Protein AF-A0A3D0XEE5-F1 (afdb_monomer)

Solvent-accessible surface area (backbone atoms only — not comparable to full-atom values): 29408 Å² total; per-residue (Å²): 136,89,87,90,82,92,81,92,82,86,89,78,83,89,76,90,76,95,73,94,65,100,65,84,72,72,44,78,78,44,79,46,83,54,98,72,21,39,38,40,31,30,42,39,57,65,64,32,21,12,39,36,32,23,30,32,80,43,97,88,52,78,68,73,47,63,45,29,24,37,63,42,80,38,43,26,29,42,38,36,39,44,44,71,64,80,89,64,73,70,47,78,49,77,47,72,43,67,52,82,50,64,95,36,87,35,52,54,80,87,21,29,49,67,48,70,59,72,84,72,82,77,81,67,52,76,68,53,44,48,50,48,47,28,52,70,46,31,90,38,78,45,74,66,58,51,55,48,32,73,74,65,35,60,68,55,50,54,51,43,41,76,52,71,65,89,67,68,87,85,76,47,68,64,42,51,56,62,47,55,76,31,42,44,84,41,64,56,54,53,77,43,73,61,38,50,81,62,44,70,24,42,36,31,66,24,83,55,73,74,62,94,55,71,49,36,74,91,53,81,77,77,33,64,92,69,58,31,43,80,43,39,36,10,37,28,38,51,78,53,72,72,66,43,76,59,44,71,28,79,40,76,68,32,41,33,33,93,69,73,97,75,47,39,83,33,34,27,22,37,37,38,34,36,77,36,71,34,85,56,54,84,68,48,62,36,35,35,42,37,34,40,35,29,36,16,38,43,33,21,50,55,52,42,80,63,50,69,42,39,55,68,94,62,80,84,62,60,48,77,41,53,21,74,43,75,69,97,61,70,48,74,48,75,44,80,36,44,89,54,51,84,68,56,47,67,38,80,40,36,45,24,37,38,41,19,25,60,48,46,67,43,67,56,30,41,40,39,68,29,34,33,36,24,38,59,52,86,91,54,72,43,80,33,47,62,32,61,67,36,48,55,50,45,54,50,42,37,57,74,52,42,88,39,26,34,33,45,54,35,16,55,48,45,46,65,65,65,62,67,44,63,66,57,33,17,53,58,47,26,71,38,55,49,99,86,71,46,64,71,47,52,62,75,53,16,41,33,50,26,26,37,47,52,46,52,53,50,48,48,36,35,78,48,40,87,58,59,67,71,60,54,52,52,46,52,73,67,32,69,51,45,29,48,52,53,46,52,78,71,52,42,94,95,51,75,64,48,51,59,41,40,42,46,44,34,71,67,68,59,34,75,92,57,85,76,51,74,66,58,31,76,73,98

Secondary structure (DSSP, 8-state):
--------S-----------S---S-EEEEEEE-SSEEEEEEEE-TT-SEEEEEEES-TTS-S-EEEEEEE-TT--EEEEEEEE--SS--EEEEEEESSSPPP-SB-STTTEEEEE-----PPPPHHHHHHHHHHHHSSS--HHHHHHHHHH-HHHHHHHHHS-----TTS-HHHHHHHHTTEEEE--EEEEEEE-TT-EEEEEETTSPPPTTTTSTT-TT-SGGGT-EEEES-EEEESSSSGGGG-SEE-TTSS-B-SSTT-B---SEEEEEEEEEES-TTT-SEEEEEEEEESEEEEEETTEEEEEES--S-SS--TTPPPS---SS-EEEEEE-GGGGGG--SEEEEEEEEEE-S-TT-SEEEEEEEEEEEEEPTT--EEEE--HHHHHHHHHHHHHH-S-HHHHHHHHHHHHHT---HHHHHHHHHT-B-TTS-BSS-HHHHHHHHHHHHHHHHHHHHHTTTS-HHHHHHHHTT-HHHHHHTTGGG-BTTB---HHHHHIIIIIIS-TTSS--HHHHHT-

Foldseek 3Di:
DDDDDDDDDDDQDADDDDDDDPPDDKDFPDWDDDPFWIKTKIWFAAQFQKKWKFKDLDPPDDRPATAEMDGARRATWMKMFTHTDPVGRMYMDMDTHRDHIDDHPAYDPVGMDTDGPDPDPDDDDQLRVQQVCQVPLAVTDDPVSSVVCVVPNPVVLVVCLLDVDPDPPPPFPLLVVLLVVQWDWDFAFDKDWQFAFFDKKWKAFLPDDDDLCPQAPPDPCRDVVNRTDIFTAWEKAAPDPVSCVSHRHYPVLQAADCDDPPGHHHFFKMKIKDKTADADLVQFPWKKKKKWWPDWKWKDKNRHTQDIDQPDPDDPDRSRDARNDGDPGTDTDIDTSRVCSVSDDHTIIMMMMMGGHRDSNDRMITIGIIMIGTRTDPPPIDIFGQFLVSVVSSLVSCSVGPSNRSLSVLLVVLCVLLPFDLVLQLVVQQCDADPVNDGPDHSSVSRSVSSRLSSVLSVVCSVCSNPDLVVSLVCSVVRPRNCRRQVVVVADDPRGRLRSLCCCCDRNPQHPPRPDDPVSSVVD

Mean predicted aligned error: 15.4 Å

Nearest PDB structures (foldseek):
  6d89-assembly1_B  TM=5.384E-01  e=1.260E-04  Bacteroides uniformis
  6d8k-assembly1_A  TM=4.977E-01  e=9.112E-05  Bacteroides ovatus
  8dhl-assembly1_A  TM=6.247E-01  e=8.348E-04  Tannerella forsythia
  6d1n-assembly1_A  TM=4.548E-01  e=1.404E-04  Bacteroides uniformis
  6d8k-assembly1_D  TM=4.716E-01  e=1.564E-04  Bacteroides ovatus

Sequence (524 aa):
MKGIRFYRHMALALALSLQAIKAQDLGISHFRVQETGVTLEVDVPQGWGHVKLVTTQSLFEPFESLLASGEVKRLPGKAVFTIPKSGETTFLSVGAGEGEAPEAPYMGSEYFEFYPQVPTAVLLDEHEMMHHALNRLGYGPSPSSAEWIQMHGLDTYIDQQLTPLTWSDEGDYRMRSASEELFTLYRPGHDTYLIVDGDRWDLKKGTEAPPYQWNQPGFEGVTQANGWLNAPSGFGYSSSRSERDLLSTLLNDMERIEEGEEAQEGYLSFFVRHWFEVEDPEAIGGLLLKMVYDDGFIAYLNGTEVARDNMGTTKRPSYRAKASNADDDPDEGIFDISEFKSLLVSGENLLAIELHNTEYTSSDAILVPELIARDYLPGYEHLRIHDVDALQQLIHARGIYDPHQLQAVMAEFWENHFTTDYDKTAEFLEEIEDMSGDEVISESQAEAEAAQLEYREYQFFHDHALDRFGDLLLYSATSPTMLIYLDNVLNRVGEPNENYAREILELYAFGVDNRYTQKDIEEL

Structure (mmCIF, N/CA/C/O backbone):
data_AF-A0A3D0XEE5-F1
#
_entry.id   AF-A0A3D0XEE5-F1
#
loop_
_atom_site.group_PDB
_atom_site.id
_atom_site.type_symbol
_atom_site.label_atom_id
_atom_site.label_alt_id
_atom_site.label_comp_id
_atom_site.label_asym_id
_atom_site.label_entity_id
_atom_site.label_seq_id
_atom_site.pdbx_PDB_ins_code
_atom_site.Cartn_x
_atom_site.Cartn_y
_atom_site.Cartn_z
_atom_site.occupancy
_atom_site.B_iso_or_equiv
_atom_site.auth_seq_id
_atom_site.auth_comp_id
_atom_site.auth_asym_id
_atom_site.auth_atom_id
_atom_site.pdbx_PDB_model_num
ATOM 1 N N . MET A 1 1 ? 66.373 25.748 -2.854 1.00 30.02 1 MET A N 1
ATOM 2 C CA . MET A 1 1 ? 67.852 25.650 -2.820 1.00 30.02 1 MET A CA 1
ATOM 3 C C . MET A 1 1 ? 68.249 24.331 -3.483 1.00 30.02 1 MET A C 1
ATOM 5 O O . MET A 1 1 ? 67.596 23.343 -3.182 1.00 30.02 1 MET A O 1
ATOM 9 N N . LYS A 1 2 ? 69.296 24.352 -4.334 1.00 20.94 2 LYS A N 1
ATOM 10 C CA . LYS A 1 2 ? 69.775 23.331 -5.312 1.00 20.94 2 LYS A CA 1
ATOM 11 C C . LYS A 1 2 ? 68.899 23.234 -6.583 1.00 20.94 2 LYS A C 1
ATOM 13 O O . LYS A 1 2 ? 67.776 22.785 -6.475 1.00 20.94 2 LYS A O 1
ATOM 18 N N . GLY A 1 3 ? 69.268 23.649 -7.799 1.00 22.05 3 GLY A N 1
ATOM 19 C CA . GLY A 1 3 ? 70.513 24.167 -8.381 1.00 22.05 3 GLY A CA 1
ATOM 20 C C . GLY A 1 3 ? 70.970 23.308 -9.577 1.00 22.05 3 GLY A C 1
ATOM 21 O O . GLY A 1 3 ? 70.997 22.095 -9.411 1.00 22.05 3 GLY A O 1
ATOM 22 N N . ILE A 1 4 ? 71.444 23.969 -10.661 1.00 23.36 4 ILE A N 1
ATOM 23 C CA . ILE A 1 4 ? 72.296 23.496 -11.804 1.00 23.36 4 ILE A CA 1
ATOM 24 C C . ILE A 1 4 ? 71.527 23.261 -13.129 1.00 23.36 4 ILE A C 1
ATOM 26 O O . ILE A 1 4 ? 70.521 22.575 -13.113 1.00 23.36 4 ILE A O 1
ATOM 30 N N . ARG A 1 5 ? 71.935 23.715 -14.332 1.00 21.81 5 ARG A N 1
ATOM 31 C CA . ARG A 1 5 ? 72.960 24.655 -14.863 1.00 21.81 5 ARG A CA 1
ATOM 32 C C . ARG A 1 5 ? 72.565 24.982 -16.319 1.00 21.81 5 ARG A C 1
ATOM 34 O O . ARG A 1 5 ? 72.112 24.101 -17.038 1.00 21.81 5 ARG A O 1
ATOM 41 N N . PHE A 1 6 ? 72.831 26.209 -16.766 1.00 23.19 6 PHE A N 1
ATOM 42 C CA . PHE A 1 6 ? 72.769 26.607 -18.178 1.00 23.19 6 PHE A CA 1
ATOM 43 C C . PHE A 1 6 ? 73.989 26.100 -18.967 1.00 23.19 6 PHE A C 1
ATOM 45 O O . PHE A 1 6 ? 75.119 26.257 -18.502 1.00 23.19 6 PHE A O 1
ATOM 52 N N . TYR A 1 7 ? 73.769 25.619 -20.195 1.00 22.94 7 TYR A N 1
ATOM 53 C CA . TYR A 1 7 ? 74.764 25.623 -21.274 1.00 22.94 7 TYR A CA 1
ATOM 54 C C . TYR A 1 7 ? 74.267 26.545 -22.402 1.00 22.94 7 TYR A C 1
ATOM 56 O O . TYR A 1 7 ? 73.134 26.434 -22.859 1.00 22.94 7 TYR A O 1
ATOM 64 N N . ARG A 1 8 ? 75.109 27.505 -22.804 1.00 22.72 8 ARG A N 1
ATOM 65 C CA . ARG A 1 8 ? 74.878 28.462 -23.899 1.00 22.72 8 ARG A CA 1
ATOM 66 C C . ARG A 1 8 ? 75.132 27.789 -25.256 1.00 22.72 8 ARG A C 1
ATOM 68 O O . ARG A 1 8 ? 76.257 27.357 -25.478 1.00 22.72 8 ARG A O 1
ATOM 75 N N . HIS A 1 9 ? 74.156 27.796 -26.169 1.00 23.06 9 HIS A N 1
ATOM 76 C CA . HIS A 1 9 ? 74.158 28.631 -27.387 1.00 23.06 9 HIS A CA 1
ATOM 77 C C . HIS A 1 9 ? 72.902 28.398 -28.260 1.00 23.06 9 HIS A C 1
ATOM 79 O O . HIS A 1 9 ? 72.483 27.269 -28.466 1.00 23.06 9 HIS A O 1
ATOM 85 N N . MET A 1 10 ? 72.372 29.519 -28.775 1.00 23.06 10 MET A N 1
ATOM 86 C CA . MET A 1 10 ? 71.151 29.754 -29.573 1.00 23.06 10 MET A CA 1
ATOM 87 C C . MET A 1 10 ? 69.801 29.579 -28.860 1.00 23.06 10 MET A C 1
ATOM 89 O O . MET A 1 10 ? 69.369 28.491 -28.506 1.00 23.06 10 MET A O 1
ATOM 93 N N . ALA A 1 11 ? 69.151 30.725 -28.649 1.00 24.33 11 ALA A N 1
ATOM 94 C CA . ALA A 1 11 ? 67.897 30.896 -27.939 1.00 24.33 11 ALA A CA 1
ATOM 95 C C . ALA A 1 11 ? 66.690 30.688 -28.867 1.00 24.33 11 ALA A C 1
ATOM 97 O O . ALA A 1 11 ? 66.593 31.338 -29.903 1.00 24.33 11 ALA A O 1
ATOM 98 N N . LEU A 1 12 ? 65.748 29.852 -28.434 1.00 27.55 12 LEU A N 1
ATOM 99 C CA . LEU A 1 12 ? 64.324 30.004 -28.721 1.00 27.55 12 LEU A CA 1
ATOM 100 C C . LEU A 1 12 ? 63.616 29.759 -27.380 1.00 27.55 12 LEU A C 1
ATOM 102 O O . LEU A 1 12 ? 63.637 28.646 -26.857 1.00 27.55 12 LEU A O 1
ATOM 106 N N . ALA A 1 13 ? 63.131 30.825 -26.747 1.00 27.55 13 ALA A N 1
ATOM 107 C CA . ALA A 1 13 ? 62.466 30.749 -25.452 1.00 27.55 13 ALA A CA 1
ATOM 108 C C . ALA A 1 13 ? 60.974 30.474 -25.673 1.00 27.55 13 ALA A C 1
ATOM 110 O O . ALA A 1 13 ? 60.282 31.304 -26.252 1.00 27.55 13 ALA A O 1
ATOM 111 N N . LEU A 1 14 ? 60.485 29.324 -25.206 1.00 29.94 14 LEU A N 1
ATOM 112 C CA . LEU A 1 14 ? 59.054 29.060 -25.072 1.00 29.94 14 LEU A CA 1
ATOM 113 C C . LEU A 1 14 ? 58.601 29.642 -23.724 1.00 29.94 14 LEU A C 1
ATOM 115 O O . LEU A 1 14 ? 59.119 29.239 -22.681 1.00 29.94 14 LEU A O 1
ATOM 119 N N . ALA A 1 15 ? 57.657 30.579 -23.730 1.00 30.45 15 ALA A N 1
ATOM 120 C CA . ALA A 1 15 ? 56.909 30.950 -22.534 1.00 30.45 15 ALA A CA 1
ATOM 121 C C . ALA A 1 15 ? 55.433 30.643 -22.789 1.00 30.45 15 ALA A C 1
ATOM 123 O O . ALA A 1 15 ? 54.851 31.135 -23.752 1.00 30.45 15 ALA A O 1
ATOM 124 N N . LEU A 1 16 ? 54.853 29.805 -21.935 1.00 30.00 16 LEU A N 1
ATOM 125 C CA . LEU A 1 16 ? 53.416 29.568 -21.870 1.00 30.00 16 LEU A CA 1
ATOM 126 C C . LEU A 1 16 ? 52.771 30.783 -21.191 1.00 30.00 16 LEU A C 1
ATOM 128 O O . LEU A 1 16 ? 52.970 30.984 -19.993 1.00 30.00 16 LEU A O 1
ATOM 132 N N . SER A 1 17 ? 52.018 31.593 -21.937 1.00 27.88 17 SER A N 1
ATOM 133 C CA . SER A 1 17 ? 51.066 32.542 -21.356 1.00 27.88 17 SER A CA 1
ATOM 134 C C . SER A 1 17 ? 49.650 31.969 -21.469 1.00 27.88 17 SER A C 1
ATOM 136 O O . SER A 1 17 ? 49.139 31.720 -22.556 1.00 27.88 17 SER A O 1
ATOM 138 N N . LEU A 1 18 ? 49.011 31.740 -20.318 1.00 36.00 18 LEU A N 1
ATOM 139 C CA . LEU A 1 18 ? 47.565 31.547 -20.232 1.00 36.00 18 LEU A CA 1
ATOM 140 C C . LEU A 1 18 ? 46.898 32.923 -20.333 1.00 36.00 18 LEU A C 1
ATOM 142 O O . LEU A 1 18 ? 46.829 33.647 -19.341 1.00 36.00 18 LEU A O 1
ATOM 146 N N . GLN A 1 19 ? 46.390 33.280 -21.511 1.00 26.39 19 GLN A N 1
ATOM 147 C CA . GLN A 1 19 ? 45.354 34.304 -21.638 1.00 26.39 19 GLN A CA 1
ATOM 148 C C . GLN A 1 19 ? 44.251 33.837 -22.595 1.00 26.39 19 GLN A C 1
ATOM 150 O O . GLN A 1 19 ? 44.463 33.678 -23.791 1.00 26.39 19 GLN A O 1
ATOM 155 N N . ALA A 1 20 ? 43.086 33.594 -21.987 1.00 35.03 20 ALA A N 1
ATOM 156 C CA . ALA A 1 20 ? 41.725 33.611 -22.522 1.00 35.03 20 ALA A CA 1
ATOM 157 C C . ALA A 1 20 ? 41.542 33.419 -24.041 1.00 35.03 20 ALA A C 1
ATOM 159 O O . ALA A 1 20 ? 41.208 34.345 -24.773 1.00 35.03 20 ALA A O 1
ATOM 160 N N . ILE A 1 21 ? 41.606 32.166 -24.473 1.00 34.12 21 ILE A N 1
ATOM 161 C CA . ILE A 1 21 ? 40.742 31.623 -25.527 1.00 34.12 21 ILE A CA 1
ATOM 162 C C . ILE A 1 21 ? 40.100 30.385 -24.886 1.00 34.12 21 ILE A C 1
ATOM 164 O O . ILE A 1 21 ? 40.723 29.787 -24.011 1.00 34.12 21 ILE A O 1
ATOM 168 N N . LYS A 1 22 ? 38.858 30.027 -25.236 1.00 35.09 22 LYS A N 1
ATOM 169 C CA . LYS A 1 22 ? 38.150 28.813 -24.773 1.00 35.09 22 LYS A CA 1
ATOM 170 C C . LYS A 1 22 ? 38.875 27.520 -25.217 1.00 35.09 22 LYS A C 1
ATOM 172 O O . LYS A 1 22 ? 38.351 26.743 -25.999 1.00 35.09 22 LYS A O 1
ATOM 177 N N . ALA A 1 23 ? 40.109 27.331 -24.770 1.00 42.84 23 ALA A N 1
ATOM 178 C CA . ALA A 1 23 ? 40.984 26.200 -25.018 1.00 42.84 23 ALA A CA 1
ATOM 179 C C . ALA A 1 23 ? 41.024 25.359 -23.740 1.00 42.84 23 ALA A C 1
ATOM 181 O O . ALA A 1 23 ? 42.043 25.280 -23.059 1.00 42.84 23 ALA A O 1
ATOM 182 N N . GLN A 1 24 ? 39.877 24.805 -23.360 1.00 49.19 24 GLN A N 1
ATOM 183 C CA . GLN A 1 24 ? 39.886 23.651 -22.473 1.00 49.19 24 GLN A CA 1
ATOM 184 C C . GLN A 1 24 ? 40.180 22.439 -23.375 1.00 49.19 24 GLN A C 1
ATOM 186 O O . GLN A 1 24 ? 39.460 22.193 -24.337 1.00 49.19 24 GLN A O 1
ATOM 191 N N . ASP A 1 25 ? 41.310 21.779 -23.102 1.00 54.25 25 ASP A N 1
ATOM 192 C CA . ASP A 1 25 ? 41.649 20.397 -23.490 1.00 54.25 25 ASP A CA 1
ATOM 193 C C . ASP A 1 25 ? 42.459 20.103 -24.768 1.00 54.25 25 ASP A C 1
ATOM 195 O O . ASP A 1 25 ? 42.542 18.946 -25.171 1.00 54.25 25 ASP A O 1
ATOM 199 N N . LEU A 1 26 ? 43.167 21.068 -25.370 1.00 62.91 26 LEU A N 1
ATOM 200 C CA . LEU A 1 26 ? 44.230 20.723 -26.337 1.00 62.91 26 LEU A CA 1
ATOM 201 C C . LEU A 1 26 ? 45.583 20.593 -25.632 1.00 62.91 26 LEU A C 1
ATOM 203 O O . LEU A 1 26 ? 46.107 21.565 -25.084 1.00 62.91 26 LEU A O 1
ATOM 207 N N . GLY A 1 27 ? 46.164 19.394 -25.671 1.00 67.69 27 GLY A N 1
ATOM 208 C CA . GLY A 1 27 ? 47.487 19.104 -25.119 1.00 67.69 27 GLY A CA 1
ATOM 209 C C . GLY A 1 27 ? 48.551 19.049 -26.210 1.00 67.69 27 GLY A C 1
ATOM 210 O O . GLY A 1 27 ? 48.385 18.344 -27.199 1.00 67.69 27 GLY A O 1
ATOM 211 N N . ILE A 1 28 ? 49.671 19.756 -26.041 1.00 75.56 28 ILE A N 1
ATOM 212 C CA . ILE A 1 28 ? 50.852 19.543 -26.891 1.00 75.56 28 ILE A CA 1
ATOM 213 C C . ILE A 1 28 ? 51.595 18.317 -26.355 1.00 75.56 28 ILE A C 1
ATOM 215 O O . ILE A 1 28 ? 52.218 18.384 -25.294 1.00 75.56 28 ILE A O 1
ATOM 219 N N . SER A 1 29 ? 51.546 17.210 -27.092 1.00 74.69 29 SER A N 1
ATOM 220 C CA . SER A 1 29 ? 52.176 15.943 -26.705 1.00 74.69 29 SER A CA 1
ATOM 221 C C . SER A 1 29 ? 53.663 15.902 -27.060 1.00 74.69 29 SER A C 1
ATOM 223 O O . SER A 1 29 ? 54.471 15.279 -26.362 1.00 74.69 29 SER A O 1
ATOM 225 N N . HIS A 1 30 ? 54.053 16.563 -28.155 1.00 77.31 30 HIS A N 1
ATOM 226 C CA . HIS A 1 30 ? 55.425 16.529 -28.643 1.00 77.31 30 HIS A CA 1
ATOM 227 C C . HIS A 1 30 ? 55.807 17.787 -29.425 1.00 77.31 30 HIS A C 1
ATOM 229 O O . HIS A 1 30 ? 55.032 18.319 -30.213 1.00 77.31 30 HIS A O 1
ATOM 235 N N . PHE A 1 31 ? 57.051 18.237 -29.248 1.00 78.56 31 PHE A N 1
ATOM 236 C CA . PHE A 1 31 ? 57.629 19.355 -29.992 1.00 78.56 31 PHE A CA 1
ATOM 237 C C . PHE A 1 31 ? 59.054 19.012 -30.420 1.00 78.56 31 PHE A C 1
ATOM 239 O O . PHE A 1 31 ? 59.895 18.674 -29.583 1.00 78.56 31 PHE A O 1
ATOM 246 N N . ARG A 1 32 ? 59.343 19.091 -31.722 1.00 78.38 32 ARG A N 1
ATOM 247 C CA . ARG A 1 32 ? 60.669 18.798 -32.283 1.00 78.38 32 ARG A CA 1
ATOM 248 C C . ARG A 1 32 ? 61.133 19.918 -33.198 1.00 78.38 32 ARG A C 1
ATOM 250 O O . ARG A 1 32 ? 60.429 20.309 -34.119 1.00 78.38 32 ARG A O 1
ATOM 257 N N . VAL A 1 33 ? 62.363 20.376 -32.986 1.00 74.25 33 VAL A N 1
ATOM 258 C CA . VAL A 1 33 ? 63.043 21.323 -33.877 1.00 74.25 33 VAL A CA 1
ATOM 259 C C . VAL A 1 33 ? 64.034 20.548 -34.737 1.00 74.25 33 VAL A C 1
ATOM 261 O O . VAL A 1 33 ? 64.869 19.815 -34.211 1.00 74.25 33 VAL A O 1
ATOM 264 N N . GLN A 1 34 ? 63.940 20.712 -36.051 1.00 74.12 34 GLN A N 1
ATOM 265 C CA . GLN A 1 34 ? 64.804 20.088 -37.050 1.00 74.12 34 GLN A CA 1
ATOM 266 C C . GLN A 1 34 ? 65.569 21.170 -37.830 1.00 74.12 34 GLN A C 1
ATOM 268 O O . GLN A 1 34 ? 65.302 22.367 -37.695 1.00 74.12 34 GLN A O 1
ATOM 273 N N . GLU A 1 35 ? 66.547 20.777 -38.650 1.00 67.69 35 GLU A N 1
ATOM 274 C CA . GLU A 1 35 ? 67.325 21.739 -39.450 1.00 67.69 35 GLU A CA 1
ATOM 275 C C . GLU A 1 35 ? 66.448 22.529 -40.433 1.00 67.69 35 GLU A C 1
ATOM 277 O O . GLU A 1 35 ? 66.690 23.716 -40.658 1.00 67.69 35 GLU A O 1
ATOM 282 N N . THR A 1 36 ? 65.396 21.894 -40.952 1.00 71.31 36 THR A N 1
ATOM 283 C CA . THR A 1 36 ? 64.495 22.419 -41.986 1.00 71.31 36 THR A CA 1
ATOM 284 C C . THR A 1 36 ? 63.208 23.051 -41.441 1.00 71.31 36 THR A C 1
ATOM 286 O O . THR A 1 36 ? 62.526 23.762 -42.178 1.00 71.31 36 THR A O 1
ATOM 289 N N . GLY A 1 37 ? 62.871 22.858 -40.160 1.00 81.81 37 GLY A N 1
ATOM 290 C CA . GLY A 1 37 ? 61.592 23.314 -39.609 1.00 81.81 37 GLY A CA 1
ATOM 291 C C . GLY A 1 37 ? 61.300 22.848 -38.185 1.00 81.81 37 GLY A C 1
ATOM 292 O O . GLY A 1 37 ? 62.184 22.390 -37.462 1.00 81.81 37 GLY A O 1
ATOM 293 N N . VAL A 1 38 ? 60.043 22.989 -37.782 1.00 81.81 38 VAL A N 1
ATOM 294 C CA . VAL A 1 38 ? 59.505 22.621 -36.471 1.00 81.81 38 VAL A CA 1
ATOM 295 C C . VAL A 1 38 ? 58.310 21.696 -36.666 1.00 81.81 38 VAL A C 1
ATOM 297 O O . VAL A 1 38 ? 57.443 21.982 -37.486 1.00 81.81 38 VAL A O 1
ATOM 300 N N . THR A 1 39 ? 58.250 20.618 -35.889 1.00 83.81 39 THR A N 1
ATOM 301 C CA . THR A 1 39 ? 57.105 19.706 -35.835 1.00 83.81 39 THR A CA 1
ATOM 302 C C . THR A 1 39 ? 56.441 19.790 -34.464 1.00 83.81 39 THR A C 1
ATOM 304 O O . THR A 1 39 ? 57.124 19.669 -33.441 1.00 83.81 39 THR A O 1
ATOM 307 N N . LEU A 1 40 ? 55.124 19.978 -34.442 1.00 84.00 40 LEU A N 1
ATOM 308 C CA . LEU A 1 40 ? 54.293 20.025 -33.241 1.00 84.00 40 LEU A CA 1
ATOM 309 C C . LEU A 1 40 ? 53.215 18.945 -33.323 1.00 84.00 40 LEU A C 1
ATOM 311 O O . LEU A 1 40 ? 52.481 18.892 -34.302 1.00 84.00 40 LEU A O 1
ATOM 315 N N . GLU A 1 41 ? 53.095 18.132 -32.284 1.00 87.00 41 GLU A N 1
ATOM 316 C CA . GLU A 1 41 ? 52.031 17.143 -32.136 1.00 87.00 41 GLU A CA 1
ATOM 317 C C . GLU A 1 41 ? 51.060 17.592 -31.039 1.00 87.00 41 GLU A C 1
ATOM 319 O O . GLU A 1 41 ? 51.479 18.007 -29.953 1.00 87.00 41 GLU A O 1
ATOM 324 N N . VAL A 1 42 ? 49.768 17.535 -31.349 1.00 87.19 42 VAL A N 1
ATOM 325 C CA . VAL A 1 42 ? 48.663 18.004 -30.514 1.00 87.19 42 VAL A CA 1
ATOM 326 C C . VAL A 1 42 ? 47.652 16.875 -30.351 1.00 87.19 42 VAL A C 1
ATOM 328 O O . VAL A 1 42 ? 47.186 16.310 -31.341 1.00 87.19 42 VAL A O 1
ATOM 331 N N . ASP A 1 43 ? 47.290 16.571 -29.110 1.00 86.31 43 ASP A N 1
ATOM 332 C CA . ASP A 1 43 ? 46.178 15.683 -28.791 1.00 86.31 43 ASP A CA 1
ATOM 333 C C . ASP A 1 43 ? 44.858 16.452 -28.941 1.00 86.31 43 ASP A C 1
ATOM 335 O O . ASP A 1 43 ? 44.669 17.519 -28.349 1.00 86.31 43 ASP A O 1
ATOM 339 N N . VAL A 1 44 ? 43.960 15.916 -29.767 1.00 85.94 44 VAL A N 1
ATOM 340 C CA . VAL A 1 44 ? 42.679 16.525 -30.135 1.00 85.94 44 VAL A CA 1
ATOM 341 C C . VAL A 1 44 ? 41.537 15.691 -29.547 1.00 85.94 44 VAL A C 1
ATOM 343 O O . VAL A 1 44 ? 41.396 14.524 -29.922 1.00 85.94 44 VAL A O 1
ATOM 346 N N . PRO A 1 45 ? 40.713 16.256 -28.645 1.00 80.50 45 PRO A N 1
ATOM 347 C CA . PRO A 1 45 ? 39.494 15.614 -28.158 1.00 80.50 45 PRO A CA 1
ATOM 348 C C . PRO A 1 45 ? 38.431 15.454 -29.252 1.00 80.50 45 PRO A C 1
ATOM 350 O O . PRO A 1 45 ? 38.473 16.107 -30.296 1.00 80.50 45 PRO A O 1
ATOM 353 N N . GLN A 1 46 ? 37.432 14.614 -28.993 1.00 82.75 46 GLN A N 1
ATOM 354 C CA . GLN A 1 46 ? 36.286 14.455 -29.888 1.00 82.75 46 GLN A CA 1
ATOM 355 C C . GLN A 1 46 ? 35.475 15.761 -30.006 1.00 82.75 46 GLN A C 1
ATOM 357 O O . GLN A 1 46 ? 35.359 16.511 -29.042 1.00 82.75 46 GLN A O 1
ATOM 362 N N . GLY A 1 47 ? 34.883 16.009 -31.181 1.00 81.56 47 GLY A N 1
ATOM 363 C CA . GLY A 1 47 ? 33.909 17.092 -31.394 1.00 81.56 47 GLY A CA 1
ATOM 364 C C . GLY A 1 47 ? 34.401 18.296 -32.207 1.00 81.56 47 GLY A C 1
ATOM 365 O O . GLY A 1 47 ? 33.578 19.034 -32.745 1.00 81.56 47 GLY A O 1
ATOM 366 N N . TRP A 1 48 ? 35.711 18.470 -32.397 1.00 87.00 48 TRP A N 1
ATOM 367 C CA . TRP A 1 48 ? 36.259 19.628 -33.120 1.00 87.00 48 TRP A CA 1
ATOM 368 C C . TRP A 1 48 ? 36.293 19.440 -34.646 1.00 87.00 48 TRP A C 1
ATOM 370 O O . TRP A 1 48 ? 36.632 18.377 -35.155 1.00 87.00 48 TRP A O 1
ATOM 380 N N . GLY A 1 49 ? 35.958 20.481 -35.408 1.00 83.94 49 GLY A N 1
ATOM 381 C CA . GLY A 1 49 ? 36.016 20.468 -36.876 1.00 83.94 49 GLY A CA 1
ATOM 382 C C . GLY A 1 49 ? 37.436 20.665 -37.408 1.00 83.94 49 GLY A C 1
ATOM 383 O O . GLY A 1 49 ? 37.863 19.963 -38.329 1.00 83.94 49 GLY A O 1
ATOM 384 N N . HIS A 1 50 ? 38.204 21.550 -36.770 1.00 90.75 50 HIS A N 1
ATOM 385 C CA . HIS A 1 50 ? 39.588 21.854 -37.127 1.00 90.75 50 HIS A CA 1
ATOM 386 C C . HIS A 1 50 ? 40.449 22.191 -35.908 1.00 90.75 50 HIS A C 1
ATOM 388 O O . HIS A 1 50 ? 39.952 22.569 -34.844 1.00 90.75 50 HIS A O 1
ATOM 394 N N . VAL A 1 51 ? 41.762 22.148 -36.117 1.00 90.25 51 VAL A N 1
ATOM 395 C CA . VAL A 1 51 ? 42.769 22.735 -35.231 1.00 90.25 51 VAL A CA 1
ATOM 396 C C . VAL A 1 51 ? 43.558 23.811 -35.963 1.00 90.25 51 VAL A C 1
ATOM 398 O O . VAL A 1 51 ? 43.710 23.791 -37.186 1.00 90.25 51 VAL A O 1
ATOM 401 N N . LYS A 1 52 ? 44.061 24.777 -35.204 1.00 88.56 52 LYS A N 1
ATOM 402 C CA . LYS A 1 52 ? 44.824 25.910 -35.710 1.00 88.56 52 LYS A CA 1
ATOM 403 C C . LYS A 1 52 ? 45.996 26.240 -34.808 1.00 88.56 52 LYS A C 1
ATOM 405 O O . LYS A 1 52 ? 45.941 26.071 -33.592 1.00 88.56 52 LYS A O 1
ATOM 410 N N . LEU A 1 53 ? 47.032 26.775 -35.427 1.00 85.81 53 LEU A N 1
ATOM 411 C CA . LEU A 1 53 ? 48.227 27.256 -34.777 1.00 85.81 53 LEU A CA 1
ATOM 412 C C . LEU A 1 53 ? 48.375 28.743 -35.073 1.00 85.81 53 LEU A C 1
ATOM 414 O O . LEU A 1 53 ? 48.454 29.159 -36.229 1.00 85.81 53 LEU A O 1
ATOM 418 N N . VAL A 1 54 ? 48.384 29.538 -34.013 1.00 83.19 54 VAL A N 1
ATOM 419 C CA . VAL A 1 54 ? 48.499 30.995 -34.060 1.00 83.19 54 VAL A CA 1
ATOM 420 C C . VAL A 1 54 ? 49.839 31.429 -33.491 1.00 83.19 54 VAL A C 1
ATOM 422 O O . VAL A 1 54 ? 50.461 30.722 -32.693 1.00 83.19 54 VAL A O 1
ATOM 425 N N . THR A 1 55 ? 50.305 32.594 -33.919 1.00 78.69 55 THR A N 1
ATOM 426 C CA . THR A 1 55 ? 51.644 33.064 -33.620 1.00 78.69 55 THR A CA 1
ATOM 427 C C . THR A 1 55 ? 51.721 34.555 -33.314 1.00 78.69 55 THR A C 1
ATOM 429 O O . THR A 1 55 ? 50.848 35.328 -33.699 1.00 78.69 55 THR A O 1
ATOM 432 N N . THR A 1 56 ? 52.777 34.952 -32.602 1.00 76.94 56 THR A N 1
ATOM 433 C CA . THR A 1 56 ? 53.153 36.345 -32.345 1.00 76.94 56 THR A CA 1
ATOM 434 C C . THR A 1 56 ? 54.672 36.467 -32.184 1.00 76.94 56 THR A C 1
ATOM 436 O O . THR A 1 56 ? 55.352 35.510 -31.803 1.00 76.94 56 THR A O 1
ATOM 439 N N . GLN A 1 57 ? 55.225 37.649 -32.461 1.00 76.25 57 GLN A N 1
ATOM 440 C CA . GLN A 1 57 ? 56.631 37.975 -32.188 1.00 76.25 57 GLN A CA 1
ATOM 441 C C . GLN A 1 57 ? 56.850 38.473 -30.745 1.00 76.25 57 GLN A C 1
ATOM 443 O O . GLN A 1 57 ? 57.991 38.574 -30.291 1.00 76.25 57 GLN A O 1
ATOM 448 N N . SER A 1 58 ? 55.773 38.745 -29.997 1.00 74.69 58 SER A N 1
ATOM 449 C CA . SER A 1 58 ? 55.813 39.266 -28.628 1.00 74.69 58 SER A CA 1
ATOM 450 C C . SER A 1 58 ? 54.803 38.555 -27.731 1.00 74.69 58 SER A C 1
ATOM 452 O O . SER A 1 58 ? 53.618 38.508 -28.037 1.00 74.69 58 SER A O 1
ATOM 454 N N . LEU A 1 59 ? 55.242 38.082 -26.560 1.00 65.06 59 LEU A N 1
ATOM 455 C CA . LEU A 1 59 ? 54.354 37.515 -25.527 1.00 65.06 59 LEU A CA 1
ATOM 456 C C . LEU A 1 59 ? 53.351 38.523 -24.949 1.00 65.06 59 LEU A C 1
ATOM 458 O O . LEU A 1 59 ? 52.459 38.132 -24.201 1.00 65.06 59 LEU A O 1
ATOM 462 N N . PHE A 1 60 ? 53.540 39.810 -25.239 1.00 70.00 60 PHE A N 1
ATOM 463 C CA . PHE A 1 60 ? 52.686 40.898 -24.773 1.00 70.00 60 PHE A CA 1
ATOM 464 C C . PHE A 1 60 ? 51.666 41.345 -25.831 1.00 70.00 60 PHE A C 1
ATOM 466 O O . PHE A 1 60 ? 50.916 42.284 -25.582 1.00 70.00 60 PHE A O 1
ATOM 473 N N . GLU A 1 61 ? 51.641 40.692 -26.996 1.00 71.25 61 GLU A N 1
ATOM 474 C CA . GLU A 1 61 ? 50.666 40.924 -28.064 1.00 71.25 61 GLU A CA 1
ATOM 475 C C . GLU A 1 61 ? 49.723 39.717 -28.198 1.00 71.25 61 GLU A C 1
ATOM 477 O O . GLU A 1 61 ? 50.142 38.581 -27.945 1.00 71.25 61 GLU A O 1
ATOM 482 N N . PRO A 1 62 ? 48.452 39.930 -28.582 1.00 71.88 62 PRO A N 1
ATOM 483 C CA . PRO A 1 62 ? 47.493 38.843 -28.728 1.00 71.88 62 PRO A CA 1
ATOM 484 C C . PRO A 1 62 ? 47.887 37.893 -29.873 1.00 71.88 62 PRO A C 1
ATOM 486 O O . PRO A 1 62 ? 48.413 38.301 -30.909 1.00 71.88 62 PRO A O 1
ATOM 489 N N . PHE A 1 63 ? 47.619 36.597 -29.686 1.00 70.06 63 PHE A N 1
ATOM 490 C CA . PHE A 1 63 ? 47.919 35.540 -30.658 1.00 70.06 63 PHE A CA 1
ATOM 491 C C . PHE A 1 63 ? 46.865 35.504 -31.779 1.00 70.06 63 PHE A C 1
ATOM 493 O O . PHE A 1 63 ? 46.054 34.583 -31.860 1.00 70.06 63 PHE A O 1
ATOM 500 N N . GLU A 1 64 ? 46.861 36.527 -32.632 1.00 69.38 64 GLU A N 1
ATOM 501 C CA . GLU A 1 64 ? 45.861 36.685 -33.701 1.00 69.38 64 GLU A CA 1
ATOM 502 C C . GLU A 1 64 ? 46.368 36.251 -35.081 1.00 69.38 64 GLU A C 1
ATOM 504 O O . GLU A 1 64 ? 45.568 35.952 -35.967 1.00 69.38 64 GLU A O 1
ATOM 509 N N . SER A 1 65 ? 47.688 36.170 -35.280 1.00 80.56 65 SER A N 1
ATOM 510 C CA . SER A 1 65 ? 48.249 35.796 -36.582 1.00 80.56 65 SER A CA 1
ATOM 511 C C . SER A 1 65 ? 48.184 34.287 -36.782 1.00 80.56 65 SER A C 1
ATOM 513 O O . SER A 1 65 ? 48.873 33.526 -36.105 1.00 80.56 65 SER A O 1
ATOM 515 N N . LEU A 1 66 ? 47.355 33.841 -37.721 1.00 84.50 66 LEU A N 1
ATOM 516 C CA . LEU A 1 66 ? 47.210 32.432 -38.061 1.00 84.50 66 LEU A CA 1
ATOM 517 C C . LEU A 1 66 ? 48.425 31.941 -38.860 1.00 84.50 66 LEU A C 1
ATOM 519 O O . LEU A 1 66 ? 48.789 32.532 -39.874 1.00 84.50 66 LEU A O 1
ATOM 523 N N . LEU A 1 67 ? 49.052 30.860 -38.395 1.00 84.50 67 LEU A N 1
ATOM 524 C CA . LEU A 1 67 ? 50.266 30.302 -38.988 1.00 84.50 67 LEU A CA 1
ATOM 525 C C . LEU A 1 67 ? 49.980 29.003 -39.744 1.00 84.50 67 LEU A C 1
ATOM 527 O O . LEU A 1 67 ? 50.398 28.860 -40.889 1.00 84.50 67 LEU A O 1
ATOM 531 N N . ALA A 1 68 ? 49.250 28.079 -39.123 1.00 86.75 68 ALA A N 1
ATOM 532 C CA . ALA A 1 68 ? 48.857 26.816 -39.738 1.00 86.75 68 ALA A CA 1
ATOM 533 C C . ALA A 1 68 ? 47.454 26.397 -39.292 1.00 86.75 68 ALA A C 1
ATOM 535 O O . ALA A 1 68 ? 47.007 26.764 -38.203 1.00 86.75 68 ALA A O 1
ATOM 536 N N . SER A 1 69 ? 46.764 25.611 -40.107 1.00 90.44 69 SER A N 1
ATOM 537 C CA . SER A 1 69 ? 45.448 25.058 -39.779 1.00 90.44 69 SER A CA 1
ATOM 538 C C . SER A 1 69 ? 45.218 23.735 -40.506 1.00 90.44 69 SER A C 1
ATOM 540 O O . SER A 1 69 ? 45.856 23.444 -41.521 1.00 90.44 69 SER A O 1
ATOM 542 N N . GLY A 1 70 ? 44.316 22.918 -39.967 1.00 90.75 70 GLY A N 1
ATOM 543 C CA . GLY A 1 70 ? 43.949 21.650 -40.578 1.00 90.75 70 GLY A CA 1
ATOM 544 C C . GLY A 1 70 ? 42.695 21.026 -39.976 1.00 90.75 70 GLY A C 1
ATOM 545 O O . GLY A 1 70 ? 42.354 21.265 -38.817 1.00 90.75 70 GLY A O 1
ATOM 546 N N . GLU A 1 71 ? 41.987 20.241 -40.785 1.00 91.69 71 GLU A N 1
ATOM 547 C CA . GLU A 1 71 ? 40.723 19.603 -40.406 1.00 91.69 71 GLU A CA 1
ATOM 548 C C . GLU A 1 71 ? 40.933 18.314 -39.603 1.00 91.69 71 GLU A C 1
ATOM 550 O O . GLU A 1 71 ? 41.785 17.490 -39.936 1.00 91.69 71 GLU A O 1
ATOM 555 N N . VAL A 1 72 ? 40.101 18.102 -38.578 1.00 86.62 72 VAL A N 1
ATOM 556 C CA . VAL A 1 72 ? 40.166 16.929 -37.676 1.00 86.62 72 VAL A CA 1
ATOM 557 C C . VAL A 1 72 ? 38.870 16.113 -37.642 1.00 86.62 72 VAL A C 1
ATOM 559 O O . VAL A 1 72 ? 38.728 15.169 -36.869 1.00 86.62 72 VAL A O 1
ATOM 562 N N . LYS A 1 73 ? 37.929 16.418 -38.549 1.00 82.00 73 LYS A N 1
ATOM 563 C CA . LYS A 1 73 ? 36.739 15.599 -38.864 1.00 82.00 73 LYS A CA 1
ATOM 564 C C . LYS A 1 73 ? 35.894 15.180 -37.648 1.00 82.00 73 LYS A C 1
ATOM 566 O O . LYS A 1 73 ? 35.200 14.169 -37.715 1.00 82.00 73 LYS A O 1
ATOM 571 N N . ARG A 1 74 ? 35.930 15.943 -36.549 1.00 84.75 74 ARG A N 1
ATOM 572 C CA . ARG A 1 74 ? 35.198 15.684 -35.293 1.00 84.75 74 ARG A CA 1
ATOM 573 C C . ARG A 1 74 ? 35.554 14.379 -34.581 1.00 84.75 74 ARG A C 1
ATOM 575 O O . ARG A 1 74 ? 34.841 13.987 -33.660 1.00 84.75 74 ARG A O 1
ATOM 582 N N . LEU A 1 75 ? 36.661 13.738 -34.949 1.00 83.88 75 LEU A N 1
ATOM 583 C CA . LEU A 1 75 ? 37.152 12.528 -34.292 1.00 83.88 75 LEU A CA 1
ATOM 584 C C . LEU A 1 75 ? 38.230 12.883 -33.259 1.00 83.88 75 LEU A C 1
ATOM 586 O O . LEU A 1 75 ? 38.978 13.836 -33.479 1.00 83.88 75 LEU A O 1
ATOM 590 N N . PRO A 1 76 ? 38.357 12.121 -32.157 1.00 86.44 76 PRO A N 1
ATOM 591 C CA . PRO A 1 76 ? 39.524 12.241 -31.296 1.00 86.44 76 PRO A CA 1
ATOM 592 C C . PRO A 1 76 ? 40.769 11.725 -32.035 1.00 86.44 76 PRO A C 1
ATOM 594 O O . PRO A 1 76 ? 40.679 10.816 -32.866 1.00 86.44 76 PRO A O 1
ATOM 597 N N . GLY A 1 77 ? 41.948 12.282 -31.763 1.00 87.81 77 GLY A N 1
ATOM 598 C CA . GLY A 1 77 ? 43.170 11.843 -32.439 1.00 87.81 77 GLY A CA 1
ATOM 599 C C . GLY A 1 77 ? 44.386 12.733 -32.222 1.00 87.81 77 GLY A C 1
ATOM 600 O O . GLY A 1 77 ? 44.383 13.622 -31.376 1.00 87.81 77 GLY A O 1
ATOM 601 N N . LYS A 1 78 ? 45.439 12.487 -33.006 1.00 90.25 78 LYS A N 1
ATOM 602 C CA . LYS A 1 78 ? 46.684 13.269 -32.975 1.00 90.25 78 LYS A CA 1
ATOM 603 C C . LYS A 1 78 ? 46.808 14.130 -34.223 1.00 90.25 78 LYS A C 1
ATOM 605 O O . LYS A 1 78 ? 46.811 13.610 -35.337 1.00 90.25 78 LYS A O 1
ATOM 610 N N . ALA A 1 79 ? 46.934 15.437 -34.034 1.00 90.25 79 ALA A N 1
ATOM 611 C CA . ALA A 1 79 ? 47.203 16.400 -35.092 1.00 90.25 79 ALA A CA 1
ATOM 612 C C . ALA A 1 79 ? 48.687 16.775 -35.104 1.00 90.25 79 ALA A C 1
ATOM 614 O O . ALA A 1 79 ? 49.247 17.149 -34.074 1.00 90.25 79 ALA A O 1
ATOM 615 N N . VAL A 1 80 ? 49.325 16.691 -36.267 1.00 91.31 80 VAL A N 1
ATOM 616 C CA . VAL A 1 80 ? 50.747 16.979 -36.456 1.00 91.31 80 VAL A CA 1
ATOM 617 C C . VAL A 1 80 ? 50.898 18.170 -37.391 1.00 91.31 80 VAL A C 1
ATOM 619 O O . VAL A 1 80 ? 50.537 18.096 -38.562 1.00 91.31 80 VAL A O 1
ATOM 622 N N . PHE A 1 81 ? 51.471 19.259 -36.885 1.00 89.25 81 PHE A N 1
ATOM 623 C CA . PHE A 1 81 ? 51.878 20.416 -37.677 1.00 89.25 81 PHE A CA 1
ATOM 624 C C . PHE A 1 81 ? 53.363 20.327 -38.014 1.00 89.25 81 PHE A C 1
ATOM 626 O O . PHE A 1 81 ? 54.182 20.116 -37.121 1.00 89.25 81 PHE A O 1
ATOM 633 N N . THR A 1 82 ? 53.726 20.574 -39.269 1.00 88.81 82 THR A N 1
ATOM 634 C CA . THR A 1 82 ? 55.115 20.724 -39.719 1.00 88.81 82 THR A CA 1
ATOM 635 C C . THR A 1 82 ? 55.262 22.103 -40.341 1.00 88.81 82 THR A C 1
ATOM 637 O O . THR A 1 82 ? 54.605 22.402 -41.324 1.00 88.81 82 THR A O 1
ATOM 640 N N . ILE A 1 83 ? 56.099 22.967 -39.765 1.00 84.62 83 ILE A N 1
ATOM 641 C CA . ILE A 1 83 ? 56.219 24.377 -40.160 1.00 84.62 83 ILE A CA 1
ATOM 642 C C . ILE A 1 83 ? 57.680 24.673 -40.524 1.00 84.62 83 ILE A C 1
ATOM 644 O O . ILE A 1 83 ? 58.578 24.332 -39.746 1.00 84.62 83 ILE A O 1
ATOM 648 N N . PRO A 1 84 ? 57.968 25.309 -41.673 1.00 79.88 84 PRO A N 1
ATOM 649 C CA . PRO A 1 84 ? 59.334 25.654 -42.052 1.00 79.88 84 PRO A CA 1
ATOM 650 C C . PRO A 1 84 ? 59.941 26.696 -41.102 1.00 79.88 84 PRO A C 1
ATOM 652 O O . PRO A 1 84 ? 59.255 27.502 -40.472 1.00 79.88 84 PRO A O 1
ATOM 655 N N . LYS A 1 85 ? 61.268 26.669 -40.967 1.00 69.31 85 LYS A N 1
ATOM 656 C CA . LYS A 1 85 ? 61.988 27.493 -39.989 1.00 69.31 85 LYS A CA 1
ATOM 657 C C . LYS A 1 85 ? 61.927 28.984 -40.356 1.00 69.31 85 LYS A C 1
ATOM 659 O O . LYS A 1 85 ? 62.515 29.399 -41.346 1.00 69.31 85 LYS A O 1
ATOM 664 N N . SER A 1 86 ? 61.288 29.787 -39.502 1.00 59.16 86 SER A N 1
ATOM 665 C CA . SER A 1 86 ? 61.067 31.232 -39.714 1.00 59.16 86 SER A CA 1
ATOM 666 C C . SER A 1 86 ? 62.337 32.102 -39.596 1.00 59.16 86 SER A C 1
ATOM 668 O O . SER A 1 86 ? 62.382 33.226 -40.077 1.00 59.16 86 SER A O 1
ATOM 670 N N . GLY A 1 87 ? 63.411 31.611 -38.965 1.00 57.19 87 GLY A N 1
ATOM 671 C CA . GLY A 1 87 ? 64.642 32.395 -38.744 1.00 57.19 87 GLY A CA 1
ATOM 672 C C . GLY A 1 87 ? 64.518 33.514 -37.693 1.00 57.19 87 GLY A C 1
ATOM 673 O O . GLY A 1 87 ? 65.538 33.955 -37.166 1.00 57.19 87 GLY A O 1
ATOM 674 N N . GLU A 1 88 ? 63.297 33.906 -37.326 1.00 59.78 88 GLU A N 1
ATOM 675 C CA . GLU A 1 88 ? 62.970 34.855 -36.257 1.00 59.78 88 GLU A CA 1
ATOM 676 C C . GLU A 1 88 ? 62.517 34.146 -34.964 1.00 59.78 88 GLU A C 1
ATOM 678 O O . GLU A 1 88 ? 62.201 32.953 -34.963 1.00 59.78 88 GLU A O 1
ATOM 683 N N . THR A 1 89 ? 62.512 34.871 -33.834 1.00 52.69 89 THR A N 1
ATOM 684 C CA . THR A 1 89 ? 61.926 34.354 -32.582 1.00 52.69 89 THR A CA 1
ATOM 685 C C . THR A 1 89 ? 60.414 34.495 -32.657 1.00 52.69 89 THR A C 1
ATOM 687 O O . THR A 1 89 ? 59.903 35.595 -32.845 1.00 52.69 89 THR A O 1
ATOM 690 N N . THR A 1 90 ? 59.703 33.385 -32.502 1.00 66.88 90 THR A N 1
ATOM 691 C CA . THR A 1 90 ? 58.268 33.309 -32.759 1.00 66.88 90 THR A CA 1
ATOM 692 C C . THR A 1 90 ? 57.601 32.500 -31.647 1.00 66.88 90 THR A C 1
ATOM 694 O O . THR A 1 90 ? 58.037 31.387 -31.349 1.00 66.88 90 THR A O 1
ATOM 697 N N . PHE A 1 91 ? 56.566 33.058 -31.015 1.00 72.81 91 PHE A N 1
ATOM 698 C CA . PHE A 1 91 ? 55.748 32.372 -30.011 1.00 72.81 91 PHE A CA 1
ATOM 699 C C . PHE A 1 91 ? 54.564 31.691 -30.693 1.00 72.81 91 PHE A C 1
ATOM 701 O O . PHE A 1 91 ? 53.993 32.250 -31.629 1.00 72.81 91 PHE A O 1
ATOM 708 N N . LEU A 1 92 ? 54.196 30.493 -30.234 1.00 76.69 92 LEU A N 1
ATOM 709 C CA . LEU A 1 92 ? 53.138 29.669 -30.823 1.00 76.69 92 LEU A CA 1
ATOM 710 C C . LEU A 1 92 ? 52.072 29.337 -29.776 1.00 76.69 92 LEU A C 1
ATOM 712 O O . LEU A 1 92 ? 52.408 29.054 -28.627 1.00 76.69 92 LEU A O 1
ATOM 716 N N . SER A 1 93 ? 50.810 29.323 -30.194 1.00 79.81 93 SER A N 1
ATOM 717 C CA . SER A 1 93 ? 49.680 28.823 -29.410 1.00 79.81 93 SER A CA 1
ATOM 718 C C . SER A 1 93 ? 48.755 27.983 -30.294 1.00 79.81 93 SER A C 1
ATOM 720 O O . SER A 1 93 ? 48.682 28.191 -31.507 1.00 79.81 93 SER A O 1
ATOM 722 N N . VAL A 1 94 ? 48.082 27.006 -29.691 1.00 83.25 94 VAL A N 1
ATOM 723 C CA . VAL A 1 94 ? 47.204 26.048 -30.372 1.00 83.25 94 VAL A CA 1
ATOM 724 C C . VAL A 1 94 ? 45.758 26.321 -29.975 1.00 83.25 94 VAL A C 1
ATOM 726 O O . VAL A 1 94 ? 45.465 26.564 -28.807 1.00 83.25 94 VAL A O 1
ATOM 729 N N . GLY A 1 95 ? 44.847 26.253 -30.942 1.00 82.44 95 GLY A N 1
ATOM 730 C CA . GLY A 1 95 ? 43.406 26.314 -30.710 1.00 82.44 95 GLY A CA 1
ATOM 731 C C . GLY A 1 95 ? 42.638 25.342 -31.604 1.00 82.44 95 GLY A C 1
ATOM 732 O O . GLY A 1 95 ? 43.191 24.799 -32.557 1.00 82.44 95 GLY A O 1
ATOM 733 N N . ALA A 1 96 ? 41.352 25.157 -31.318 1.00 85.44 96 ALA A N 1
ATOM 734 C CA . ALA A 1 96 ? 40.422 24.377 -32.136 1.00 85.44 96 ALA A CA 1
ATOM 735 C C . ALA A 1 96 ? 39.130 25.159 -32.399 1.00 85.44 96 ALA A C 1
ATOM 737 O O . ALA A 1 96 ? 38.863 26.177 -31.753 1.00 85.44 96 ALA A O 1
ATOM 738 N N . GLY A 1 97 ? 38.350 24.693 -33.373 1.00 83.44 97 GLY A N 1
ATOM 739 C CA . GLY A 1 97 ? 37.026 25.222 -33.690 1.00 83.44 97 GLY A CA 1
ATOM 740 C C . GLY A 1 97 ? 36.131 24.175 -34.355 1.00 83.44 97 GLY A C 1
ATOM 741 O O . GLY A 1 97 ? 36.607 23.163 -34.859 1.00 83.44 97 GLY A O 1
ATOM 742 N N . GLU A 1 98 ? 34.817 24.393 -34.319 1.00 82.81 98 GLU A N 1
ATOM 743 C CA . GLU A 1 98 ? 33.795 23.406 -34.727 1.00 82.81 98 GLU A CA 1
ATOM 744 C C . GLU A 1 98 ? 33.492 23.389 -36.239 1.00 82.81 98 GLU A C 1
ATOM 746 O O . GLU A 1 98 ? 32.957 22.404 -36.758 1.00 82.81 98 GLU A O 1
ATOM 751 N N . GLY A 1 99 ? 33.828 24.477 -36.939 1.00 82.12 99 GLY A N 1
ATOM 752 C CA . GLY A 1 99 ? 33.630 24.650 -38.384 1.00 82.12 99 GLY A CA 1
ATOM 753 C C . GLY A 1 99 ? 34.825 24.204 -39.233 1.00 82.12 99 GLY A C 1
ATOM 754 O O . GLY A 1 99 ? 35.743 23.549 -38.737 1.00 82.12 99 GLY A O 1
ATOM 755 N N . GLU A 1 100 ? 34.824 24.593 -40.509 1.00 85.69 100 GLU A N 1
ATOM 756 C CA . GLU A 1 100 ? 35.927 24.338 -41.449 1.00 85.69 100 GLU A CA 1
ATOM 757 C C . GLU A 1 100 ? 37.233 25.019 -41.012 1.00 85.69 100 GLU A C 1
ATOM 759 O O . GLU A 1 100 ? 37.226 26.009 -40.269 1.00 85.69 100 GLU A O 1
ATOM 764 N N . ALA A 1 101 ? 38.365 24.472 -41.460 1.00 87.56 101 ALA A N 1
ATOM 765 C CA . ALA A 1 101 ? 39.673 25.026 -41.137 1.00 87.56 101 ALA A CA 1
ATOM 766 C C . ALA A 1 101 ? 39.855 26.413 -41.795 1.00 87.56 101 ALA A C 1
ATOM 768 O O . ALA A 1 101 ? 39.679 26.539 -43.006 1.00 87.56 101 ALA A O 1
ATOM 769 N N . PRO A 1 102 ? 40.223 27.462 -41.033 1.00 86.94 102 PRO A N 1
ATOM 770 C CA . PRO A 1 102 ? 40.433 28.797 -41.592 1.00 86.94 102 PRO A CA 1
ATOM 771 C C . PRO A 1 102 ? 41.672 28.831 -42.496 1.00 86.94 102 PRO A C 1
ATOM 773 O O . PRO A 1 102 ? 42.654 28.151 -42.200 1.00 86.94 102 PRO A O 1
ATOM 776 N N . GLU A 1 103 ? 41.666 29.661 -43.545 1.00 88.06 103 GLU A N 1
ATOM 777 C CA . GLU A 1 103 ? 42.817 29.799 -44.450 1.00 88.06 103 GLU A CA 1
ATOM 778 C C . GLU A 1 103 ? 44.074 30.289 -43.716 1.00 88.06 103 GLU A C 1
ATOM 780 O O . GLU A 1 103 ? 44.085 31.376 -43.137 1.00 88.06 103 GLU A O 1
ATOM 785 N N . ALA A 1 104 ? 45.150 29.502 -43.777 1.00 86.31 104 ALA A N 1
ATOM 786 C CA . ALA A 1 104 ? 46.440 29.798 -43.164 1.00 86.31 104 ALA A CA 1
ATOM 787 C C . ALA A 1 104 ? 47.593 29.706 -44.184 1.00 86.31 104 ALA A C 1
ATOM 789 O O . ALA A 1 104 ? 47.474 29.002 -45.189 1.00 86.31 104 ALA A O 1
ATOM 790 N N . PRO A 1 105 ? 48.744 30.354 -43.920 1.00 85.44 105 PRO A N 1
ATOM 791 C CA . PRO A 1 105 ? 49.933 30.248 -44.770 1.00 85.44 105 PRO A CA 1
ATOM 792 C C . PRO A 1 105 ? 50.459 28.816 -44.943 1.00 85.44 105 PRO A C 1
ATOM 794 O O . PRO A 1 105 ? 50.968 28.478 -46.010 1.00 85.44 105 PRO A O 1
ATOM 797 N N . TYR A 1 106 ? 50.337 27.981 -43.907 1.00 86.62 106 TYR A N 1
ATOM 798 C CA . TYR A 1 106 ? 50.765 26.583 -43.924 1.00 86.62 106 TYR A CA 1
ATOM 799 C C . TYR A 1 106 ? 49.552 25.660 -43.746 1.00 86.62 106 TYR A C 1
ATOM 801 O O . TYR A 1 106 ? 49.094 25.418 -42.629 1.00 86.62 106 TYR A O 1
ATOM 809 N N . MET A 1 107 ? 49.023 25.161 -44.863 1.00 84.12 107 MET A N 1
ATOM 810 C CA . MET A 1 107 ? 47.881 24.240 -44.925 1.00 84.12 107 MET A CA 1
ATOM 811 C C . MET A 1 107 ? 48.139 23.102 -45.911 1.00 84.12 107 MET A C 1
ATOM 813 O O . MET A 1 107 ? 48.974 23.212 -46.805 1.00 84.12 107 MET A O 1
ATOM 817 N N . GLY A 1 108 ? 47.359 22.029 -45.794 1.00 81.44 108 GLY A N 1
ATOM 818 C CA . GLY A 1 108 ? 47.470 20.855 -46.657 1.00 81.44 108 GLY A CA 1
ATOM 819 C C . GLY A 1 108 ? 48.466 19.826 -46.126 1.00 81.44 108 GLY A C 1
ATOM 820 O O . GLY A 1 108 ? 49.148 20.048 -45.126 1.00 81.44 108 GLY A O 1
ATOM 821 N N . SER A 1 109 ? 48.542 18.682 -46.806 1.00 84.56 109 SER A N 1
ATOM 822 C CA . SER A 1 109 ? 49.248 17.485 -46.323 1.00 84.56 109 SER A CA 1
ATOM 823 C C . SER A 1 109 ? 50.754 17.665 -46.116 1.00 84.56 109 SER A C 1
ATOM 825 O O . SER A 1 109 ? 51.376 16.853 -45.448 1.00 84.56 109 SER A O 1
ATOM 827 N N . GLU A 1 110 ? 51.358 18.710 -46.685 1.00 85.62 110 GLU A N 1
ATOM 828 C CA . GLU A 1 110 ? 52.778 19.024 -46.474 1.00 85.62 110 GLU A CA 1
ATOM 829 C C . GLU A 1 110 ? 53.052 19.662 -45.101 1.00 85.62 110 GLU A C 1
ATOM 831 O O . GLU A 1 110 ? 54.162 19.554 -44.580 1.00 85.62 110 GLU A O 1
ATOM 836 N N . TYR A 1 111 ? 52.048 20.317 -44.511 1.00 87.56 111 TYR A N 1
ATOM 837 C CA . TYR A 1 111 ? 52.190 21.100 -43.279 1.00 87.56 111 TYR A CA 1
ATOM 838 C C . TYR A 1 111 ? 51.283 20.616 -42.144 1.00 87.56 111 TYR A C 1
ATOM 840 O O . TYR A 1 111 ? 51.496 20.997 -40.990 1.00 87.56 111 TYR A O 1
ATOM 848 N N . PHE A 1 112 ? 50.293 19.777 -42.449 1.00 91.56 112 PHE A N 1
ATOM 849 C CA . PHE A 1 112 ? 49.348 19.242 -41.482 1.00 91.56 112 PHE A CA 1
ATOM 850 C C . PHE A 1 112 ? 48.942 17.801 -41.804 1.00 91.56 112 PHE A C 1
ATOM 852 O O . PHE A 1 112 ? 48.489 17.506 -42.911 1.00 91.56 112 PHE A O 1
ATOM 859 N N . GLU A 1 113 ? 49.008 16.930 -40.800 1.00 92.94 113 GLU A N 1
ATOM 860 C CA . GLU A 1 113 ? 48.472 15.570 -40.850 1.00 92.94 113 GLU A CA 1
ATOM 861 C C . GLU A 1 113 ? 47.630 15.277 -39.605 1.00 92.94 113 GLU A C 1
ATOM 863 O O . GLU A 1 113 ? 48.001 15.643 -38.490 1.00 92.94 113 GLU A O 1
ATOM 868 N N . PHE A 1 114 ? 46.506 14.580 -39.782 1.00 91.50 114 PHE A N 1
ATOM 869 C CA . PHE A 1 114 ? 45.649 14.147 -38.681 1.00 91.50 114 PHE A CA 1
ATOM 870 C C . PHE A 1 114 ? 45.519 12.625 -38.649 1.00 91.50 114 PHE A C 1
ATOM 872 O O . PHE A 1 114 ? 45.140 11.997 -39.639 1.00 91.50 114 PHE A O 1
ATOM 879 N N . TYR A 1 115 ? 45.799 12.052 -37.482 1.00 89.50 115 TYR A N 1
ATOM 880 C CA . TYR A 1 115 ? 45.743 10.626 -37.195 1.00 89.50 115 TYR A CA 1
ATOM 881 C C . TYR A 1 115 ? 44.543 10.348 -36.275 1.00 89.50 115 TYR A C 1
ATOM 883 O O . TYR A 1 115 ? 44.673 10.494 -35.053 1.00 89.50 115 TYR A O 1
ATOM 891 N N . PRO A 1 116 ? 43.366 9.985 -36.826 1.00 85.00 116 PRO A N 1
ATOM 892 C CA . PRO A 1 116 ? 42.179 9.724 -36.021 1.00 85.00 116 PRO A CA 1
ATOM 893 C C . PRO A 1 116 ? 42.374 8.472 -35.162 1.00 85.00 116 PRO A C 1
ATOM 895 O O . PRO A 1 116 ? 42.769 7.416 -35.660 1.00 85.00 116 PRO A O 1
ATOM 898 N N . GLN A 1 117 ? 42.045 8.572 -33.877 1.00 80.94 117 GLN A N 1
ATOM 899 C CA . GLN A 1 117 ? 41.857 7.417 -33.008 1.00 80.94 117 GLN A CA 1
ATOM 900 C C . GLN A 1 117 ? 40.410 6.956 -33.146 1.00 80.94 117 GLN A C 1
ATOM 902 O O . GLN A 1 117 ? 39.516 7.417 -32.444 1.00 80.94 117 GLN A O 1
ATOM 907 N N . VAL A 1 118 ? 40.171 6.061 -34.100 1.00 64.12 118 VAL A N 1
ATOM 908 C CA . VAL A 1 118 ? 38.877 5.386 -34.218 1.00 64.12 118 VAL A CA 1
ATOM 909 C C . VAL A 1 118 ? 38.846 4.287 -33.153 1.00 64.12 118 VAL A C 1
ATOM 911 O O . VAL A 1 118 ? 39.726 3.423 -33.191 1.00 64.12 118 VAL A O 1
ATOM 914 N N . PRO A 1 119 ? 37.891 4.277 -32.206 1.00 56.44 119 PRO A N 1
ATOM 915 C CA . PRO A 1 119 ? 37.731 3.144 -31.308 1.00 56.44 119 PRO A CA 1
ATOM 916 C C . PRO A 1 119 ? 37.418 1.906 -32.154 1.00 56.44 119 PRO A C 1
ATOM 918 O O . PRO A 1 119 ? 36.354 1.807 -32.762 1.00 56.44 119 PRO A O 1
ATOM 921 N N . THR A 1 120 ? 38.355 0.967 -32.254 1.00 55.97 120 THR A N 1
ATOM 922 C CA . THR A 1 120 ? 38.049 -0.371 -32.766 1.00 55.97 120 THR A CA 1
ATOM 923 C C . THR A 1 120 ? 37.157 -1.056 -31.744 1.00 55.97 120 THR A C 1
ATOM 925 O O . THR A 1 120 ? 37.570 -1.206 -30.596 1.00 55.97 120 THR A O 1
ATOM 928 N N . ALA A 1 121 ? 35.949 -1.456 -32.150 1.00 54.88 121 ALA A N 1
ATOM 929 C CA . ALA A 1 121 ? 35.087 -2.305 -31.339 1.00 54.88 121 ALA A CA 1
ATOM 930 C C . ALA A 1 121 ? 35.884 -3.551 -30.925 1.00 54.88 121 ALA A C 1
ATOM 932 O O . ALA A 1 121 ? 36.279 -4.356 -31.771 1.00 54.88 121 ALA A O 1
ATOM 933 N N . VAL A 1 122 ? 36.189 -3.663 -29.635 1.00 57.91 122 VAL A N 1
ATOM 934 C CA . VAL A 1 122 ? 36.765 -4.879 -29.070 1.00 57.91 122 VAL A CA 1
ATOM 935 C C . VAL A 1 122 ? 35.630 -5.893 -29.042 1.00 57.91 122 VAL A C 1
ATOM 937 O O . VAL A 1 122 ? 34.600 -5.642 -28.420 1.00 57.91 122 VAL A O 1
ATOM 940 N N . LEU A 1 123 ? 35.781 -6.994 -29.776 1.00 63.94 123 LEU A N 1
ATOM 941 C CA . LEU A 1 123 ? 34.866 -8.124 -29.650 1.00 63.94 123 LEU A CA 1
ATOM 942 C C . LEU A 1 123 ? 35.070 -8.712 -28.253 1.00 63.94 123 LEU A C 1
ATOM 944 O O . LEU A 1 123 ? 36.187 -9.115 -27.928 1.00 63.94 123 LEU A O 1
ATOM 948 N N . LEU A 1 124 ? 34.010 -8.690 -27.448 1.00 77.56 124 LEU A N 1
ATOM 949 C CA . LEU A 1 124 ? 33.979 -9.289 -26.117 1.00 77.56 124 LEU A CA 1
ATOM 950 C C . LEU A 1 124 ? 34.169 -10.808 -26.234 1.00 77.56 124 LEU A C 1
ATOM 952 O O . LEU A 1 124 ? 33.683 -11.417 -27.191 1.00 77.56 124 LEU A O 1
ATOM 956 N N . ASP A 1 125 ? 34.867 -11.420 -25.278 1.00 85.00 125 ASP A N 1
ATOM 957 C CA . ASP A 1 125 ? 34.873 -12.882 -25.162 1.00 85.00 125 ASP A CA 1
ATOM 958 C C . ASP A 1 125 ? 33.517 -13.420 -24.657 1.00 85.00 125 ASP A C 1
ATOM 960 O O . ASP A 1 125 ? 32.658 -12.657 -24.222 1.00 85.00 125 ASP A O 1
ATOM 964 N N . GLU A 1 126 ? 33.281 -14.735 -24.728 1.00 81.75 126 GLU A N 1
ATOM 965 C CA . GLU A 1 126 ? 31.982 -15.326 -24.351 1.00 81.75 126 GLU A CA 1
ATOM 966 C C . GLU A 1 126 ? 31.565 -15.001 -22.906 1.00 81.75 126 GLU A C 1
ATOM 968 O O . GLU A 1 126 ? 30.381 -14.800 -22.625 1.00 81.75 126 GLU A O 1
ATOM 973 N N . HIS A 1 127 ? 32.528 -14.911 -21.987 1.00 84.56 127 HIS A N 1
ATOM 974 C CA . HIS A 1 127 ? 32.256 -14.584 -20.594 1.00 84.56 127 HIS A CA 1
ATOM 975 C C . HIS A 1 127 ? 31.929 -13.092 -20.447 1.00 84.56 127 HIS A C 1
ATOM 977 O O . HIS A 1 127 ? 30.956 -12.734 -19.785 1.00 84.56 127 HIS A O 1
ATOM 983 N N . GLU A 1 128 ? 32.684 -12.216 -21.106 1.00 86.69 128 GLU A N 1
ATOM 984 C CA . GLU A 1 128 ? 32.400 -10.783 -21.171 1.00 86.69 128 GLU A CA 1
ATOM 985 C C . GLU A 1 128 ? 31.046 -10.490 -21.835 1.00 86.69 128 GLU A C 1
ATOM 987 O O . GLU A 1 128 ? 30.310 -9.632 -21.349 1.00 86.69 128 GLU A O 1
ATOM 992 N N . MET A 1 129 ? 30.673 -11.221 -22.891 1.00 88.62 129 MET A N 1
ATOM 993 C CA . MET A 1 129 ? 29.365 -11.114 -23.548 1.00 88.62 129 MET A CA 1
ATOM 994 C C . MET A 1 129 ? 28.226 -11.529 -22.615 1.00 88.62 129 MET A C 1
ATOM 996 O O . MET A 1 129 ? 27.227 -10.818 -22.534 1.00 88.62 129 MET A O 1
ATOM 1000 N N . MET A 1 130 ? 28.382 -12.637 -21.881 1.00 90.88 130 MET A N 1
ATOM 1001 C CA . MET A 1 130 ? 27.409 -13.077 -20.876 1.00 90.88 130 MET A CA 1
ATOM 1002 C C . MET A 1 130 ? 27.207 -12.006 -19.799 1.00 90.88 130 MET A C 1
ATOM 1004 O O . MET A 1 130 ? 26.076 -11.605 -19.533 1.00 90.88 130 MET A O 1
ATOM 1008 N N . HIS A 1 131 ? 28.292 -11.510 -19.196 1.00 89.00 131 HIS A N 1
ATOM 1009 C CA . HIS A 1 131 ? 28.207 -10.451 -18.183 1.00 89.00 131 HIS A CA 1
ATOM 1010 C C . HIS A 1 131 ? 27.622 -9.164 -18.753 1.00 89.00 131 HIS A C 1
ATOM 1012 O O . HIS A 1 131 ? 26.841 -8.493 -18.081 1.00 89.00 131 HIS A O 1
ATOM 1018 N N . HIS A 1 132 ? 27.974 -8.808 -19.987 1.00 89.12 132 HIS A N 1
ATOM 1019 C CA . HIS A 1 132 ? 27.407 -7.642 -20.648 1.00 89.12 132 HIS A CA 1
ATOM 1020 C C . HIS A 1 132 ? 25.897 -7.790 -20.834 1.00 89.12 132 HIS A C 1
ATOM 1022 O O . HIS A 1 132 ? 25.160 -6.884 -20.465 1.00 89.12 132 HIS A O 1
ATOM 1028 N N . ALA A 1 133 ? 25.432 -8.934 -21.338 1.00 90.31 133 ALA A N 1
ATOM 1029 C CA . ALA A 1 133 ? 24.012 -9.199 -21.527 1.00 90.31 133 ALA A CA 1
ATOM 1030 C C . ALA A 1 133 ? 23.244 -9.181 -20.199 1.00 90.31 133 ALA A C 1
ATOM 1032 O O . ALA A 1 133 ? 22.240 -8.485 -20.103 1.00 90.31 133 ALA A O 1
ATOM 1033 N N . LEU A 1 134 ? 23.753 -9.845 -19.156 1.00 89.38 134 LEU A N 1
ATOM 1034 C CA . LEU A 1 134 ? 23.121 -9.863 -17.829 1.00 89.38 134 LEU A CA 1
ATOM 1035 C C . LEU A 1 134 ? 22.991 -8.462 -17.208 1.00 89.38 134 LEU A C 1
ATOM 1037 O O . LEU A 1 134 ? 22.003 -8.183 -16.542 1.00 89.38 134 LEU A O 1
ATOM 1041 N N . ASN A 1 135 ? 23.959 -7.570 -17.442 1.00 88.50 135 ASN A N 1
ATOM 1042 C CA . ASN A 1 135 ? 23.904 -6.180 -16.966 1.00 88.50 135 ASN A CA 1
ATOM 1043 C C . ASN A 1 135 ? 23.061 -5.248 -17.849 1.00 88.50 135 ASN A C 1
ATOM 1045 O O . ASN A 1 135 ? 22.750 -4.137 -17.433 1.00 88.50 135 ASN A O 1
ATOM 1049 N N . ARG A 1 136 ? 22.796 -5.624 -19.104 1.00 87.94 136 ARG A N 1
ATOM 1050 C CA . ARG A 1 136 ? 22.088 -4.767 -20.070 1.00 87.94 136 ARG A CA 1
ATOM 1051 C C . ARG A 1 136 ? 20.631 -5.142 -20.249 1.00 87.94 136 ARG A C 1
ATOM 1053 O O . ARG A 1 136 ? 19.840 -4.263 -20.558 1.00 87.94 136 ARG A O 1
ATOM 1060 N N . LEU A 1 137 ? 20.312 -6.423 -20.106 1.00 88.38 137 LEU A N 1
ATOM 1061 C CA . LEU A 1 137 ? 18.968 -6.965 -20.274 1.00 88.38 137 LEU A CA 1
ATOM 1062 C C . LEU A 1 137 ? 18.293 -7.279 -18.934 1.00 88.38 137 LEU A C 1
ATOM 1064 O O . LEU A 1 137 ? 17.127 -7.631 -18.934 1.00 88.38 137 LEU A O 1
ATOM 1068 N N . GLY A 1 138 ? 19.002 -7.182 -17.809 1.00 85.44 138 GLY A N 1
ATOM 1069 C CA . GLY A 1 138 ? 18.454 -7.447 -16.481 1.00 85.44 138 GLY A CA 1
ATOM 1070 C C . GLY A 1 138 ? 19.184 -6.664 -15.394 1.00 85.44 138 GLY A C 1
ATOM 1071 O O . GLY A 1 138 ? 19.984 -5.776 -15.691 1.00 85.44 138 GLY A O 1
ATOM 1072 N N . TYR A 1 139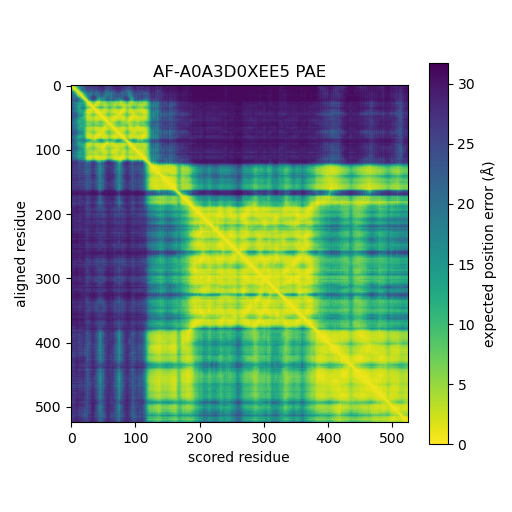 ? 18.962 -7.032 -14.131 1.00 85.50 139 TYR A N 1
ATOM 1073 C CA . TYR A 1 139 ? 19.512 -6.330 -12.960 1.00 85.50 139 TYR A CA 1
ATOM 1074 C C . TYR A 1 139 ? 20.949 -6.757 -12.607 1.00 85.50 139 TYR A C 1
ATOM 1076 O O . TYR A 1 139 ? 21.452 -6.485 -11.515 1.00 85.50 139 TYR A O 1
ATOM 1084 N N . GLY A 1 140 ? 21.637 -7.418 -13.541 1.00 84.44 140 GLY A N 1
ATOM 1085 C CA . GLY A 1 140 ? 23.013 -7.870 -13.387 1.00 84.44 140 GLY A CA 1
ATOM 1086 C C . GLY A 1 140 ? 23.167 -9.384 -13.203 1.00 84.44 140 GLY A C 1
ATOM 1087 O O . GLY A 1 140 ? 22.203 -10.153 -13.220 1.00 84.44 140 GLY A O 1
ATOM 1088 N N . PRO A 1 141 ? 24.417 -9.861 -13.085 1.00 80.94 141 PRO A N 1
ATOM 1089 C CA . PRO A 1 141 ? 24.710 -11.286 -13.073 1.00 80.94 141 PRO A CA 1
ATOM 1090 C C . PRO A 1 141 ? 24.383 -11.941 -11.725 1.00 80.94 141 PRO A C 1
ATOM 1092 O O . PRO A 1 141 ? 25.093 -11.742 -10.738 1.00 80.94 141 PRO A O 1
ATOM 1095 N N . SER A 1 142 ? 23.370 -12.811 -11.703 1.00 82.19 142 SER A N 1
ATOM 1096 C CA . SER A 1 142 ? 23.159 -13.764 -10.606 1.00 82.19 142 SER A CA 1
ATOM 1097 C C . SER A 1 142 ? 23.943 -15.070 -10.850 1.00 82.19 142 SER A C 1
ATOM 1099 O O . SER A 1 142 ? 24.144 -15.453 -12.011 1.00 82.19 142 SER A O 1
ATOM 1101 N N . PRO A 1 143 ? 24.378 -15.800 -9.798 1.00 82.88 143 PRO A N 1
ATOM 1102 C CA . PRO A 1 143 ? 25.044 -17.094 -9.965 1.00 82.88 143 PRO A CA 1
ATOM 1103 C C . PRO A 1 143 ? 24.207 -18.095 -10.771 1.00 82.88 143 PRO A C 1
ATOM 1105 O O . PRO A 1 143 ? 24.736 -18.764 -11.655 1.00 82.88 143 PRO A O 1
ATOM 1108 N N . SER A 1 144 ? 22.895 -18.142 -10.524 1.00 81.38 144 SER A N 1
ATOM 1109 C CA . SER A 1 144 ? 21.966 -19.018 -11.240 1.00 81.38 144 SER A CA 1
ATOM 1110 C C . SER A 1 144 ? 21.833 -18.644 -12.714 1.00 81.38 144 SER A C 1
ATOM 1112 O O . SER A 1 144 ? 21.889 -19.530 -13.562 1.00 81.38 144 SER A O 1
ATOM 1114 N N . SER A 1 145 ? 21.716 -17.354 -13.043 1.00 82.44 145 SER A N 1
ATOM 1115 C CA . SER A 1 145 ? 21.596 -16.906 -14.437 1.00 82.44 145 SER A CA 1
ATOM 1116 C C . SER A 1 145 ? 22.894 -17.147 -15.213 1.00 82.44 145 SER A C 1
ATOM 1118 O O . SER A 1 145 ? 22.856 -17.579 -16.363 1.00 82.44 145 SER A O 1
ATOM 1120 N N . ALA A 1 146 ? 24.054 -16.943 -14.579 1.00 87.69 146 ALA A N 1
ATOM 1121 C CA . ALA A 1 146 ? 25.351 -17.222 -15.192 1.00 87.69 146 ALA A CA 1
ATOM 1122 C C . ALA A 1 146 ? 25.567 -18.725 -15.448 1.00 87.69 146 ALA A C 1
ATOM 1124 O O . ALA A 1 146 ? 25.995 -19.103 -16.539 1.00 87.69 146 ALA A O 1
ATOM 1125 N N . GLU A 1 147 ? 25.248 -19.592 -14.479 1.00 88.62 147 GLU A N 1
ATOM 1126 C CA . GLU A 1 147 ? 25.301 -21.052 -14.658 1.00 88.62 147 GLU A CA 1
ATOM 1127 C C . GLU A 1 147 ? 24.331 -21.521 -15.750 1.00 88.62 147 GLU A C 1
ATOM 1129 O O . GLU A 1 147 ? 24.682 -22.361 -16.583 1.00 88.62 147 GLU A O 1
ATOM 1134 N N . TRP A 1 148 ? 23.129 -20.941 -15.793 1.00 87.56 148 TRP A N 1
ATOM 1135 C CA . TRP A 1 148 ? 22.127 -21.273 -16.796 1.00 87.56 148 TRP A CA 1
ATOM 1136 C C . TRP A 1 148 ? 22.589 -20.904 -18.211 1.00 87.56 148 TRP A C 1
ATOM 1138 O O . TRP A 1 148 ? 22.511 -21.750 -19.106 1.00 87.56 148 TRP A O 1
ATOM 1148 N N . ILE A 1 149 ? 23.142 -19.697 -18.406 1.00 90.44 149 ILE A N 1
ATOM 1149 C CA . ILE A 1 149 ? 23.692 -19.247 -19.697 1.00 90.44 149 ILE A CA 1
ATOM 1150 C C . ILE A 1 149 ? 24.882 -20.112 -20.119 1.00 90.44 149 ILE A C 1
ATOM 1152 O O . ILE A 1 149 ? 24.985 -20.478 -21.287 1.00 90.44 149 ILE A O 1
ATOM 1156 N N . GLN A 1 150 ? 25.757 -20.502 -19.189 1.00 90.62 150 GLN A N 1
ATOM 1157 C CA . GLN A 1 150 ? 26.866 -21.413 -19.498 1.00 90.62 150 GLN A CA 1
ATOM 1158 C C . GLN A 1 150 ? 26.381 -22.789 -19.976 1.00 90.62 150 GLN A C 1
ATOM 1160 O O . GLN A 1 150 ? 27.041 -23.420 -20.800 1.00 90.62 150 GLN A O 1
ATOM 1165 N N . MET A 1 151 ? 25.235 -23.261 -19.474 1.00 91.62 151 MET A N 1
ATOM 1166 C CA . MET A 1 151 ? 24.662 -24.554 -19.851 1.00 91.62 151 MET A CA 1
ATOM 1167 C C . MET A 1 151 ? 23.859 -24.504 -21.162 1.00 91.62 151 MET A C 1
ATOM 1169 O O . MET A 1 151 ? 23.917 -25.461 -21.935 1.00 91.62 151 MET A O 1
ATOM 1173 N N . HIS A 1 152 ? 23.117 -23.422 -21.414 1.00 90.94 152 HIS A N 1
ATOM 1174 C CA . HIS A 1 152 ? 22.140 -23.337 -22.511 1.00 90.94 152 HIS A CA 1
ATOM 1175 C C . HIS A 1 152 ? 22.538 -22.379 -23.644 1.00 90.94 152 HIS A C 1
ATOM 1177 O O . HIS A 1 152 ? 21.936 -22.422 -24.717 1.00 90.94 152 HIS A O 1
ATOM 1183 N N . GLY A 1 153 ? 23.566 -21.555 -23.440 1.00 92.75 153 GLY A N 1
ATOM 1184 C CA . GLY A 1 153 ? 24.059 -20.569 -24.398 1.00 92.75 153 GLY A CA 1
ATOM 1185 C C . GLY A 1 153 ? 23.405 -19.192 -24.258 1.00 92.75 153 GLY A C 1
ATOM 1186 O O . GLY A 1 153 ? 22.255 -19.061 -23.836 1.00 92.75 153 GLY A O 1
ATOM 1187 N N . LEU A 1 154 ? 24.157 -18.153 -24.638 1.00 92.44 154 LEU A N 1
ATOM 1188 C CA . LEU A 1 154 ? 23.721 -16.757 -24.551 1.00 92.44 154 LEU A CA 1
ATOM 1189 C C . LEU A 1 154 ? 22.567 -16.432 -25.508 1.00 92.44 154 LEU A C 1
ATOM 1191 O O . LEU A 1 154 ? 21.632 -15.750 -25.103 1.00 92.44 154 LEU A O 1
ATOM 1195 N N . ASP A 1 155 ? 22.600 -16.943 -26.739 1.00 92.00 155 ASP A N 1
ATOM 1196 C CA . ASP A 1 155 ? 21.528 -16.706 -27.717 1.00 92.00 155 ASP A CA 1
ATOM 1197 C C . ASP A 1 155 ? 20.184 -17.239 -27.200 1.00 92.00 155 ASP A C 1
ATOM 1199 O O . ASP A 1 155 ? 19.178 -16.541 -27.254 1.00 92.00 155 ASP A O 1
ATOM 1203 N N . THR A 1 156 ? 20.186 -18.426 -26.583 1.00 90.62 156 THR A N 1
ATOM 1204 C CA . THR A 1 156 ? 18.994 -19.013 -25.954 1.00 90.62 156 THR A CA 1
ATOM 1205 C C . THR A 1 156 ? 18.455 -18.134 -24.824 1.00 90.62 156 THR A C 1
ATOM 1207 O O . THR A 1 156 ? 17.244 -17.996 -24.679 1.00 90.62 156 THR A O 1
ATOM 1210 N N . TYR A 1 157 ? 19.339 -17.532 -24.021 1.00 89.19 157 TYR A N 1
ATOM 1211 C CA . TYR A 1 157 ? 18.932 -16.591 -22.976 1.00 89.19 157 TYR A CA 1
ATOM 1212 C C . TYR A 1 157 ? 18.303 -15.328 -23.570 1.00 89.19 157 TYR A C 1
ATOM 1214 O O . TYR A 1 157 ? 17.242 -14.912 -23.117 1.00 89.19 157 TYR A O 1
ATOM 1222 N N . ILE A 1 158 ? 18.916 -14.742 -24.602 1.00 91.69 158 ILE A N 1
ATOM 1223 C CA . ILE A 1 158 ? 18.381 -13.550 -25.275 1.00 91.69 158 ILE A CA 1
ATOM 1224 C C . ILE A 1 158 ? 17.009 -13.850 -25.885 1.00 91.69 158 ILE A C 1
ATOM 1226 O O . ILE A 1 158 ? 16.077 -13.077 -25.677 1.00 91.69 158 ILE A O 1
ATOM 1230 N N . ASP A 1 159 ? 16.855 -14.985 -26.568 1.00 90.31 159 ASP A N 1
ATOM 1231 C CA . ASP A 1 159 ? 15.569 -15.401 -27.130 1.00 90.31 159 ASP A CA 1
ATOM 1232 C C . ASP A 1 159 ? 14.499 -15.533 -26.031 1.00 90.31 159 ASP A C 1
ATOM 1234 O O . ASP A 1 159 ? 13.387 -15.042 -26.198 1.00 90.31 159 ASP A O 1
ATOM 1238 N N . GLN A 1 160 ? 14.837 -16.097 -24.864 1.00 86.44 160 GLN A N 1
ATOM 1239 C CA . GLN A 1 160 ? 13.919 -16.163 -23.717 1.00 86.44 160 GLN A CA 1
ATOM 1240 C C . GLN A 1 160 ? 13.518 -14.792 -23.163 1.00 86.44 160 GLN A C 1
ATOM 1242 O O . GLN A 1 160 ? 12.381 -14.630 -22.719 1.00 86.44 160 GLN A O 1
ATOM 1247 N N . GLN A 1 161 ? 14.425 -13.813 -23.176 1.00 89.06 161 GLN A N 1
ATOM 1248 C CA . GLN A 1 161 ? 14.107 -12.445 -22.760 1.00 89.06 161 GLN A CA 1
ATOM 1249 C C . GLN A 1 161 ? 13.186 -11.741 -23.767 1.00 89.06 161 GLN A C 1
ATOM 1251 O O . GLN A 1 161 ? 12.340 -10.949 -23.371 1.00 89.06 161 GLN A O 1
ATOM 1256 N N . LEU A 1 162 ? 13.338 -12.029 -25.063 1.00 90.25 162 LEU A N 1
ATOM 1257 C CA . LEU A 1 162 ? 12.560 -11.406 -26.141 1.00 90.25 162 LEU A CA 1
ATOM 1258 C C . LEU A 1 162 ? 11.211 -12.085 -26.401 1.00 90.25 162 LEU A C 1
ATOM 1260 O O . LEU A 1 162 ? 10.333 -11.488 -27.022 1.00 90.25 162 LEU A O 1
ATOM 1264 N N . THR A 1 163 ? 11.042 -13.328 -25.954 1.00 85.06 163 THR A N 1
ATOM 1265 C CA . THR A 1 163 ? 9.769 -14.051 -26.009 1.00 85.06 163 THR A CA 1
ATOM 1266 C C . THR A 1 163 ? 9.395 -14.552 -24.618 1.00 85.06 163 THR A C 1
ATOM 1268 O O . THR A 1 163 ? 9.510 -15.758 -24.363 1.00 85.06 163 THR A O 1
ATOM 1271 N N . PRO A 1 164 ? 8.965 -13.658 -23.708 1.00 73.00 164 PRO A N 1
ATOM 1272 C CA . PRO A 1 164 ? 8.409 -14.077 -22.434 1.00 73.00 164 PRO A CA 1
ATOM 1273 C C . PRO A 1 164 ? 7.145 -14.898 -22.711 1.00 73.00 164 PRO A C 1
ATOM 1275 O O . PRO A 1 164 ? 6.094 -14.382 -23.084 1.00 73.00 164 PRO A O 1
ATOM 1278 N N . LEU A 1 165 ? 7.272 -16.223 -22.645 1.00 60.44 165 LEU A N 1
ATOM 1279 C CA . LEU A 1 165 ? 6.115 -17.106 -22.604 1.00 60.44 165 LEU A CA 1
ATOM 1280 C C . LEU A 1 165 ? 5.511 -16.999 -21.206 1.00 60.44 165 LEU A C 1
ATOM 1282 O O . LEU A 1 165 ? 6.239 -16.821 -20.234 1.00 60.44 165 LEU A O 1
ATOM 1286 N N . THR A 1 166 ? 4.206 -17.235 -21.084 1.00 55.19 166 THR A N 1
ATOM 1287 C CA . THR A 1 166 ? 3.618 -17.653 -19.807 1.00 55.19 166 THR A CA 1
ATOM 1288 C C . THR A 1 166 ? 4.235 -19.007 -19.447 1.00 55.19 166 THR A C 1
ATOM 1290 O O . THR A 1 166 ? 3.740 -20.063 -19.859 1.00 55.19 166 THR A O 1
ATOM 1293 N N . TRP A 1 167 ? 5.394 -19.002 -18.794 1.00 48.62 167 TRP A N 1
ATOM 1294 C CA . TRP A 1 167 ? 5.989 -20.211 -18.244 1.00 48.62 167 TRP A CA 1
ATOM 1295 C C . TRP A 1 167 ? 4.961 -20.822 -17.287 1.00 48.62 167 TRP A C 1
ATOM 1297 O O . TRP A 1 167 ? 4.277 -20.101 -16.569 1.00 48.62 167 TRP A O 1
ATOM 1307 N N . SER A 1 168 ? 4.790 -22.144 -17.306 1.00 48.69 168 SER A N 1
ATOM 1308 C CA . SER A 1 168 ? 3.873 -22.808 -16.378 1.00 48.69 168 SER A CA 1
ATOM 1309 C C . SER A 1 168 ? 4.234 -22.454 -14.932 1.00 48.69 168 SER A C 1
ATOM 1311 O O . SER A 1 168 ? 5.384 -22.671 -14.541 1.00 48.69 168 SER A O 1
ATOM 1313 N N . ASP A 1 169 ? 3.238 -22.019 -14.155 1.00 47.00 169 ASP A N 1
ATOM 1314 C CA . ASP A 1 169 ? 3.270 -21.595 -12.738 1.00 47.00 169 ASP A CA 1
ATOM 1315 C C . ASP A 1 169 ? 4.010 -22.531 -11.753 1.00 47.00 169 ASP A C 1
ATOM 1317 O O . ASP A 1 169 ? 4.176 -22.221 -10.575 1.00 47.00 169 ASP A O 1
ATOM 1321 N N . GLU A 1 170 ? 4.452 -23.706 -12.202 1.00 43.81 170 GLU A N 1
ATOM 1322 C CA . GLU A 1 170 ? 5.200 -24.688 -11.414 1.00 43.81 170 GLU A CA 1
ATOM 1323 C C . GLU A 1 170 ? 6.689 -24.323 -11.226 1.00 43.81 170 GLU A C 1
ATOM 1325 O O . GLU A 1 170 ? 7.369 -24.954 -10.416 1.00 43.81 170 GLU A O 1
ATOM 1330 N N . GLY A 1 171 ? 7.206 -23.330 -11.964 1.00 52.53 171 GLY A N 1
ATOM 1331 C CA . GLY A 1 171 ? 8.643 -23.052 -12.080 1.00 52.53 171 GLY A CA 1
ATOM 1332 C C . GLY A 1 171 ? 9.286 -22.221 -10.967 1.00 52.53 171 GLY A C 1
ATOM 1333 O O . GLY A 1 171 ? 10.443 -22.485 -10.642 1.00 52.53 171 GLY A O 1
ATOM 1334 N N . ASP A 1 172 ? 8.581 -21.260 -10.358 1.00 65.12 172 ASP A N 1
ATOM 1335 C CA . ASP A 1 172 ? 9.220 -20.363 -9.386 1.00 65.12 172 ASP A CA 1
ATOM 1336 C C . ASP A 1 172 ? 8.368 -20.076 -8.146 1.00 65.12 172 ASP A C 1
ATOM 1338 O O . ASP A 1 172 ? 7.714 -19.043 -7.994 1.00 65.12 172 ASP A O 1
ATOM 1342 N N . TYR A 1 173 ? 8.429 -21.022 -7.208 1.00 71.81 173 TYR A N 1
ATOM 1343 C CA . TYR A 1 173 ? 7.872 -20.870 -5.865 1.00 71.81 173 TYR A CA 1
ATOM 1344 C C . TYR A 1 173 ? 8.311 -19.563 -5.185 1.00 71.81 173 TYR A C 1
ATOM 1346 O O . TYR A 1 173 ? 7.549 -19.040 -4.381 1.00 71.81 173 TYR A O 1
ATOM 1354 N N . ARG A 1 174 ? 9.512 -19.029 -5.470 1.00 78.50 174 ARG A N 1
ATOM 1355 C CA . ARG A 1 174 ? 10.001 -17.815 -4.798 1.00 78.50 174 ARG A CA 1
ATOM 1356 C C . ARG A 1 174 ? 9.279 -16.583 -5.298 1.00 78.50 174 ARG A C 1
ATOM 1358 O O . ARG A 1 174 ? 8.814 -15.817 -4.467 1.00 78.50 174 ARG A O 1
ATOM 1365 N N . MET A 1 175 ? 9.147 -16.436 -6.617 1.00 81.75 175 MET A N 1
ATOM 1366 C CA . MET A 1 175 ? 8.371 -15.342 -7.196 1.00 81.75 175 MET A CA 1
ATOM 1367 C C . MET A 1 175 ? 6.916 -15.423 -6.734 1.00 81.75 175 MET A C 1
ATOM 1369 O O . MET A 1 175 ? 6.381 -14.446 -6.223 1.00 81.75 175 MET A O 1
ATOM 1373 N N . ARG A 1 176 ? 6.303 -16.613 -6.815 1.00 78.69 176 ARG A N 1
ATOM 1374 C CA . ARG A 1 176 ? 4.911 -16.793 -6.395 1.00 78.69 176 ARG A CA 1
ATOM 1375 C C . ARG A 1 176 ? 4.713 -16.468 -4.915 1.00 78.69 176 ARG A C 1
ATOM 1377 O O . ARG A 1 176 ? 3.857 -15.654 -4.601 1.00 78.69 176 ARG A O 1
ATOM 1384 N N . SER A 1 177 ? 5.536 -17.037 -4.034 1.00 81.12 177 SER A N 1
ATOM 1385 C CA . SER A 1 177 ? 5.473 -16.783 -2.588 1.00 81.12 177 SER A CA 1
ATOM 1386 C C . SER A 1 177 ? 5.714 -15.310 -2.259 1.00 81.12 177 SER A C 1
ATOM 1388 O O . SER A 1 177 ? 4.992 -14.764 -1.440 1.00 81.12 177 SER A O 1
ATOM 1390 N N . ALA A 1 178 ? 6.693 -14.667 -2.906 1.00 82.75 178 ALA A N 1
ATOM 1391 C CA . ALA A 1 178 ? 6.974 -13.250 -2.699 1.00 82.75 178 ALA A CA 1
ATOM 1392 C C . ALA A 1 178 ? 5.829 -12.360 -3.195 1.00 82.75 178 ALA A C 1
ATOM 1394 O O . ALA A 1 178 ? 5.560 -11.340 -2.582 1.00 82.75 178 ALA A O 1
ATOM 1395 N N . SER A 1 179 ? 5.152 -12.740 -4.284 1.00 83.31 179 SER A N 1
ATOM 1396 C CA . SER A 1 179 ? 4.005 -11.989 -4.793 1.00 83.31 179 SER A CA 1
ATOM 1397 C C . SER A 1 179 ? 2.729 -12.233 -3.990 1.00 83.31 179 SER A C 1
ATOM 1399 O O . SER A 1 179 ? 2.019 -11.279 -3.735 1.00 83.31 179 SER A O 1
ATOM 1401 N N . GLU A 1 180 ? 2.433 -13.465 -3.558 1.00 85.62 180 GLU A N 1
ATOM 1402 C CA . GLU A 1 180 ? 1.188 -13.812 -2.848 1.00 85.62 180 GLU A CA 1
ATOM 1403 C C . GLU A 1 180 ? 1.038 -13.046 -1.525 1.00 85.62 180 GLU A C 1
ATOM 1405 O O . GLU A 1 180 ? -0.076 -12.684 -1.162 1.00 85.62 180 GLU A O 1
ATOM 1410 N N . GLU A 1 181 ? 2.147 -12.759 -0.837 1.00 88.12 181 GLU A N 1
ATOM 1411 C CA . GLU A 1 181 ? 2.172 -11.983 0.414 1.00 88.12 181 GLU A CA 1
ATOM 1412 C C . GLU A 1 181 ? 1.860 -10.487 0.217 1.00 88.12 181 GLU A C 1
ATOM 1414 O O . GLU A 1 181 ? 1.638 -9.784 1.196 1.00 88.12 181 GLU A O 1
ATOM 1419 N N . LEU A 1 182 ? 1.827 -9.999 -1.029 1.00 92.50 182 LEU A N 1
ATOM 1420 C CA . LEU A 1 182 ? 1.575 -8.592 -1.370 1.00 92.50 182 LEU A CA 1
ATOM 1421 C C . LEU A 1 182 ? 0.105 -8.308 -1.707 1.00 92.50 182 LEU A C 1
ATOM 1423 O O . LEU A 1 182 ? -0.256 -7.156 -1.952 1.00 92.50 182 LEU A O 1
ATOM 1427 N N . PHE A 1 183 ? -0.742 -9.341 -1.737 1.00 92.00 183 PHE A N 1
ATOM 1428 C CA . PHE A 1 183 ? -2.152 -9.216 -2.086 1.00 92.00 183 PHE A CA 1
ATOM 1429 C C . PHE A 1 183 ? -3.058 -9.757 -0.986 1.00 92.00 183 PHE A C 1
ATOM 1431 O O . PHE A 1 183 ? -2.806 -10.793 -0.376 1.00 92.00 183 PHE A O 1
ATOM 1438 N N . THR A 1 184 ? -4.215 -9.120 -0.849 1.00 87.50 184 THR A N 1
ATOM 1439 C CA . THR A 1 184 ? -5.345 -9.633 -0.082 1.00 87.50 184 THR A CA 1
ATOM 1440 C C . THR A 1 184 ? -6.481 -10.061 -1.002 1.00 87.50 184 THR A C 1
ATOM 1442 O O . THR A 1 184 ? -6.659 -9.532 -2.101 1.00 87.50 184 THR A O 1
ATOM 1445 N N . LEU A 1 185 ? -7.292 -11.024 -0.565 1.00 85.38 185 LEU A N 1
ATOM 1446 C CA . LEU A 1 185 ? -8.519 -11.368 -1.274 1.00 85.38 185 LEU A CA 1
ATOM 1447 C C . LEU A 1 185 ? -9.585 -10.313 -0.969 1.00 85.38 185 LEU A C 1
ATOM 1449 O O . LEU A 1 185 ? -10.207 -10.339 0.091 1.00 85.38 185 LEU A O 1
ATOM 1453 N N . TYR A 1 186 ? -9.840 -9.420 -1.920 1.00 84.94 186 TYR A N 1
ATOM 1454 C CA . TYR A 1 186 ? -10.898 -8.430 -1.795 1.00 84.94 186 TYR A CA 1
ATOM 1455 C C . TYR A 1 186 ? -12.236 -8.980 -2.290 1.00 84.94 186 TYR A C 1
ATOM 1457 O O . TYR A 1 186 ? -12.341 -9.625 -3.340 1.00 84.94 186 TYR A O 1
ATOM 1465 N N . ARG A 1 187 ? -13.282 -8.702 -1.510 1.00 85.38 187 ARG A N 1
ATOM 1466 C CA . ARG A 1 187 ? -14.666 -9.069 -1.806 1.00 85.38 187 ARG A CA 1
ATOM 1467 C C . ARG A 1 187 ? -15.559 -7.866 -1.503 1.00 85.38 187 ARG A C 1
ATOM 1469 O O . ARG A 1 187 ? -15.738 -7.544 -0.323 1.00 85.38 187 ARG A O 1
ATOM 1476 N N . PRO A 1 188 ? -16.120 -7.200 -2.524 1.00 83.19 188 PRO A N 1
ATOM 1477 C CA . PRO A 1 188 ? -17.039 -6.101 -2.287 1.00 83.19 188 PRO A CA 1
ATOM 1478 C C . PRO A 1 188 ? -18.330 -6.637 -1.666 1.00 83.19 188 PRO A C 1
ATOM 1480 O O . PRO A 1 188 ? -18.718 -7.788 -1.887 1.00 83.19 188 PRO A O 1
ATOM 1483 N N . GLY A 1 189 ? -19.006 -5.804 -0.888 1.00 85.31 189 GLY A N 1
ATOM 1484 C CA . GLY A 1 189 ? -20.237 -6.174 -0.207 1.00 85.31 189 GLY A CA 1
ATOM 1485 C C . GLY A 1 189 ? -21.043 -4.962 0.230 1.00 85.31 189 GLY A C 1
ATOM 1486 O O . GLY A 1 189 ? -20.590 -3.830 0.094 1.00 85.31 189 GLY A O 1
ATOM 1487 N N . HIS A 1 190 ? -22.245 -5.218 0.735 1.00 85.62 190 HIS A N 1
ATOM 1488 C CA . HIS A 1 190 ? -23.041 -4.212 1.427 1.00 85.62 190 HIS A CA 1
ATOM 1489 C C . HIS A 1 190 ? -22.750 -4.285 2.920 1.00 85.62 190 HIS A C 1
ATOM 1491 O O . HIS A 1 190 ? -22.931 -5.339 3.533 1.00 85.62 190 HIS A O 1
ATOM 1497 N N . ASP A 1 191 ? -22.339 -3.160 3.488 1.00 89.44 191 ASP A N 1
ATOM 1498 C CA . ASP A 1 191 ? -22.018 -3.055 4.903 1.00 89.44 191 ASP A CA 1
ATOM 1499 C C . ASP A 1 191 ? -23.242 -2.637 5.709 1.00 89.44 191 ASP A C 1
ATOM 1501 O O . ASP A 1 191 ? -23.968 -1.704 5.371 1.00 89.44 191 ASP A O 1
ATOM 1505 N N . THR A 1 192 ? -23.480 -3.368 6.789 1.00 91.75 192 THR A N 1
ATOM 1506 C CA . THR A 1 192 ? -24.467 -3.057 7.814 1.00 91.75 192 THR A CA 1
ATOM 1507 C C . THR A 1 192 ? -23.728 -2.900 9.129 1.00 91.75 192 THR A C 1
ATOM 1509 O O . THR A 1 192 ? -23.128 -3.852 9.629 1.00 91.75 192 THR A O 1
ATOM 1512 N N . TYR A 1 193 ? -23.780 -1.704 9.703 1.00 92.88 193 TYR A N 1
ATOM 1513 C CA . TYR A 1 193 ? -23.195 -1.451 11.011 1.00 92.88 193 TYR A CA 1
ATOM 1514 C C . TYR A 1 193 ? -24.065 -2.102 12.090 1.00 92.88 193 TYR A C 1
ATOM 1516 O O . TYR A 1 193 ? -25.233 -1.756 12.263 1.00 92.88 193 TYR A O 1
ATOM 1524 N N . LEU A 1 194 ? -23.490 -3.081 12.784 1.00 96.19 194 LEU A N 1
ATOM 1525 C CA . LEU A 1 194 ? -24.068 -3.726 13.962 1.00 96.19 194 LEU A CA 1
ATOM 1526 C C . LEU A 1 194 ? -23.812 -2.909 15.230 1.00 96.19 194 LEU A C 1
ATOM 1528 O O . LEU A 1 194 ? -24.594 -2.994 16.173 1.00 96.19 194 LEU A O 1
ATOM 1532 N N . ILE A 1 195 ? -22.704 -2.166 15.251 1.00 97.06 195 ILE A N 1
ATOM 1533 C CA . ILE A 1 195 ? -22.346 -1.202 16.291 1.00 97.06 195 ILE A CA 1
ATOM 1534 C C . ILE A 1 195 ? -21.750 0.019 15.595 1.00 97.06 195 ILE A C 1
ATOM 1536 O O . ILE A 1 195 ? -20.876 -0.150 14.740 1.00 97.06 195 ILE A O 1
ATOM 1540 N N . VAL A 1 196 ? -22.221 1.209 15.959 1.00 94.69 196 VAL A N 1
ATOM 1541 C CA . VAL A 1 196 ? -21.786 2.498 15.394 1.00 94.69 196 VAL A CA 1
ATOM 1542 C C . VAL A 1 196 ? -21.163 3.383 16.464 1.00 94.69 196 VAL A C 1
ATOM 1544 O O . VAL A 1 196 ? -21.438 3.213 17.658 1.00 94.69 196 VAL A O 1
ATOM 1547 N N . ASP A 1 197 ? -20.383 4.381 16.050 1.00 91.94 197 ASP A N 1
ATOM 1548 C CA . ASP A 1 197 ? -19.997 5.434 16.981 1.00 91.94 197 ASP A CA 1
ATOM 1549 C C . ASP A 1 197 ? -21.225 6.176 17.569 1.00 91.94 197 ASP A C 1
ATOM 1551 O O . ASP A 1 197 ? -22.272 6.349 16.941 1.00 91.94 197 ASP A O 1
ATOM 1555 N N . GLY A 1 198 ? -21.117 6.584 18.831 1.00 90.94 198 GLY A N 1
ATOM 1556 C CA . GLY A 1 198 ? -22.181 7.112 19.675 1.00 90.94 198 GLY A CA 1
ATOM 1557 C C . GLY A 1 198 ? -22.988 6.057 20.445 1.00 90.94 198 GLY A C 1
ATOM 1558 O O . GLY A 1 198 ? -23.699 6.429 21.393 1.00 90.94 198 GLY A O 1
ATOM 1559 N N . ASP A 1 199 ? -22.877 4.763 20.114 1.00 96.56 199 ASP A N 1
ATOM 1560 C CA . ASP A 1 199 ? -23.579 3.701 20.843 1.00 96.56 199 ASP A CA 1
ATOM 1561 C C . ASP A 1 199 ? -23.167 3.656 22.315 1.00 96.56 199 ASP A C 1
ATOM 1563 O O . ASP A 1 199 ? -22.070 4.048 22.703 1.00 96.56 199 ASP A O 1
ATOM 1567 N N . ARG A 1 200 ? -24.065 3.191 23.190 1.00 97.38 200 ARG A N 1
ATOM 1568 C CA . ARG A 1 200 ? -23.825 3.198 24.642 1.00 97.38 200 ARG A CA 1
ATOM 1569 C C . ARG A 1 200 ? -23.253 1.874 25.129 1.00 97.38 200 ARG A C 1
ATOM 1571 O O . ARG A 1 200 ? -23.905 0.839 25.023 1.00 97.38 200 ARG A O 1
ATOM 1578 N N . TRP A 1 201 ? -22.090 1.927 25.764 1.00 97.56 201 TRP A N 1
ATOM 1579 C CA . TRP A 1 201 ? -21.377 0.775 26.308 1.00 97.56 201 TRP A CA 1
ATOM 1580 C C . TRP A 1 201 ? -21.353 0.803 27.831 1.00 97.56 201 TRP A C 1
ATOM 1582 O O . TRP A 1 201 ? -21.399 1.866 28.456 1.00 97.56 201 TRP A O 1
ATOM 1592 N N . ASP A 1 202 ? -21.222 -0.375 28.432 1.00 97.19 202 ASP A N 1
ATOM 1593 C CA . ASP A 1 202 ? -20.817 -0.493 29.824 1.00 97.19 202 ASP A CA 1
ATOM 1594 C C . ASP A 1 202 ? -19.291 -0.409 29.906 1.00 97.19 202 ASP A C 1
ATOM 1596 O O . ASP A 1 202 ? -18.586 -1.264 29.383 1.00 97.19 202 ASP A O 1
ATOM 1600 N N . LEU A 1 203 ? -18.798 0.610 30.595 1.00 97.50 203 LEU A N 1
ATOM 1601 C CA . LEU A 1 203 ? -17.401 0.960 30.801 1.00 97.50 203 LEU A CA 1
ATOM 1602 C C . LEU A 1 203 ? -16.986 0.694 32.253 1.00 97.50 203 LEU A C 1
ATOM 1604 O O . LEU A 1 203 ? -17.651 1.132 33.193 1.00 97.50 203 LEU A O 1
ATOM 1608 N N . LYS A 1 204 ? -15.827 0.075 32.457 1.00 97.06 204 LYS A N 1
ATOM 1609 C CA . LYS A 1 204 ? -15.157 -0.049 33.753 1.00 97.06 204 LYS A CA 1
ATOM 1610 C C . LYS A 1 204 ? -13.725 0.457 33.650 1.00 97.06 204 LYS A C 1
ATOM 1612 O O . LYS A 1 204 ? -12.941 -0.026 32.842 1.00 97.06 204 LYS A O 1
ATOM 1617 N N . LYS A 1 205 ? -13.367 1.395 34.525 1.00 97.12 205 LYS A N 1
ATOM 1618 C CA . LYS A 1 205 ? -11.995 1.907 34.653 1.00 97.12 205 LYS A CA 1
ATOM 1619 C C . LYS A 1 205 ? -11.073 0.827 35.223 1.00 97.12 205 LYS A C 1
ATOM 1621 O O . LYS A 1 205 ? -11.452 0.135 36.171 1.00 97.12 205 LYS A O 1
ATOM 1626 N N . GLY A 1 206 ? -9.852 0.722 34.711 1.00 96.00 206 GLY A N 1
ATOM 1627 C CA . GLY A 1 206 ? -8.824 -0.228 35.150 1.00 96.00 206 GLY A CA 1
ATOM 1628 C C . GLY A 1 206 ? -8.103 0.186 36.430 1.00 96.00 206 GLY A C 1
ATOM 1629 O O . GLY A 1 206 ? -6.895 0.013 36.563 1.00 96.00 206 GLY A O 1
ATOM 1630 N N . THR A 1 207 ? -8.827 0.718 37.413 1.00 95.12 207 THR A N 1
ATOM 1631 C CA . THR A 1 207 ? -8.294 0.913 38.773 1.00 95.12 207 THR A CA 1
ATOM 1632 C C . THR A 1 207 ? -8.220 -0.420 39.533 1.00 95.12 207 THR A C 1
ATOM 1634 O O . THR A 1 207 ? -7.352 -0.633 40.388 1.00 95.12 207 THR A O 1
ATOM 1637 N N . GLU A 1 208 ? -9.070 -1.373 39.149 1.00 93.50 208 GLU A N 1
ATOM 1638 C CA . GLU A 1 208 ? -9.108 -2.749 39.633 1.00 93.50 208 GLU A CA 1
ATOM 1639 C C . GLU A 1 208 ? -9.379 -3.732 38.487 1.00 93.50 208 GLU A C 1
ATOM 1641 O O . GLU A 1 208 ? -9.980 -3.380 37.472 1.00 93.50 208 GLU A O 1
ATOM 1646 N N . ALA A 1 209 ? -8.963 -4.989 38.661 1.00 91.19 209 ALA A N 1
ATOM 1647 C CA . ALA A 1 209 ? -9.229 -6.028 37.674 1.00 91.19 209 ALA A CA 1
ATOM 1648 C C . ALA A 1 209 ? -10.744 -6.279 37.540 1.00 91.19 209 ALA A C 1
ATOM 1650 O O . ALA A 1 209 ? -11.417 -6.475 38.562 1.00 91.19 209 ALA A O 1
ATOM 1651 N N . PRO A 1 210 ? -11.298 -6.345 36.316 1.00 91.88 210 PRO A N 1
ATOM 1652 C CA . PRO A 1 210 ? -12.677 -6.766 36.133 1.00 91.88 210 PRO A CA 1
ATOM 1653 C C . PRO A 1 210 ? -12.852 -8.238 36.556 1.00 91.88 210 PRO A C 1
ATOM 1655 O O . PRO A 1 210 ? -11.901 -9.028 36.510 1.00 91.88 210 PRO A O 1
ATOM 1658 N N . PRO A 1 211 ? -14.068 -8.653 36.955 1.00 91.81 211 PRO A N 1
ATOM 1659 C CA . PRO A 1 211 ? -14.358 -10.059 37.227 1.00 91.81 211 PRO A CA 1
ATOM 1660 C C . PRO A 1 211 ? -13.982 -10.939 36.035 1.00 91.81 211 PRO A C 1
ATOM 1662 O O . PRO A 1 211 ? -14.241 -10.566 34.902 1.00 91.81 211 PRO A O 1
ATOM 1665 N N . TYR A 1 212 ? -13.454 -12.143 36.254 1.00 90.50 212 TYR A N 1
ATOM 1666 C CA . TYR A 1 212 ? -12.969 -12.994 35.154 1.00 90.50 212 TYR A CA 1
ATOM 1667 C C . TYR A 1 212 ? -14.008 -13.238 34.036 1.00 90.50 212 TYR A C 1
ATOM 1669 O O . TYR A 1 212 ? -13.652 -13.371 32.871 1.00 90.50 212 TYR A O 1
ATOM 1677 N N . GLN A 1 213 ? -15.299 -13.269 34.370 1.00 94.44 213 GLN A N 1
ATOM 1678 C CA . GLN A 1 213 ? -16.397 -13.505 33.425 1.00 94.44 213 GLN A CA 1
ATOM 1679 C C . GLN A 1 213 ? -16.969 -12.216 32.806 1.00 94.44 213 GLN A C 1
ATOM 1681 O O . GLN A 1 213 ? -18.014 -12.267 32.167 1.00 94.44 213 GLN A O 1
ATOM 1686 N N . TRP A 1 214 ? -16.315 -11.063 32.983 1.00 94.44 214 TRP A N 1
ATOM 1687 C CA . TRP A 1 214 ? -16.828 -9.758 32.551 1.00 94.44 214 TRP A CA 1
ATOM 1688 C C . TRP A 1 214 ? -17.135 -9.669 31.055 1.00 94.44 214 TRP A C 1
ATOM 1690 O O . TRP A 1 214 ? -18.010 -8.903 30.678 1.00 94.44 214 TRP A O 1
ATOM 1700 N N . ASN A 1 215 ? -16.446 -10.450 30.225 1.00 94.81 215 ASN A N 1
ATOM 1701 C CA . ASN A 1 215 ? -16.629 -10.494 28.777 1.00 94.81 215 ASN A CA 1
ATOM 1702 C C . ASN A 1 215 ? -17.534 -11.647 28.314 1.00 94.81 215 ASN A C 1
ATOM 1704 O O . ASN A 1 215 ? -17.633 -11.903 27.121 1.00 94.81 215 ASN A O 1
ATOM 1708 N N . GLN A 1 216 ? -18.156 -12.385 29.238 1.00 94.69 216 GLN A N 1
ATOM 1709 C CA . GLN A 1 216 ? -19.033 -13.505 28.907 1.00 94.69 216 GLN A CA 1
ATOM 1710 C C . GLN A 1 216 ? -20.492 -13.038 28.782 1.00 94.69 216 GLN A C 1
ATOM 1712 O O . GLN A 1 216 ? -20.961 -12.241 29.616 1.00 94.69 216 GLN A O 1
ATOM 1717 N N . PRO A 1 217 ? -21.246 -13.577 27.808 1.00 91.81 217 PRO A N 1
ATOM 1718 C CA . PRO A 1 217 ? -22.697 -13.459 27.791 1.00 91.81 217 PRO A CA 1
ATOM 1719 C C . PRO A 1 217 ? -23.317 -14.014 29.084 1.00 91.81 217 PRO A C 1
ATOM 1721 O O . PRO A 1 217 ? -22.829 -14.990 29.657 1.00 91.81 217 PRO A O 1
ATOM 1724 N N . GLY A 1 218 ? -24.387 -13.382 29.575 1.00 84.56 218 GLY A N 1
ATOM 1725 C CA . GLY A 1 218 ? -25.111 -13.822 30.777 1.00 84.56 218 GLY A CA 1
ATOM 1726 C C . GLY A 1 218 ? -24.430 -13.524 32.122 1.00 84.56 218 GLY A C 1
ATOM 1727 O O . GLY A 1 218 ? -24.954 -13.907 33.167 1.00 84.56 218 GLY A O 1
ATOM 1728 N N . PHE A 1 219 ? -23.280 -12.840 32.144 1.00 89.38 219 PHE A N 1
ATOM 1729 C CA . PHE A 1 219 ? -22.668 -12.389 33.395 1.00 89.38 219 PHE A CA 1
ATOM 1730 C C . PHE A 1 219 ? -23.407 -11.171 33.981 1.00 89.38 219 PHE A C 1
ATOM 1732 O O . PHE A 1 219 ? -23.292 -10.059 33.476 1.00 89.38 219 PHE A O 1
ATOM 1739 N N . GLU A 1 220 ? -24.115 -11.367 35.096 1.00 83.56 220 GLU A N 1
ATOM 1740 C CA . GLU A 1 220 ? -24.924 -10.327 35.767 1.00 83.56 220 GLU A CA 1
ATOM 1741 C C . GLU A 1 220 ? -24.109 -9.353 36.646 1.00 83.56 220 GLU A C 1
ATOM 1743 O O . GLU A 1 220 ? -24.660 -8.441 37.259 1.00 83.56 220 GLU A O 1
ATOM 1748 N N . GLY A 1 221 ? -22.786 -9.525 36.755 1.00 81.75 221 GLY A N 1
ATOM 1749 C CA . GLY A 1 221 ? -21.943 -8.686 37.618 1.00 81.75 221 GLY A CA 1
ATOM 1750 C C . GLY A 1 221 ? -21.607 -7.302 37.047 1.00 81.75 221 GLY A C 1
ATOM 1751 O O . GLY A 1 221 ? -20.867 -6.554 37.690 1.00 81.75 221 GLY A O 1
ATOM 1752 N N . VAL A 1 222 ? -22.136 -6.956 35.874 1.00 86.81 222 VAL A N 1
ATOM 1753 C CA . VAL A 1 222 ? -21.984 -5.651 35.217 1.00 86.81 222 VAL A CA 1
ATOM 1754 C C . VAL A 1 222 ? -23.060 -4.714 35.748 1.00 86.81 222 VAL A C 1
ATOM 1756 O O . VAL A 1 222 ? -24.200 -4.718 35.302 1.00 86.81 222 VAL A O 1
ATOM 1759 N N . THR A 1 223 ? -22.721 -3.958 36.788 1.00 86.75 223 THR A N 1
ATOM 1760 C CA . THR A 1 223 ? -23.651 -3.022 37.427 1.00 86.75 223 THR A CA 1
ATOM 1761 C C . THR A 1 223 ? -22.911 -1.778 37.899 1.00 86.75 223 THR A C 1
ATOM 1763 O O . THR A 1 223 ? -21.719 -1.839 38.217 1.00 86.75 223 THR A O 1
ATOM 1766 N N . GLN A 1 224 ? -23.641 -0.672 38.058 1.00 85.88 224 GLN A N 1
ATOM 1767 C CA . GLN A 1 224 ? -23.110 0.546 38.681 1.00 85.88 224 GLN A CA 1
ATOM 1768 C C . GLN A 1 224 ? -22.547 0.297 40.085 1.00 85.88 224 GLN A C 1
ATOM 1770 O O . GLN A 1 224 ? -21.537 0.887 40.457 1.00 85.88 224 GLN A O 1
ATOM 1775 N N . ALA A 1 225 ? -23.141 -0.628 40.847 1.00 84.50 225 ALA A N 1
ATOM 1776 C CA . ALA A 1 225 ? -22.644 -1.005 42.170 1.00 84.50 225 ALA A CA 1
ATOM 1777 C C . ALA A 1 225 ? -21.249 -1.659 42.126 1.00 84.50 225 ALA A C 1
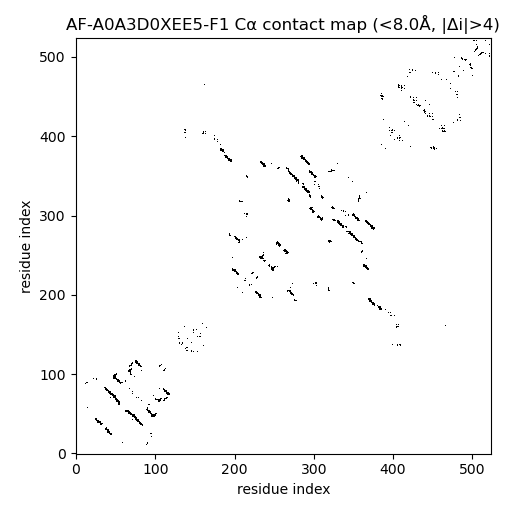ATOM 1779 O O . ALA A 1 225 ? -20.494 -1.538 43.086 1.00 84.50 225 ALA A O 1
ATOM 1780 N N . ASN A 1 226 ? -20.896 -2.300 41.007 1.00 87.44 226 ASN A N 1
ATOM 1781 C CA . ASN A 1 226 ? -19.583 -2.905 40.759 1.00 87.44 226 ASN A CA 1
ATOM 1782 C C . ASN A 1 226 ? -18.663 -1.999 39.914 1.00 87.44 226 ASN A C 1
ATOM 1784 O O . ASN A 1 226 ? -17.695 -2.477 39.313 1.00 87.44 226 ASN A O 1
ATOM 1788 N N . GLY A 1 227 ? -18.970 -0.698 39.847 1.00 91.06 227 GLY A N 1
ATOM 1789 C CA . GLY A 1 227 ? -18.140 0.308 39.186 1.00 91.06 227 GLY A CA 1
ATOM 1790 C C . GLY A 1 227 ? -18.236 0.332 37.659 1.00 91.06 227 GLY A C 1
ATOM 1791 O O . GLY A 1 227 ? -17.339 0.881 37.028 1.00 91.06 227 GLY A O 1
ATOM 1792 N N . TRP A 1 228 ? -19.281 -0.261 37.072 1.00 95.31 228 TRP A N 1
ATOM 1793 C CA . TRP A 1 228 ? -19.568 -0.130 35.641 1.00 95.31 228 TRP A CA 1
ATOM 1794 C C . TRP A 1 228 ? -20.427 1.106 35.377 1.00 95.31 228 TRP A C 1
ATOM 1796 O O . TRP A 1 228 ? -21.465 1.307 36.007 1.00 95.31 228 TRP A O 1
ATOM 1806 N N . LEU A 1 229 ? -20.000 1.936 34.440 1.00 95.44 229 LEU A N 1
ATOM 1807 C CA . LEU A 1 229 ? -20.689 3.136 33.993 1.00 95.44 229 LEU A CA 1
ATOM 1808 C C . LEU A 1 229 ? -21.262 2.873 32.611 1.00 95.44 229 LEU A C 1
ATOM 1810 O O . LEU A 1 229 ? -20.615 2.227 31.807 1.00 95.44 229 LEU A O 1
ATOM 1814 N N . ASN A 1 230 ? -22.444 3.393 32.314 1.00 95.56 230 ASN A N 1
ATOM 1815 C CA . ASN A 1 230 ? -22.980 3.314 30.963 1.00 95.56 230 ASN A CA 1
ATOM 1816 C C . ASN A 1 230 ? -22.712 4.648 30.254 1.00 95.56 230 ASN A C 1
ATOM 1818 O O . ASN A 1 230 ? -23.122 5.693 30.773 1.00 95.56 230 ASN A O 1
ATOM 1822 N N . ALA A 1 231 ? -22.024 4.633 29.114 1.00 96.19 231 ALA A N 1
ATOM 1823 C CA . ALA A 1 231 ? -21.521 5.834 28.444 1.00 96.19 231 ALA A CA 1
ATOM 1824 C C . ALA A 1 231 ? -21.415 5.635 26.913 1.00 96.19 231 ALA A C 1
ATOM 1826 O O . ALA A 1 231 ? -21.261 4.494 26.487 1.00 96.19 231 ALA A O 1
ATOM 1827 N N . PRO A 1 232 ? -21.567 6.693 26.091 1.00 97.50 232 PRO A N 1
ATOM 1828 C CA . PRO A 1 232 ? -21.426 6.592 24.631 1.00 97.50 232 PRO A CA 1
ATOM 1829 C C . PRO A 1 232 ? -19.980 6.270 24.203 1.00 97.50 232 PRO A C 1
ATOM 1831 O O . PRO A 1 232 ? -19.056 6.625 24.938 1.00 97.50 232 PRO A O 1
ATOM 1834 N N . SER A 1 233 ? -19.782 5.626 23.047 1.00 96.06 233 SER A N 1
ATOM 1835 C CA . SER A 1 233 ? -18.456 5.368 22.454 1.00 96.06 233 SER A CA 1
ATOM 1836 C C . SER A 1 233 ? -17.699 6.644 22.091 1.00 96.06 233 SER A C 1
ATOM 1838 O O . SER A 1 233 ? -18.252 7.738 22.158 1.00 96.06 233 SER A O 1
ATOM 1840 N N . GLY A 1 234 ? -16.395 6.511 21.841 1.00 95.56 234 GLY A N 1
ATOM 1841 C CA . GLY A 1 234 ? -15.451 7.622 21.950 1.00 95.56 234 GLY A CA 1
ATOM 1842 C C . GLY A 1 234 ? -14.926 7.730 23.375 1.00 95.56 234 GLY A C 1
ATOM 1843 O O . GLY A 1 234 ? -15.163 8.723 24.063 1.00 95.56 234 GLY A O 1
ATOM 1844 N N . PHE A 1 235 ? -14.294 6.659 23.860 1.00 97.62 235 PHE A N 1
ATOM 1845 C CA . PHE A 1 235 ? -13.761 6.575 25.220 1.00 97.62 235 PHE A CA 1
ATOM 1846 C C . PHE A 1 235 ? -12.317 7.029 25.244 1.00 97.62 235 PHE A C 1
ATOM 1848 O O . PHE A 1 235 ? -11.529 6.548 24.435 1.00 97.62 235 PHE A O 1
ATOM 1855 N N . GLY A 1 236 ? -11.953 7.870 26.208 1.00 96.19 236 GLY A N 1
ATOM 1856 C CA . GLY A 1 236 ? -10.556 8.250 26.310 1.00 96.19 236 GLY A CA 1
ATOM 1857 C C . GLY A 1 236 ? -10.280 9.624 26.868 1.00 96.19 236 GLY A C 1
ATOM 1858 O O . GLY A 1 236 ? -11.153 10.281 27.432 1.00 96.19 236 GLY A O 1
ATOM 1859 N N . TYR A 1 237 ? -9.048 10.064 26.696 1.00 94.56 237 TYR A N 1
ATOM 1860 C CA . TYR A 1 237 ? -8.612 11.431 26.932 1.00 94.56 237 TYR A CA 1
ATOM 1861 C C . TYR A 1 237 ? -7.553 11.781 25.889 1.00 94.56 237 TYR A C 1
ATOM 1863 O O . TYR A 1 237 ? -6.982 10.893 25.272 1.00 94.56 237 TYR A O 1
ATOM 1871 N N . SER A 1 238 ? -7.333 13.069 25.660 1.00 92.69 238 SER A N 1
ATOM 1872 C CA . SER A 1 238 ? -6.241 13.539 24.813 1.00 92.69 238 SER A CA 1
ATOM 1873 C C . SER A 1 238 ? -5.919 14.992 25.148 1.00 92.69 238 SER A C 1
ATOM 1875 O O . SER A 1 238 ? -6.810 15.800 25.463 1.00 92.69 238 SER A O 1
ATOM 1877 N N . SER A 1 239 ? -4.632 15.325 25.088 1.00 88.19 239 SER A N 1
ATOM 1878 C CA . SER A 1 239 ? -4.137 16.698 25.187 1.00 88.19 239 SER A CA 1
ATOM 1879 C C . SER A 1 239 ? -4.334 17.494 23.884 1.00 88.19 239 SER A C 1
ATOM 1881 O O . SER A 1 239 ? -4.460 18.729 23.910 1.00 88.19 239 SER A O 1
ATOM 1883 N N . SER A 1 240 ? -4.444 16.793 22.754 1.00 89.25 240 SER A N 1
ATOM 1884 C CA . SER A 1 240 ? -4.697 17.340 21.426 1.00 89.25 240 SER A CA 1
ATOM 1885 C C . SER A 1 240 ? -6.129 17.854 21.298 1.00 89.25 240 SER A C 1
ATOM 1887 O O . SER A 1 240 ? -7.052 17.469 22.021 1.00 89.25 240 SER A O 1
ATOM 1889 N N . ARG A 1 241 ? -6.341 18.843 20.427 1.00 85.69 241 ARG A N 1
ATOM 1890 C CA . ARG A 1 241 ? -7.683 19.408 20.217 1.00 85.69 241 ARG A CA 1
ATOM 1891 C C . ARG A 1 241 ? -8.478 18.623 19.180 1.00 85.69 241 ARG A C 1
ATOM 1893 O O . ARG A 1 241 ? -9.677 18.502 19.384 1.00 85.69 241 ARG A O 1
ATOM 1900 N N . SER A 1 242 ? -7.831 18.149 18.121 1.00 84.38 242 SER A N 1
ATOM 1901 C CA . SER A 1 242 ? -8.457 17.383 17.039 1.00 84.38 242 SER A CA 1
ATOM 1902 C C . SER A 1 242 ? -8.930 16.020 17.532 1.00 84.38 242 SER A C 1
ATOM 1904 O O . SER A 1 242 ? -10.096 15.693 17.372 1.00 84.38 242 SER A O 1
ATOM 1906 N N . GLU A 1 243 ? -8.088 15.272 18.244 1.00 88.44 243 GLU A N 1
ATOM 1907 C CA . GLU A 1 243 ? -8.463 13.957 18.794 1.00 88.44 243 GLU A CA 1
ATOM 1908 C C . GLU A 1 243 ? -9.630 14.022 19.780 1.00 88.44 243 GLU A C 1
ATOM 1910 O O . GLU A 1 243 ? -10.421 13.091 19.888 1.00 88.44 243 GL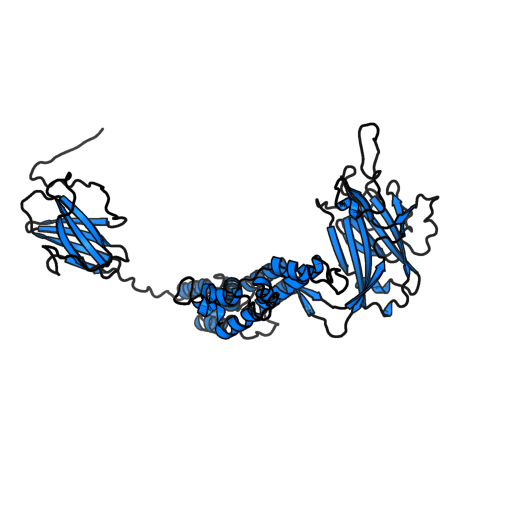U A O 1
ATOM 1915 N N . ARG A 1 244 ? -9.794 15.143 20.493 1.00 89.62 244 ARG A N 1
ATOM 1916 C CA . ARG A 1 244 ? -10.941 15.322 21.391 1.00 89.62 244 ARG A CA 1
ATOM 1917 C C . ARG A 1 244 ? -12.281 15.359 20.663 1.00 89.62 244 ARG A C 1
ATOM 1919 O O . ARG A 1 244 ? -13.293 15.137 21.324 1.00 89.62 244 ARG A O 1
ATOM 1926 N N . ASP A 1 245 ? -12.300 15.606 19.355 1.00 88.69 245 ASP A N 1
ATOM 1927 C CA . ASP A 1 245 ? -13.523 15.526 18.557 1.00 88.69 245 ASP A CA 1
ATOM 1928 C C . ASP A 1 245 ? -13.982 14.061 18.363 1.00 88.69 245 ASP A C 1
ATOM 1930 O O . ASP A 1 245 ? -15.171 13.832 18.152 1.00 88.69 245 ASP A O 1
ATOM 1934 N N . LEU A 1 246 ? -13.093 13.074 18.561 1.00 89.31 246 LEU A N 1
ATOM 1935 C CA . LEU A 1 246 ? -13.408 11.634 18.574 1.00 89.31 246 LEU A CA 1
ATOM 1936 C C . LEU A 1 246 ? -14.004 11.153 19.914 1.00 89.31 246 LEU A C 1
ATOM 1938 O O . LEU A 1 246 ? -14.457 10.014 20.033 1.00 89.31 246 LEU A O 1
ATOM 1942 N N . LEU A 1 247 ? -13.968 11.980 20.968 1.00 94.62 247 LEU A N 1
ATOM 1943 C CA . LEU A 1 247 ? -14.258 11.553 22.340 1.00 94.62 247 LEU A CA 1
ATOM 1944 C C . LEU A 1 247 ? -15.623 12.049 22.835 1.00 94.62 247 LEU A C 1
ATOM 1946 O O . LEU A 1 247 ? -15.769 13.194 23.268 1.00 94.62 247 LEU A O 1
ATOM 1950 N N . SER A 1 248 ? -16.613 11.153 22.914 1.00 96.12 248 SER A N 1
ATOM 1951 C CA . SER A 1 248 ? -17.879 11.446 23.612 1.00 96.12 248 SER A CA 1
ATOM 1952 C C . SER A 1 248 ? -17.833 11.144 25.118 1.00 96.12 248 SER A C 1
ATOM 1954 O O . SER A 1 248 ? -18.623 11.699 25.889 1.00 96.12 248 SER A O 1
ATOM 1956 N N . THR A 1 249 ? -16.915 10.282 25.565 1.00 96.94 249 THR A N 1
ATOM 1957 C CA . THR A 1 249 ? -16.729 9.877 26.965 1.00 96.94 249 THR A CA 1
ATOM 1958 C C . THR A 1 249 ? -15.304 10.155 27.432 1.00 96.94 249 THR A C 1
ATOM 1960 O O . THR A 1 249 ? -14.386 9.365 27.220 1.00 96.94 249 THR A O 1
ATOM 1963 N N . LEU A 1 250 ? -15.147 11.261 28.163 1.00 96.62 250 LEU A N 1
ATOM 1964 C CA . LEU A 1 250 ? -13.857 11.701 28.691 1.00 96.62 250 LEU A CA 1
ATOM 1965 C C . LEU A 1 250 ? -13.436 10.937 29.958 1.00 96.62 250 LEU A C 1
ATOM 1967 O O . LEU A 1 250 ? -14.176 10.867 30.945 1.00 96.62 250 LEU A O 1
ATOM 1971 N N . LEU A 1 251 ? -12.199 10.447 29.949 1.00 95.81 251 LEU A N 1
ATOM 1972 C CA . LEU A 1 251 ? -11.509 9.710 31.007 1.00 95.81 251 LEU A CA 1
ATOM 1973 C C . LEU A 1 251 ? -10.279 10.478 31.503 1.00 95.81 251 LEU A C 1
ATOM 1975 O O . LEU A 1 251 ? -9.220 9.904 31.709 1.00 95.81 251 LEU A O 1
ATOM 1979 N N . ASN A 1 252 ? -10.431 11.781 31.754 1.00 92.94 252 ASN A N 1
ATOM 1980 C CA . ASN A 1 252 ? -9.341 12.664 32.203 1.00 92.94 252 ASN A CA 1
ATOM 1981 C C . ASN A 1 252 ? -8.665 12.230 33.523 1.00 92.94 252 ASN A C 1
ATOM 1983 O O . ASN A 1 252 ? -7.639 12.783 33.894 1.00 92.94 252 ASN A O 1
ATOM 1987 N N . ASP A 1 253 ? -9.253 11.289 34.268 1.00 93.94 253 ASP A N 1
ATOM 1988 C CA . ASP A 1 253 ? -8.659 10.709 35.478 1.00 93.94 253 ASP A CA 1
ATOM 1989 C C . ASP A 1 253 ? -7.771 9.479 35.207 1.00 93.94 253 ASP A C 1
ATOM 1991 O O . ASP A 1 253 ? -7.313 8.838 36.156 1.00 93.94 253 ASP A O 1
ATOM 1995 N N . MET A 1 254 ? -7.572 9.120 33.934 1.00 94.88 254 MET A N 1
ATOM 1996 C CA . MET A 1 254 ? -6.712 8.021 33.492 1.00 94.88 254 MET A CA 1
ATOM 1997 C C . MET A 1 254 ? -5.227 8.405 33.503 1.00 94.88 254 MET A C 1
ATOM 1999 O O . MET A 1 254 ? -4.417 7.607 33.975 1.00 94.88 254 MET A O 1
ATOM 2003 N N . GLU A 1 255 ? -4.882 9.632 33.099 1.00 94.50 255 GLU A N 1
ATOM 2004 C CA . GLU A 1 255 ? -3.519 10.168 33.195 1.00 94.50 255 GLU A CA 1
ATOM 2005 C C . GLU A 1 255 ? -3.073 10.284 34.660 1.00 94.50 255 GLU A C 1
ATOM 2007 O O . GLU A 1 255 ? -3.800 10.776 35.525 1.00 94.50 255 GLU A O 1
ATOM 2012 N N . ARG A 1 256 ? -1.845 9.877 34.965 1.00 94.25 256 ARG A N 1
ATOM 2013 C CA . ARG A 1 256 ? -1.229 10.055 36.278 1.00 94.25 256 ARG A CA 1
ATOM 2014 C C . ARG A 1 256 ? -0.573 11.424 36.381 1.00 94.25 256 ARG A C 1
ATOM 2016 O O . ARG A 1 256 ? 0.392 11.712 35.684 1.00 94.25 256 ARG A O 1
ATOM 2023 N N . ILE A 1 257 ? -1.017 12.208 37.359 1.00 91.81 257 ILE A N 1
ATOM 2024 C CA . ILE A 1 257 ? -0.466 13.530 37.671 1.00 91.81 257 ILE A CA 1
ATOM 2025 C C . ILE A 1 257 ? 0.230 13.445 39.030 1.00 91.81 257 ILE A C 1
ATOM 2027 O O . ILE A 1 257 ? -0.412 13.232 40.059 1.00 91.81 257 ILE A O 1
ATOM 2031 N N . GLU A 1 258 ? 1.558 13.582 39.048 1.00 91.06 258 GLU A N 1
ATOM 2032 C CA . GLU A 1 258 ? 2.356 13.338 40.261 1.00 91.06 258 GLU A CA 1
ATOM 2033 C C . GLU A 1 258 ? 2.362 14.512 41.255 1.00 91.06 258 GLU A C 1
ATOM 2035 O O . GLU A 1 258 ? 2.523 14.301 42.460 1.00 91.06 258 GLU A O 1
ATOM 2040 N N . GLU A 1 259 ? 2.182 15.748 40.781 1.00 87.38 259 GLU A N 1
ATOM 2041 C CA . GLU A 1 259 ? 2.325 16.962 41.590 1.00 87.38 259 GLU A CA 1
ATOM 2042 C C . GLU A 1 259 ? 1.235 18.001 41.287 1.00 87.38 259 GLU A C 1
ATOM 2044 O O . GLU A 1 259 ? 0.734 18.099 40.172 1.00 87.38 259 GLU A O 1
ATOM 2049 N N . GLY A 1 260 ? 0.902 18.827 42.283 1.00 89.38 260 GLY A N 1
ATOM 2050 C CA . GLY A 1 260 ? -0.070 19.919 42.154 1.00 89.38 260 GLY A CA 1
ATOM 2051 C C . GLY A 1 260 ? -1.408 19.647 42.844 1.00 89.38 260 GLY A C 1
ATOM 2052 O O . GLY A 1 260 ? -1.585 18.649 43.540 1.00 89.38 260 GLY A O 1
ATOM 2053 N N . GLU A 1 261 ? -2.349 20.581 42.690 1.00 86.50 261 GLU A N 1
ATOM 2054 C CA . GLU A 1 261 ? -3.702 20.458 43.262 1.00 86.50 261 GLU A CA 1
ATOM 2055 C C . GLU A 1 261 ? -4.562 19.412 42.526 1.00 86.50 261 GLU A C 1
ATOM 2057 O O . GLU A 1 261 ? -5.551 18.941 43.082 1.00 86.50 261 GLU A O 1
ATOM 2062 N N . GLU A 1 262 ? -4.150 19.019 41.317 1.00 85.88 262 GLU A N 1
ATOM 2063 C CA . GLU A 1 262 ? -4.811 18.038 40.441 1.00 85.88 262 GLU A CA 1
ATOM 2064 C C . GLU A 1 262 ? -4.131 16.655 40.482 1.00 85.88 262 GLU A C 1
ATOM 2066 O O . GLU A 1 262 ? -4.389 15.808 39.633 1.00 85.88 262 GLU A O 1
ATOM 2071 N N . ALA A 1 263 ? -3.257 16.409 41.468 1.00 88.94 263 ALA A N 1
ATOM 2072 C CA . ALA A 1 263 ? -2.532 15.146 41.581 1.00 88.94 263 ALA A CA 1
ATOM 2073 C C . ALA A 1 263 ? -3.485 13.938 41.660 1.00 88.94 263 ALA A C 1
ATOM 2075 O O . ALA A 1 263 ? -4.388 13.887 42.503 1.00 88.94 263 ALA A O 1
ATOM 2076 N N . GLN A 1 264 ? -3.243 12.942 40.810 1.00 92.50 264 GLN A N 1
ATOM 2077 C CA . GLN A 1 264 ? -4.058 11.736 40.684 1.00 92.50 264 GLN A CA 1
ATOM 2078 C C . GLN A 1 264 ? -3.197 10.535 40.278 1.00 92.50 264 GLN A C 1
ATOM 2080 O O . GLN A 1 264 ? -2.189 10.674 39.592 1.00 92.50 264 GLN A O 1
ATOM 2085 N N . GLU A 1 265 ? -3.585 9.336 40.717 1.00 91.69 265 GLU A N 1
ATOM 2086 C CA . GLU A 1 265 ? -2.789 8.114 40.509 1.00 91.69 265 GLU A CA 1
ATOM 2087 C C . GLU A 1 265 ? -2.862 7.564 39.075 1.00 91.69 265 GLU A C 1
ATOM 2089 O O . GLU A 1 265 ? -1.963 6.823 38.676 1.00 91.69 265 GLU A O 1
ATOM 2094 N N . GLY A 1 266 ? -3.906 7.913 38.317 1.00 94.06 266 GLY A N 1
ATOM 2095 C CA . GLY A 1 266 ? -4.153 7.382 36.977 1.00 94.06 266 GLY A CA 1
ATOM 2096 C C . GLY A 1 266 ? -4.405 5.868 36.937 1.00 94.06 266 GLY A C 1
ATOM 2097 O O . GLY A 1 266 ? -4.486 5.182 37.965 1.00 94.06 266 GLY A O 1
ATOM 2098 N N . TYR A 1 267 ? -4.551 5.324 35.732 1.00 96.62 267 TYR A N 1
ATOM 2099 C CA . TYR A 1 267 ? -4.656 3.888 35.463 1.00 96.62 267 TYR A CA 1
ATOM 2100 C C . TYR A 1 267 ? -4.258 3.577 34.014 1.00 96.62 267 TYR A C 1
ATOM 2102 O O . TYR A 1 267 ? -4.347 4.430 33.149 1.00 96.62 267 TYR A O 1
ATOM 2110 N N . LEU A 1 268 ? -3.817 2.343 33.742 1.00 96.25 268 LEU A N 1
ATOM 2111 C CA . LEU A 1 268 ? -3.310 1.960 32.413 1.00 96.25 268 LEU A CA 1
ATOM 2112 C C . LEU A 1 268 ? -4.373 1.430 31.456 1.00 96.25 268 LEU A C 1
ATOM 2114 O O . LEU A 1 268 ? -4.081 1.274 30.282 1.00 96.25 268 LEU A O 1
ATOM 2118 N N . SER A 1 269 ? -5.552 1.048 31.939 1.00 97.50 269 SER A N 1
ATOM 2119 C CA . SER A 1 269 ? -6.529 0.357 31.097 1.00 97.50 269 SER A CA 1
ATOM 2120 C C . SER A 1 269 ? -7.956 0.736 31.416 1.00 97.50 269 SER A C 1
ATOM 2122 O O . SER A 1 269 ? -8.269 1.196 32.515 1.00 97.50 269 SER A O 1
ATOM 2124 N N . PHE A 1 270 ? -8.852 0.471 30.480 1.00 97.88 270 PHE A N 1
ATOM 2125 C CA . PHE A 1 270 ? -10.281 0.428 30.741 1.00 97.88 270 PHE A CA 1
ATOM 2126 C C . PHE A 1 270 ? -10.938 -0.667 29.903 1.00 97.88 270 PHE A C 1
ATOM 2128 O O . PHE A 1 270 ? -10.376 -1.170 28.934 1.00 97.88 270 PHE A O 1
ATOM 2135 N N . PHE A 1 271 ? -12.128 -1.072 30.329 1.00 98.00 271 PHE A N 1
ATOM 2136 C CA . PHE A 1 271 ? -12.849 -2.219 29.797 1.00 98.00 271 PHE A CA 1
ATOM 2137 C C . PHE A 1 271 ? -14.230 -1.763 29.368 1.00 98.00 271 PHE A C 1
ATOM 2139 O O . PHE A 1 271 ? -14.963 -1.211 30.186 1.00 98.00 271 PHE A O 1
ATOM 2146 N N . VAL A 1 272 ? -14.602 -2.017 28.122 1.00 97.88 272 VAL A N 1
ATOM 2147 C CA . VAL A 1 272 ? -15.923 -1.693 27.588 1.00 97.88 272 VAL A CA 1
ATOM 2148 C C . VAL A 1 272 ? -16.622 -2.949 27.103 1.00 97.88 272 VAL A C 1
ATOM 2150 O O . VAL A 1 272 ? -15.985 -3.897 26.649 1.00 97.88 272 VAL A O 1
ATOM 2153 N N . ARG A 1 273 ? -17.947 -2.987 27.207 1.00 96.88 273 ARG A N 1
ATOM 2154 C CA . ARG A 1 273 ? -18.759 -4.030 26.581 1.00 96.88 273 ARG A CA 1
ATOM 2155 C C . ARG A 1 273 ? -20.107 -3.501 26.110 1.00 96.88 273 ARG A C 1
ATOM 2157 O O . ARG A 1 273 ? -20.703 -2.654 26.773 1.00 96.88 273 ARG A O 1
ATOM 2164 N N . HIS A 1 274 ? -20.591 -4.035 25.000 1.00 97.00 274 HIS A N 1
ATOM 2165 C CA . HIS A 1 274 ? -21.842 -3.629 24.378 1.00 97.00 274 HIS A CA 1
ATOM 2166 C C . HIS A 1 274 ? -22.581 -4.822 23.789 1.00 97.00 274 HIS A C 1
ATOM 2168 O O . HIS A 1 274 ? -21.985 -5.737 23.213 1.00 97.00 274 HIS A O 1
ATOM 2174 N N . TRP A 1 275 ? -23.892 -4.810 24.003 1.00 96.56 275 TRP A N 1
ATOM 2175 C CA . TRP A 1 275 ? -24.808 -5.813 23.490 1.00 96.56 275 TRP A CA 1
ATOM 2176 C C . TRP A 1 275 ? -25.390 -5.337 22.171 1.00 96.56 275 TRP A C 1
ATOM 2178 O O . TRP A 1 275 ? -25.922 -4.234 22.116 1.00 96.56 275 TRP A O 1
ATOM 2188 N N . PHE A 1 276 ? -25.341 -6.189 21.156 1.00 96.81 276 PHE A N 1
ATOM 2189 C CA . PHE A 1 276 ? -25.899 -5.920 19.837 1.00 96.81 276 PHE A CA 1
ATOM 2190 C C . PHE A 1 276 ? -26.747 -7.106 19.373 1.00 96.81 276 PHE A C 1
ATOM 2192 O O . PHE A 1 276 ? -26.529 -8.248 19.792 1.00 96.81 276 PHE A O 1
ATOM 2199 N N . GLU A 1 277 ? -27.733 -6.841 18.522 1.00 96.50 277 GLU A N 1
ATOM 2200 C CA . GLU A 1 277 ? -28.628 -7.871 17.998 1.00 96.50 277 GLU A CA 1
ATOM 2201 C C . GLU A 1 277 ? -28.203 -8.318 16.599 1.00 96.50 277 GLU A C 1
ATOM 2203 O O . GLU A 1 277 ? -27.836 -7.510 15.749 1.00 96.50 277 GLU A O 1
ATOM 2208 N N . VAL A 1 278 ? -28.288 -9.625 16.352 1.00 96.31 278 VAL A N 1
ATOM 2209 C CA . VAL A 1 278 ? -28.115 -10.218 15.022 1.00 96.31 278 VAL A CA 1
ATOM 2210 C C . VAL A 1 278 ? -29.349 -11.049 14.700 1.00 96.31 278 VAL A C 1
ATOM 2212 O O . VAL A 1 278 ? -29.651 -12.012 15.404 1.00 96.31 278 VAL A O 1
ATOM 2215 N N . GLU A 1 279 ? -30.069 -10.697 13.633 1.00 93.31 279 GLU A N 1
ATOM 2216 C CA . GLU A 1 279 ? -31.270 -11.434 13.224 1.00 93.31 279 GLU A CA 1
ATOM 2217 C C . GLU A 1 279 ? -30.913 -12.837 12.713 1.00 93.31 279 GLU A C 1
ATOM 2219 O O . GLU A 1 279 ? -31.366 -13.845 13.267 1.00 93.31 279 GLU A O 1
ATOM 2224 N N . ASP A 1 280 ? -30.056 -12.894 11.692 1.00 93.00 280 ASP A N 1
ATOM 2225 C CA . ASP A 1 280 ? -29.618 -14.124 11.039 1.00 93.00 280 ASP A CA 1
ATOM 2226 C C . ASP A 1 280 ? -28.087 -14.142 10.869 1.00 93.00 280 ASP A C 1
ATOM 2228 O O . ASP A 1 280 ? -27.555 -13.531 9.938 1.00 93.00 280 ASP A O 1
ATOM 2232 N N . PRO A 1 281 ? -27.355 -14.851 11.748 1.00 93.62 281 PRO A N 1
ATOM 2233 C CA . PRO A 1 281 ? -25.908 -14.990 11.625 1.00 93.62 281 PRO A CA 1
ATOM 2234 C C . PRO A 1 281 ? -25.445 -15.662 10.325 1.00 93.62 281 PRO A C 1
ATOM 2236 O O . PRO A 1 281 ? -24.313 -15.430 9.902 1.00 93.62 281 PRO A O 1
ATOM 2239 N N . GLU A 1 282 ? -26.278 -16.500 9.694 1.00 91.19 282 GLU A N 1
ATOM 2240 C CA . GLU A 1 282 ? -25.912 -17.190 8.449 1.00 91.19 282 GLU A CA 1
ATOM 2241 C C . GLU A 1 282 ? -25.940 -16.249 7.235 1.00 91.19 282 GLU A C 1
ATOM 2243 O O . GLU A 1 282 ? -25.244 -16.509 6.253 1.00 91.19 282 GLU A O 1
ATOM 2248 N N . ALA A 1 283 ? -26.692 -15.144 7.313 1.00 88.69 283 ALA A N 1
ATOM 2249 C CA . ALA A 1 283 ? -26.775 -14.132 6.260 1.00 88.69 283 ALA A CA 1
ATOM 2250 C C . ALA A 1 283 ? -25.555 -13.199 6.217 1.00 88.69 283 ALA A C 1
ATOM 2252 O O . ALA A 1 283 ? -25.299 -12.557 5.202 1.00 88.69 283 ALA A O 1
ATOM 2253 N N . ILE A 1 284 ? -24.782 -13.120 7.303 1.00 91.12 284 ILE A N 1
ATOM 2254 C CA . ILE A 1 284 ? -23.574 -12.297 7.350 1.00 91.12 284 ILE A CA 1
ATOM 2255 C C . ILE A 1 284 ? -22.515 -12.967 6.473 1.00 91.12 284 ILE A C 1
ATOM 2257 O O . ILE A 1 284 ? -22.144 -14.114 6.718 1.00 91.12 284 ILE A O 1
ATOM 2261 N N . GLY A 1 285 ? -22.000 -12.268 5.463 1.00 90.12 285 GLY A N 1
ATOM 2262 C CA . GLY A 1 285 ? -20.909 -12.736 4.607 1.00 90.12 285 GLY A CA 1
ATOM 2263 C C . GLY A 1 285 ? -19.548 -12.600 5.293 1.00 90.12 285 GLY A C 1
ATOM 2264 O O . GLY A 1 285 ? -18.839 -13.598 5.446 1.00 90.12 285 GLY A O 1
ATOM 2265 N N . GLY A 1 286 ? -19.232 -11.402 5.775 1.00 92.06 286 GLY A N 1
ATOM 2266 C CA . GLY A 1 286 ? -18.021 -11.047 6.514 1.00 92.06 286 GLY A CA 1
ATOM 2267 C C . GLY A 1 286 ? -18.337 -10.267 7.790 1.00 92.06 286 GLY A C 1
ATOM 2268 O O . GLY A 1 286 ? -19.392 -9.645 7.891 1.00 92.06 286 GLY A O 1
ATOM 2269 N N . LEU A 1 287 ? -17.442 -10.329 8.772 1.00 95.56 287 LEU A N 1
ATOM 2270 C CA . LEU A 1 287 ? -17.549 -9.597 10.033 1.00 95.56 287 LEU A CA 1
ATOM 2271 C C . LEU A 1 287 ? -16.260 -8.803 10.240 1.00 95.56 287 LEU A C 1
ATOM 2273 O O . LEU A 1 287 ? -15.194 -9.396 10.372 1.00 95.56 287 LEU A O 1
ATOM 2277 N N . LEU A 1 288 ? -16.366 -7.479 10.251 1.00 94.56 288 LEU A N 1
ATOM 2278 C CA . LEU A 1 288 ? -15.233 -6.561 10.309 1.00 94.56 288 LEU A CA 1
ATOM 2279 C C . LEU A 1 288 ? -15.335 -5.708 11.574 1.00 94.56 288 LEU A C 1
ATOM 2281 O O . LEU A 1 288 ? -16.408 -5.192 11.890 1.00 94.56 288 LEU A O 1
ATOM 2285 N N . LEU A 1 289 ? -14.229 -5.565 12.297 1.00 96.88 289 LEU A N 1
ATOM 2286 C CA . LEU A 1 289 ? -14.110 -4.668 13.443 1.00 96.88 289 LEU A CA 1
ATOM 2287 C C . LEU A 1 289 ? -13.309 -3.444 13.001 1.00 96.88 289 LEU A C 1
ATOM 2289 O O . LEU A 1 289 ? -12.098 -3.546 12.822 1.00 96.88 289 LEU A O 1
ATOM 2293 N N . LYS A 1 290 ? -13.988 -2.312 12.805 1.00 94.75 290 LYS A N 1
ATOM 2294 C CA . LYS A 1 290 ? -13.339 -1.023 12.558 1.00 94.75 290 LYS A CA 1
ATOM 2295 C C . LYS A 1 290 ? -13.022 -0.377 13.902 1.00 94.75 290 LYS A C 1
ATOM 2297 O O . LYS A 1 290 ? -13.845 -0.419 14.819 1.00 94.75 290 LYS A O 1
ATOM 2302 N N . MET A 1 291 ? -11.827 0.181 14.040 1.00 94.00 291 MET A N 1
ATOM 2303 C CA . MET A 1 291 ? -11.401 0.746 15.308 1.00 94.00 291 MET A CA 1
ATOM 2304 C C . MET A 1 291 ? -10.406 1.876 15.133 1.00 94.00 291 MET A C 1
ATOM 2306 O O . MET A 1 291 ? -9.413 1.711 14.434 1.00 94.00 291 MET A O 1
ATOM 2310 N N . VAL A 1 292 ? -10.680 2.977 15.830 1.00 94.25 292 VAL A N 1
ATOM 2311 C CA . VAL A 1 292 ? -9.690 4.009 16.140 1.00 94.25 292 VAL A CA 1
ATOM 2312 C C . VAL A 1 292 ? -9.221 3.759 17.565 1.00 94.25 292 VAL A C 1
ATOM 2314 O O . VAL A 1 292 ? -10.061 3.685 18.475 1.00 94.25 292 VAL A O 1
ATOM 2317 N N . TYR A 1 293 ? -7.923 3.557 17.770 1.00 95.00 293 TYR A N 1
ATOM 2318 C CA . TYR A 1 293 ? -7.395 3.218 19.084 1.00 95.00 293 TYR A CA 1
ATOM 2319 C C . TYR A 1 293 ? -6.017 3.809 19.372 1.00 95.00 293 TYR A C 1
ATOM 2321 O O . TYR A 1 293 ? -5.209 4.013 18.480 1.00 95.00 293 TYR A O 1
ATOM 2329 N N . ASP A 1 294 ? -5.763 4.034 20.659 1.00 93.00 294 ASP A N 1
ATOM 2330 C CA . ASP A 1 294 ? -4.469 4.449 21.188 1.00 93.00 294 ASP A CA 1
ATOM 2331 C C . ASP A 1 294 ? -4.375 4.048 22.681 1.00 93.00 294 ASP A C 1
ATOM 2333 O O . ASP A 1 294 ? -5.227 4.442 23.486 1.00 93.00 294 ASP A O 1
ATOM 2337 N N . ASP A 1 295 ? -3.434 3.214 23.133 1.00 91.25 295 ASP A N 1
ATOM 2338 C CA . ASP A 1 295 ? -2.292 2.679 22.372 1.00 91.25 295 ASP A CA 1
ATOM 2339 C C . ASP A 1 295 ? -2.519 1.251 21.841 1.00 91.25 295 ASP A C 1
ATOM 2341 O O . ASP A 1 295 ? -2.014 0.864 20.792 1.00 91.25 295 ASP A O 1
ATOM 2345 N N . GLY A 1 296 ? -3.243 0.405 22.583 1.00 95.38 296 GLY A N 1
ATOM 2346 C CA . GLY A 1 296 ? -3.427 -1.001 22.212 1.00 95.38 296 GLY A CA 1
ATOM 2347 C C . GLY A 1 296 ? -4.657 -1.645 22.829 1.00 95.38 296 GLY A C 1
ATOM 2348 O O . GLY A 1 296 ? -5.099 -1.277 23.917 1.00 95.38 296 GLY A O 1
ATOM 2349 N N . PHE A 1 297 ? -5.218 -2.648 22.155 1.00 97.56 297 PHE A N 1
ATOM 2350 C CA . PHE A 1 297 ? -6.497 -3.241 22.545 1.00 97.56 297 PHE A CA 1
ATOM 2351 C C . PHE A 1 297 ? -6.508 -4.771 22.462 1.00 97.56 297 PHE A C 1
ATOM 2353 O O . PHE A 1 297 ? -5.694 -5.411 21.790 1.00 97.56 297 PHE A O 1
ATOM 2360 N N . ILE A 1 298 ? -7.494 -5.375 23.129 1.00 98.19 298 ILE A N 1
ATOM 2361 C CA . ILE A 1 298 ? -7.902 -6.768 22.913 1.00 98.19 298 ILE A CA 1
ATOM 2362 C C . ILE A 1 298 ? -9.431 -6.828 22.862 1.00 98.19 298 ILE A C 1
ATOM 2364 O O . ILE A 1 298 ? -10.113 -6.426 23.807 1.00 98.19 298 ILE A O 1
ATOM 2368 N N . ALA A 1 299 ? -9.972 -7.354 21.764 1.00 98.38 299 ALA A N 1
ATOM 2369 C CA . ALA A 1 299 ? -11.402 -7.469 21.509 1.00 98.38 299 ALA A CA 1
ATOM 2370 C C . ALA A 1 299 ? -11.892 -8.915 21.661 1.00 98.38 299 ALA A C 1
ATOM 2372 O O . ALA A 1 299 ? -11.233 -9.880 21.264 1.00 98.38 299 ALA A O 1
ATOM 2373 N N . TYR A 1 300 ? -13.092 -9.062 22.213 1.00 98.38 300 TYR A N 1
ATOM 2374 C CA . TYR A 1 300 ? -13.730 -10.327 22.531 1.00 98.38 300 TYR A CA 1
ATOM 2375 C C . TYR A 1 300 ? -15.163 -10.364 22.002 1.00 98.38 300 TYR A C 1
ATOM 2377 O O . TYR A 1 300 ? -15.989 -9.542 22.397 1.00 98.38 300 TYR A O 1
ATOM 2385 N N . LEU A 1 301 ? -15.491 -11.383 21.211 1.00 98.44 301 LEU A N 1
ATOM 2386 C CA . LEU A 1 301 ? -16.854 -11.678 20.778 1.00 98.44 301 LEU A CA 1
ATOM 2387 C C . LEU A 1 301 ? -17.404 -12.853 21.583 1.00 98.44 301 LEU A C 1
ATOM 2389 O O . LEU A 1 301 ? -16.820 -13.940 21.600 1.00 98.44 301 LEU A O 1
ATOM 2393 N N . ASN A 1 302 ? -18.513 -12.630 22.289 1.00 97.50 302 ASN A N 1
ATOM 2394 C CA . ASN A 1 302 ? -19.150 -13.627 23.152 1.00 97.50 302 ASN A CA 1
ATOM 2395 C C . ASN A 1 302 ? -18.145 -14.334 24.089 1.00 97.50 302 ASN A C 1
ATOM 2397 O O . ASN A 1 302 ? -18.252 -15.525 24.380 1.00 97.50 302 ASN A O 1
ATOM 2401 N N . GLY A 1 303 ? -17.148 -13.582 24.568 1.00 96.25 303 GLY A N 1
ATOM 2402 C CA . GLY A 1 303 ? -16.134 -14.044 25.514 1.00 96.25 303 GLY A CA 1
ATOM 2403 C C . GLY A 1 303 ? -14.898 -14.722 24.917 1.00 96.25 303 GLY A C 1
ATOM 2404 O O . GLY A 1 303 ? -14.001 -15.086 25.689 1.00 96.25 303 GLY A O 1
ATOM 2405 N N . THR A 1 304 ? -14.824 -14.867 23.592 1.00 97.25 304 THR A N 1
ATOM 2406 C CA . THR A 1 304 ? -13.651 -15.376 22.861 1.00 97.25 304 THR A CA 1
ATOM 2407 C C . THR A 1 304 ? -12.881 -14.213 22.248 1.00 97.25 304 THR A C 1
ATOM 2409 O O . THR A 1 304 ? -13.499 -13.329 21.675 1.00 97.25 304 THR A O 1
ATOM 2412 N N . GLU A 1 305 ? -11.555 -14.196 22.386 1.00 97.81 305 GLU A N 1
ATOM 2413 C CA . GLU A 1 305 ? -10.677 -13.182 21.774 1.00 97.81 305 GLU A CA 1
ATOM 2414 C C . GLU A 1 305 ? -10.741 -13.300 20.245 1.00 97.81 305 GLU A C 1
ATOM 2416 O O . GLU A 1 305 ? -10.561 -14.406 19.730 1.00 97.81 305 GLU A O 1
ATOM 2421 N N . VAL A 1 306 ? -11.027 -12.193 19.554 1.00 97.88 306 VAL A N 1
ATOM 2422 C CA . VAL A 1 306 ? -11.206 -12.148 18.088 1.00 97.88 306 VAL A CA 1
ATOM 2423 C C . VAL A 1 306 ? -10.235 -11.211 17.381 1.00 97.88 306 VAL A C 1
ATOM 2425 O O . VAL A 1 306 ? -9.910 -11.442 16.226 1.00 97.88 306 VAL A O 1
ATOM 2428 N N . ALA A 1 307 ? -9.750 -10.179 18.067 1.00 97.31 307 ALA A N 1
ATOM 2429 C CA . ALA A 1 307 ? -8.753 -9.259 17.536 1.00 97.31 307 ALA A CA 1
ATOM 2430 C C . ALA A 1 307 ? -7.911 -8.694 18.681 1.00 97.31 307 ALA A C 1
ATOM 2432 O O . ALA A 1 307 ? -8.361 -8.630 19.830 1.00 97.31 307 ALA A O 1
ATOM 2433 N N . ARG A 1 308 ? -6.687 -8.292 18.361 1.00 96.69 308 ARG A N 1
ATOM 2434 C CA . ARG A 1 308 ? -5.785 -7.581 19.261 1.00 96.69 308 ARG A CA 1
ATOM 2435 C C . ARG A 1 308 ? -4.823 -6.757 18.427 1.00 96.69 308 ARG A C 1
ATOM 2437 O O . ARG A 1 308 ? -4.419 -7.236 17.370 1.00 96.69 308 ARG A O 1
ATOM 2444 N N . ASP A 1 309 ? -4.385 -5.634 18.964 1.00 95.50 309 ASP A N 1
ATOM 2445 C CA . ASP A 1 309 ? -3.240 -4.918 18.418 1.00 95.50 309 ASP A CA 1
ATOM 2446 C C . ASP A 1 309 ? -2.452 -4.211 19.517 1.00 95.50 309 ASP A C 1
ATOM 2448 O O . ASP A 1 309 ? -2.963 -4.023 20.626 1.00 95.50 309 ASP A O 1
ATOM 2452 N N . ASN A 1 310 ? -1.173 -3.938 19.252 1.00 94.44 310 ASN A N 1
ATOM 2453 C CA . ASN A 1 310 ? -0.221 -3.329 20.185 1.00 94.44 310 ASN A CA 1
ATOM 2454 C C . ASN A 1 310 ? -0.196 -3.993 21.576 1.00 94.44 310 ASN A C 1
ATOM 2456 O O . ASN A 1 310 ? 0.135 -3.387 22.594 1.00 94.44 310 ASN A O 1
ATOM 2460 N N . MET A 1 311 ? -0.501 -5.293 21.629 1.00 94.88 311 MET A N 1
ATOM 2461 C CA . MET A 1 311 ? -0.550 -6.088 22.852 1.00 94.88 311 MET A CA 1
ATOM 2462 C C . MET A 1 311 ? 0.151 -7.432 22.646 1.00 94.88 311 MET A C 1
ATOM 2464 O O . MET A 1 311 ? -0.258 -8.239 21.813 1.00 94.88 311 MET A O 1
ATOM 2468 N N . GLY A 1 312 ? 1.165 -7.735 23.464 1.00 91.00 312 GLY A N 1
ATOM 2469 C CA . GLY A 1 312 ? 1.923 -8.993 23.370 1.00 91.00 312 GLY A CA 1
ATOM 2470 C C . GLY A 1 312 ? 1.074 -10.256 23.594 1.00 91.00 312 GLY A C 1
ATOM 2471 O O . GLY A 1 312 ? -0.016 -10.199 24.136 1.00 91.00 312 GLY A O 1
ATOM 2472 N N . THR A 1 313 ? 1.591 -11.446 23.287 1.00 92.88 313 THR A N 1
ATOM 2473 C CA . THR A 1 313 ? 0.819 -12.713 23.164 1.00 92.88 313 THR A CA 1
ATOM 2474 C C . THR A 1 313 ? 0.185 -13.295 24.444 1.00 92.88 313 THR A C 1
ATOM 2476 O O . THR A 1 313 ? -0.334 -14.417 24.443 1.00 92.88 313 THR A O 1
ATOM 2479 N N . THR A 1 314 ? 0.220 -12.574 25.566 1.00 93.56 314 THR A N 1
ATOM 2480 C CA . THR A 1 314 ? -0.395 -13.032 26.817 1.00 93.56 314 THR A CA 1
ATOM 2481 C C . THR A 1 314 ? -1.913 -13.002 26.685 1.00 93.56 314 THR A C 1
ATOM 2483 O O . THR A 1 314 ? -2.507 -11.946 26.473 1.00 93.56 314 THR A O 1
ATOM 2486 N N . LYS A 1 315 ? -2.553 -14.163 26.853 1.00 90.38 315 LYS A N 1
ATOM 2487 C CA . LYS A 1 315 ? -4.014 -14.254 26.943 1.00 90.38 315 LYS A CA 1
ATOM 2488 C C . LYS A 1 315 ? -4.486 -13.663 28.263 1.00 90.38 315 LYS A C 1
ATOM 2490 O O . LYS A 1 315 ? -4.017 -14.112 29.311 1.00 90.38 315 LYS A O 1
ATOM 2495 N N . ARG A 1 316 ? -5.448 -12.737 28.205 1.00 89.19 316 ARG A N 1
ATOM 2496 C CA . ARG A 1 316 ? -6.001 -12.026 29.373 1.00 89.19 316 ARG A CA 1
ATOM 2497 C C . ARG A 1 316 ? -4.889 -11.409 30.228 1.00 89.19 316 ARG A C 1
ATOM 2499 O O . ARG A 1 316 ? -4.608 -11.906 31.327 1.00 89.19 316 ARG A O 1
ATOM 2506 N N . PRO A 1 317 ? -4.197 -10.390 29.699 1.00 93.81 317 PRO A N 1
ATOM 2507 C CA . PRO A 1 317 ? -3.146 -9.714 30.433 1.00 93.81 317 PRO A CA 1
ATOM 2508 C C . PRO A 1 317 ? -3.683 -9.095 31.732 1.00 93.81 317 PRO A C 1
ATOM 2510 O O . PRO A 1 317 ? -4.883 -8.961 31.965 1.00 93.81 317 PRO A O 1
ATOM 2513 N N . SER A 1 318 ? -2.767 -8.743 32.632 1.00 95.38 318 SER A N 1
ATOM 2514 C CA . SER A 1 318 ? -3.134 -7.963 33.814 1.00 95.38 318 SER A CA 1
ATOM 2515 C C . SER A 1 318 ? -3.781 -6.649 33.375 1.00 95.38 318 SER A C 1
ATOM 2517 O O . SER A 1 318 ? -3.304 -6.036 32.432 1.00 95.38 318 SER A O 1
ATOM 2519 N N . TYR A 1 319 ? -4.752 -6.134 34.128 1.00 94.75 319 TYR A N 1
ATOM 2520 C CA . TYR A 1 319 ? -5.289 -4.780 33.926 1.00 94.75 319 TYR A CA 1
ATOM 2521 C C . TYR A 1 319 ? -4.220 -3.668 34.061 1.00 94.75 319 TYR A C 1
ATOM 2523 O O . TYR A 1 319 ? -4.457 -2.510 33.745 1.00 94.75 319 TYR A O 1
ATOM 2531 N N . ARG A 1 320 ? -3.024 -4.015 34.552 1.00 95.88 320 ARG A N 1
ATOM 2532 C CA . ARG A 1 320 ? -1.836 -3.146 34.601 1.00 95.88 320 ARG A CA 1
ATOM 2533 C C . ARG A 1 320 ? -0.788 -3.487 33.538 1.00 95.88 320 ARG A C 1
ATOM 2535 O O . ARG A 1 320 ? 0.360 -3.068 33.668 1.00 95.88 320 ARG A O 1
ATOM 2542 N N . ALA A 1 321 ? -1.117 -4.353 32.585 1.00 95.44 321 ALA A N 1
ATOM 2543 C CA . ALA A 1 321 ? -0.263 -4.579 31.434 1.00 95.44 321 ALA A CA 1
ATOM 2544 C C . ALA A 1 321 ? -0.230 -3.311 30.588 1.00 95.44 321 ALA A C 1
ATOM 2546 O O . ALA A 1 321 ? -1.212 -2.572 30.544 1.00 95.44 321 ALA A O 1
ATOM 2547 N N . LYS A 1 322 ? 0.922 -3.089 29.972 1.00 95.62 322 LYS A N 1
ATOM 2548 C CA . LYS A 1 322 ? 1.164 -1.980 29.065 1.00 95.62 322 LYS A CA 1
ATOM 2549 C C . LYS A 1 322 ? 0.990 -2.464 27.632 1.00 95.62 322 LYS A C 1
ATOM 2551 O O . LYS A 1 322 ? 1.306 -3.632 27.366 1.00 95.62 322 LYS A O 1
ATOM 2556 N N . ALA A 1 323 ? 0.557 -1.568 26.755 1.00 93.75 323 ALA A N 1
ATOM 2557 C CA . ALA A 1 323 ? 0.721 -1.755 25.321 1.00 93.75 323 ALA A CA 1
ATOM 2558 C C . ALA A 1 323 ? 2.214 -1.872 24.956 1.00 93.75 323 ALA A C 1
ATOM 2560 O O . ALA A 1 323 ? 3.101 -1.496 25.733 1.00 93.75 323 ALA A O 1
ATOM 2561 N N . SER A 1 324 ? 2.500 -2.505 23.820 1.00 90.12 324 SER A N 1
ATOM 2562 C CA . SER A 1 324 ? 3.863 -2.739 23.328 1.00 90.12 324 SER A CA 1
ATOM 2563 C C . SER A 1 324 ? 4.383 -1.652 22.396 1.00 90.12 324 SER A C 1
ATOM 2565 O O . SER A 1 324 ? 5.599 -1.581 22.227 1.00 90.12 324 SER A O 1
ATOM 2567 N N . ASN A 1 325 ? 3.490 -0.856 21.815 1.00 82.06 325 ASN A N 1
ATOM 2568 C CA . ASN A 1 325 ? 3.805 0.282 20.963 1.00 82.06 325 ASN A CA 1
ATOM 2569 C C . ASN A 1 325 ? 2.919 1.471 21.355 1.00 82.06 325 ASN A C 1
ATOM 2571 O O . ASN A 1 325 ? 1.879 1.233 21.965 1.00 82.06 325 ASN A O 1
ATOM 2575 N N . ALA A 1 326 ? 3.386 2.675 21.036 1.00 74.94 326 ALA A N 1
ATOM 2576 C CA . ALA A 1 326 ? 2.686 3.954 21.132 1.00 74.94 326 ALA A CA 1
ATOM 2577 C C . ALA A 1 326 ? 3.079 4.741 19.884 1.00 74.94 326 ALA A C 1
ATOM 2579 O O . ALA A 1 326 ? 4.282 4.943 19.674 1.00 74.94 326 ALA A O 1
ATOM 2580 N N . ASP A 1 327 ? 2.106 5.141 19.082 1.00 73.94 327 ASP A N 1
ATOM 2581 C CA . ASP A 1 327 ? 2.317 6.055 17.963 1.00 73.94 327 ASP A CA 1
ATOM 2582 C C . ASP A 1 327 ? 1.835 7.459 18.374 1.00 73.94 327 ASP A C 1
ATOM 2584 O O . ASP A 1 327 ? 1.069 7.599 19.323 1.00 73.94 327 ASP A O 1
ATOM 2588 N N . ASP A 1 328 ? 2.371 8.517 17.751 1.00 73.38 328 ASP A N 1
ATOM 2589 C CA . ASP A 1 328 ? 2.063 9.909 18.150 1.00 73.38 328 ASP A CA 1
ATOM 2590 C C . ASP A 1 328 ? 0.621 10.326 17.775 1.00 73.38 328 ASP A C 1
ATOM 2592 O O . ASP A 1 328 ? 0.103 11.291 18.335 1.00 73.38 328 ASP A O 1
ATOM 2596 N N . ASP A 1 329 ? -0.001 9.620 16.826 1.00 79.56 329 ASP A N 1
ATOM 2597 C CA . ASP A 1 329 ? -1.381 9.796 16.370 1.00 79.56 329 ASP A CA 1
ATOM 2598 C C . ASP A 1 329 ? -2.155 8.481 16.597 1.00 79.56 329 ASP A C 1
ATOM 2600 O O . ASP A 1 329 ? -1.548 7.406 16.548 1.00 79.56 329 ASP A O 1
ATOM 2604 N N . PRO A 1 330 ? -3.484 8.521 16.822 1.00 83.00 330 PRO A N 1
ATOM 2605 C CA . PRO A 1 330 ? -4.265 7.303 17.004 1.00 83.00 330 PRO A CA 1
ATOM 2606 C C . PRO A 1 330 ? -4.251 6.419 15.754 1.00 83.00 330 PRO A C 1
ATOM 2608 O O . PRO A 1 330 ? -4.499 6.891 14.644 1.00 83.00 330 PRO A O 1
ATOM 2611 N N . ASP A 1 331 ? -4.064 5.117 15.960 1.00 86.94 331 ASP A N 1
ATOM 2612 C CA . ASP A 1 331 ? -4.165 4.114 14.905 1.00 86.94 331 ASP A CA 1
ATOM 2613 C C . ASP A 1 331 ? -5.627 3.965 14.449 1.00 86.94 331 ASP A C 1
ATOM 2615 O O . ASP A 1 331 ? -6.539 3.823 15.274 1.00 86.94 331 ASP A O 1
ATOM 2619 N N . GLU A 1 332 ? -5.862 3.902 13.136 1.00 88.31 332 GLU A N 1
ATOM 2620 C CA . GLU A 1 332 ? -7.139 3.483 12.547 1.00 88.31 332 GLU A CA 1
ATOM 2621 C C . GLU A 1 332 ? -6.960 2.183 11.756 1.00 88.31 332 GLU A C 1
ATOM 2623 O O . GLU A 1 332 ? -6.109 2.073 10.876 1.00 88.31 332 GLU A O 1
ATOM 2628 N N . GLY A 1 333 ? -7.791 1.178 12.046 1.00 84.50 333 GLY A N 1
ATOM 2629 C CA . GLY A 1 333 ? -7.693 -0.123 11.390 1.00 84.50 333 GLY A CA 1
ATOM 2630 C C . GLY A 1 333 ? -9.027 -0.839 11.220 1.00 84.50 333 GLY A C 1
ATOM 2631 O O . GLY A 1 333 ? -9.950 -0.708 12.028 1.00 84.50 333 GLY A O 1
ATOM 2632 N N . ILE A 1 334 ? -9.113 -1.654 10.163 1.00 87.94 334 ILE A N 1
ATOM 2633 C CA . ILE A 1 334 ? -10.201 -2.613 9.946 1.00 87.94 334 ILE A CA 1
ATOM 2634 C C . ILE A 1 334 ? -9.647 -4.026 10.125 1.00 87.94 334 ILE A C 1
ATOM 2636 O O . ILE A 1 334 ? -8.876 -4.524 9.306 1.00 87.94 334 ILE A O 1
ATOM 2640 N N . PHE A 1 335 ? -10.097 -4.703 11.176 1.00 92.19 335 PHE A N 1
ATOM 2641 C CA . PHE A 1 335 ? -9.720 -6.077 11.486 1.00 92.19 335 PHE A CA 1
ATOM 2642 C C . PHE A 1 335 ? -10.779 -7.041 10.939 1.00 92.19 335 PHE A C 1
ATOM 2644 O O . PHE A 1 335 ? -11.926 -7.044 11.398 1.00 92.19 335 PHE A O 1
ATOM 2651 N N . ASP A 1 336 ? -10.407 -7.881 9.969 1.00 91.06 336 ASP A N 1
ATOM 2652 C CA . ASP A 1 336 ? -11.290 -8.940 9.472 1.00 91.06 336 ASP A CA 1
ATOM 2653 C C . ASP A 1 336 ? -11.376 -10.083 10.494 1.00 91.06 336 ASP A C 1
ATOM 2655 O O . ASP A 1 336 ? -10.460 -10.890 10.647 1.00 91.06 336 ASP A O 1
ATOM 2659 N N . ILE A 1 337 ? -12.509 -10.156 11.193 1.00 96.06 337 ILE A N 1
ATOM 2660 C CA . ILE A 1 337 ? -12.816 -11.186 12.191 1.00 96.06 337 ILE A CA 1
ATOM 2661 C C . ILE A 1 337 ? -13.826 -12.209 11.652 1.00 96.06 337 ILE A C 1
ATOM 2663 O O . ILE A 1 337 ? -14.500 -12.905 12.420 1.00 96.06 337 ILE A O 1
ATOM 2667 N N . SER A 1 338 ? -13.936 -12.341 10.326 1.00 93.75 338 SER A N 1
ATOM 2668 C CA . SER A 1 338 ? -14.890 -13.239 9.665 1.00 93.75 338 SER A CA 1
ATOM 2669 C C . SER A 1 338 ? -14.703 -14.708 10.049 1.00 93.75 338 SER A C 1
ATOM 2671 O O . SER A 1 338 ? -15.675 -15.468 10.070 1.00 93.75 338 SER A O 1
ATOM 2673 N N . GLU A 1 339 ? -13.488 -15.128 10.417 1.00 94.94 339 GLU A N 1
ATOM 2674 C CA . GLU A 1 339 ? -13.240 -16.488 10.915 1.00 94.94 339 GLU A CA 1
ATOM 2675 C C . GLU A 1 339 ? -14.013 -16.796 12.215 1.00 94.94 339 GLU A C 1
ATOM 2677 O O . GLU A 1 339 ? -14.370 -17.946 12.483 1.00 94.94 339 GLU A O 1
ATOM 2682 N N . PHE A 1 340 ? -14.361 -15.762 12.988 1.00 96.56 340 PHE A N 1
ATOM 2683 C CA . PHE A 1 340 ? -15.060 -15.870 14.266 1.00 96.56 340 PHE A CA 1
ATOM 2684 C C . PHE A 1 340 ? -16.583 -15.773 14.152 1.00 96.56 340 PHE A C 1
ATOM 2686 O O . PHE A 1 340 ? -17.276 -15.892 15.162 1.00 96.56 340 PHE A O 1
ATOM 2693 N N . LYS A 1 341 ? -17.143 -15.647 12.943 1.00 94.31 341 LYS A N 1
ATOM 2694 C CA . LYS A 1 341 ? -18.599 -15.548 12.722 1.00 94.31 341 LYS A CA 1
ATOM 2695 C C . LYS A 1 341 ? -19.410 -16.667 13.368 1.00 94.31 341 LYS A C 1
ATOM 2697 O O . LYS A 1 341 ? -20.532 -16.434 13.797 1.00 94.31 341 LYS A O 1
ATOM 2702 N N . SER A 1 342 ? -18.847 -17.872 13.482 1.00 95.62 342 SER A N 1
ATOM 2703 C CA . SER A 1 342 ? -19.520 -19.002 14.146 1.00 95.62 342 SER A CA 1
ATOM 2704 C C . SER A 1 342 ? -19.817 -18.775 15.636 1.00 95.62 342 SER A C 1
ATOM 2706 O O . SER A 1 342 ? -20.566 -19.547 16.231 1.00 95.62 342 SER A O 1
ATOM 2708 N N . LEU A 1 343 ? -19.220 -17.744 16.246 1.00 96.81 343 LEU A N 1
ATOM 2709 C CA . LEU A 1 343 ? -19.507 -17.330 17.616 1.00 96.81 343 LEU A CA 1
ATOM 2710 C C . LEU A 1 343 ? -20.799 -16.519 17.729 1.00 96.81 343 LEU A C 1
ATOM 2712 O O . LEU A 1 343 ? -21.316 -16.392 18.840 1.00 96.81 343 LEU A O 1
ATOM 2716 N N . LEU A 1 344 ? -21.294 -15.954 16.623 1.00 96.94 344 LEU A N 1
ATOM 2717 C CA . LEU A 1 344 ? -22.543 -15.207 16.606 1.00 96.94 344 LEU A CA 1
ATOM 2718 C C . LEU A 1 344 ? -23.729 -16.146 16.828 1.00 96.94 344 LEU A C 1
ATOM 2720 O O . LEU A 1 344 ? -23.793 -17.254 16.295 1.00 96.94 344 LEU A O 1
ATOM 2724 N N . VAL A 1 345 ? -24.696 -15.669 17.601 1.00 96.56 345 VAL A N 1
ATOM 2725 C CA . VAL A 1 345 ? -25.987 -16.327 17.808 1.00 96.56 345 VAL A CA 1
ATOM 2726 C C . VAL A 1 345 ? -27.107 -15.433 17.293 1.00 96.56 345 VAL A C 1
ATOM 2728 O O . VAL A 1 345 ? -26.966 -14.216 17.261 1.00 96.56 345 VAL A O 1
ATOM 2731 N N . SER A 1 346 ? -28.231 -16.027 16.888 1.00 96.75 346 SER A N 1
ATOM 2732 C CA . SER A 1 346 ? -29.433 -15.241 16.591 1.00 96.75 346 SER A CA 1
ATOM 2733 C C . SER A 1 346 ? -29.952 -14.611 17.889 1.00 96.75 346 SER A C 1
ATOM 2735 O O . SER A 1 346 ? -30.106 -15.309 18.899 1.00 96.75 346 SER A O 1
ATOM 2737 N N . GLY A 1 347 ? -30.194 -13.301 17.865 1.00 96.12 347 GLY A N 1
ATOM 2738 C CA . GLY A 1 347 ? -30.523 -12.481 19.029 1.00 96.12 347 GLY A CA 1
ATOM 2739 C C . GLY A 1 347 ? -29.315 -11.724 19.589 1.00 96.12 347 GLY A C 1
ATOM 2740 O O . GLY A 1 347 ? -28.495 -11.199 18.837 1.00 96.12 347 GLY A O 1
ATOM 2741 N N . GLU A 1 348 ? -29.235 -11.632 20.918 1.00 95.81 348 GLU A N 1
ATOM 2742 C CA . GLU A 1 348 ? -28.231 -10.821 21.617 1.00 95.81 348 GLU A CA 1
ATOM 2743 C C . GLU A 1 348 ? -26.826 -11.440 21.574 1.00 95.81 348 GLU A C 1
ATOM 2745 O O . GLU A 1 348 ? -26.602 -12.581 21.989 1.00 95.81 348 GLU A O 1
ATOM 2750 N N . ASN A 1 349 ? -25.862 -10.628 21.149 1.00 97.56 349 ASN A N 1
ATOM 2751 C CA . ASN A 1 349 ? -24.434 -10.909 21.138 1.00 97.56 349 ASN A CA 1
ATOM 2752 C C . ASN A 1 349 ? -23.687 -9.830 21.918 1.00 97.56 349 ASN A C 1
ATOM 2754 O O . ASN A 1 349 ? -24.164 -8.709 22.072 1.00 97.56 349 ASN A O 1
ATOM 2758 N N . LEU A 1 350 ? -22.504 -10.173 22.414 1.00 97.81 350 LEU A N 1
ATOM 2759 C CA . LEU A 1 350 ? -21.687 -9.295 23.233 1.00 97.81 350 LEU A CA 1
ATOM 2760 C C . LEU A 1 350 ? -20.334 -9.043 22.574 1.00 97.81 350 LEU A C 1
ATOM 2762 O O . LEU A 1 350 ? -19.549 -9.982 22.419 1.00 97.81 350 LEU A O 1
ATOM 2766 N N . LEU A 1 351 ? -20.034 -7.777 22.290 1.00 98.38 351 LEU A N 1
ATOM 2767 C CA . LEU A 1 351 ? -18.679 -7.318 22.002 1.00 98.38 351 LEU A CA 1
ATOM 2768 C C . LEU A 1 351 ? -18.094 -6.701 23.274 1.00 98.38 351 LEU A C 1
ATOM 2770 O O . LEU A 1 351 ? -18.748 -5.916 23.959 1.00 98.38 351 LEU A O 1
ATOM 2774 N N . ALA A 1 352 ? -16.876 -7.089 23.626 1.00 98.25 352 ALA A N 1
ATOM 2775 C CA . ALA A 1 352 ? -16.164 -6.603 24.799 1.00 98.25 352 ALA A CA 1
ATOM 2776 C C . ALA A 1 352 ? -14.724 -6.270 24.417 1.00 98.25 352 ALA A C 1
ATOM 2778 O O . ALA A 1 352 ? -14.097 -7.046 23.709 1.00 98.25 352 ALA A O 1
ATOM 2779 N N . ILE A 1 353 ? -14.198 -5.139 24.873 1.00 98.38 353 ILE A N 1
ATOM 2780 C CA . ILE A 1 353 ? -12.875 -4.646 24.485 1.00 98.38 353 ILE A CA 1
ATOM 2781 C C . ILE A 1 353 ? -12.155 -4.144 25.734 1.00 98.38 353 ILE A C 1
ATOM 2783 O O . ILE A 1 353 ? -12.760 -3.509 26.598 1.00 98.38 353 ILE A O 1
ATOM 2787 N N . GLU A 1 354 ? -10.876 -4.469 25.860 1.00 98.12 354 GLU A N 1
ATOM 2788 C CA . GLU A 1 354 ? -9.973 -3.853 26.831 1.00 98.12 354 GLU A CA 1
ATOM 2789 C C . GLU A 1 354 ? -8.950 -3.008 26.082 1.00 98.12 354 GLU A C 1
ATOM 2791 O O . GLU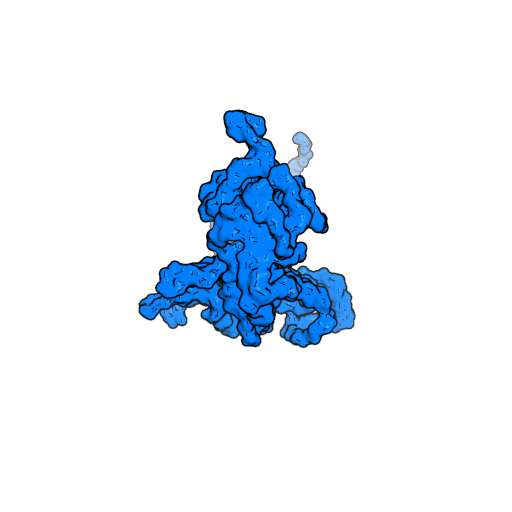 A 1 354 ? -8.339 -3.504 25.138 1.00 98.12 354 GLU A O 1
ATOM 2796 N N . LEU A 1 355 ? -8.789 -1.751 26.492 1.00 97.69 355 LEU A N 1
ATOM 2797 C CA . LEU A 1 355 ? -7.728 -0.873 26.008 1.00 97.69 355 LEU A CA 1
ATOM 2798 C C . LEU A 1 355 ? -6.645 -0.757 27.072 1.00 97.69 355 LEU A C 1
ATOM 2800 O O . LEU A 1 355 ? -6.948 -0.701 28.267 1.00 97.69 355 LEU A O 1
ATOM 2804 N N . HIS A 1 356 ? -5.396 -0.717 26.632 1.00 97.19 356 HIS A N 1
ATOM 2805 C CA . HIS A 1 356 ? -4.208 -0.571 27.448 1.00 97.19 356 HIS A CA 1
ATOM 2806 C C . HIS A 1 356 ? -3.327 0.535 26.889 1.00 97.19 356 HIS A C 1
ATOM 2808 O O . HIS A 1 356 ? -3.060 0.571 25.696 1.00 97.19 356 HIS A O 1
ATOM 2814 N N . ASN A 1 357 ? -2.829 1.372 27.787 1.00 95.06 357 ASN A N 1
ATOM 2815 C CA . ASN A 1 357 ? -1.884 2.423 27.476 1.00 95.06 357 ASN A CA 1
ATOM 2816 C C . ASN A 1 357 ? -0.438 1.943 27.712 1.00 95.06 357 ASN A C 1
ATOM 2818 O O . ASN A 1 357 ? -0.193 1.012 28.500 1.00 95.06 357 ASN A O 1
ATOM 2822 N N . THR A 1 358 ? 0.542 2.546 27.049 1.00 93.75 358 THR A N 1
ATOM 2823 C CA . THR A 1 358 ? 1.968 2.273 27.266 1.00 93.75 358 THR A CA 1
ATOM 2824 C C . THR A 1 358 ? 2.486 2.806 28.602 1.00 93.75 358 THR A C 1
ATOM 2826 O O . THR A 1 358 ? 3.298 2.140 29.272 1.00 93.75 358 THR A O 1
ATOM 2829 N N . GLU A 1 359 ? 2.010 3.963 29.062 1.00 93.00 359 GLU A N 1
ATOM 2830 C CA . GLU A 1 359 ? 2.493 4.643 30.264 1.00 93.00 359 GLU A CA 1
ATOM 2831 C C . GLU A 1 359 ? 1.375 5.260 31.109 1.00 93.00 359 GLU A C 1
ATOM 2833 O O . GLU A 1 359 ? 0.327 5.659 30.632 1.00 93.00 359 GLU A O 1
ATOM 2838 N N . TYR A 1 360 ? 1.598 5.365 32.424 1.00 91.75 360 TYR A N 1
ATOM 2839 C CA . TYR A 1 360 ? 0.620 6.025 33.300 1.00 91.75 360 TYR A CA 1
ATOM 2840 C C . TYR A 1 360 ? 0.533 7.530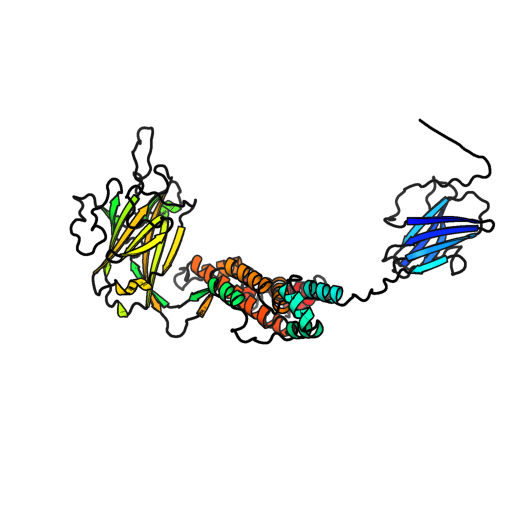 33.026 1.00 91.75 360 TYR A C 1
ATOM 2842 O O . TYR A 1 360 ? -0.462 8.147 33.370 1.00 91.75 360 TYR A O 1
ATOM 2850 N N . THR A 1 361 ? 1.597 8.119 32.486 1.00 90.94 361 THR A N 1
ATOM 2851 C CA . THR A 1 361 ? 1.742 9.553 32.206 1.00 90.94 361 THR A CA 1
ATOM 2852 C C . THR A 1 361 ? 1.557 9.869 30.723 1.00 90.94 361 THR A C 1
ATOM 2854 O O . THR A 1 361 ? 2.031 10.911 30.281 1.00 90.94 361 THR A O 1
ATOM 2857 N N . SER A 1 362 ? 0.963 8.954 29.948 1.00 89.38 362 SER A N 1
ATOM 2858 C CA . SER A 1 362 ? 0.643 9.220 28.544 1.00 89.38 362 SER A CA 1
ATOM 2859 C C . SER A 1 362 ? -0.345 10.387 28.434 1.00 89.38 362 SER A C 1
ATOM 2861 O O . SER A 1 362 ? -1.161 10.602 29.339 1.00 89.38 362 SER A O 1
ATOM 2863 N N . SER A 1 363 ? -0.237 11.154 27.351 1.00 88.38 363 SER A N 1
ATOM 2864 C CA . SER A 1 363 ? -1.053 12.336 27.065 1.00 88.38 363 SER A CA 1
ATOM 2865 C C . SER A 1 363 ? -2.453 12.015 26.549 1.00 88.38 363 SER A C 1
ATOM 2867 O O . SER A 1 363 ? -3.307 12.912 26.525 1.00 88.38 363 SER A O 1
ATOM 2869 N N . ASP A 1 364 ? -2.688 10.765 26.172 1.00 90.38 364 ASP A N 1
ATOM 2870 C CA . ASP A 1 364 ? -3.837 10.307 25.406 1.00 90.38 364 ASP A CA 1
ATOM 2871 C C . ASP A 1 364 ? -4.150 8.837 25.682 1.00 90.38 364 ASP A C 1
ATOM 2873 O O . ASP A 1 364 ? -3.357 8.059 26.204 1.00 90.38 364 ASP A O 1
ATOM 2877 N N . ALA A 1 365 ? -5.394 8.484 25.405 1.00 94.06 365 ALA A N 1
ATOM 2878 C CA . ALA A 1 365 ? -5.843 7.124 25.178 1.00 94.06 365 ALA A CA 1
ATOM 2879 C C . ALA A 1 365 ? -7.161 7.240 24.426 1.00 94.06 365 ALA A C 1
ATOM 2881 O O . ALA A 1 365 ? -8.034 7.981 24.884 1.00 94.06 365 ALA A O 1
ATOM 2882 N N . ILE A 1 366 ? -7.344 6.522 23.323 1.00 95.56 366 ILE A N 1
ATOM 2883 C CA . ILE A 1 366 ? -8.526 6.660 22.461 1.00 95.56 366 ILE A CA 1
ATOM 2884 C C . ILE A 1 366 ? -9.088 5.276 22.156 1.00 95.56 366 ILE A C 1
ATOM 2886 O O . ILE A 1 366 ? -8.343 4.340 21.906 1.00 95.56 366 ILE A O 1
ATOM 2890 N N . LEU A 1 367 ? -10.412 5.117 22.210 1.00 97.44 367 LEU A N 1
ATOM 2891 C CA . LEU A 1 367 ? -11.098 3.914 21.738 1.00 97.44 367 LEU A CA 1
ATOM 2892 C C . LEU A 1 367 ? -12.450 4.265 21.113 1.00 97.44 367 LEU A C 1
ATOM 2894 O O . LEU A 1 367 ? -13.400 4.630 21.823 1.00 97.44 367 LEU A O 1
ATOM 2898 N N . VAL A 1 368 ? -12.555 4.054 19.802 1.00 97.12 368 VAL A N 1
ATOM 2899 C CA . VAL A 1 368 ? -13.787 4.183 19.012 1.00 97.12 368 VAL A CA 1
ATOM 2900 C C . VAL A 1 368 ? -14.021 2.878 18.241 1.00 97.12 368 VAL A C 1
ATOM 2902 O O . VAL A 1 368 ? -13.431 2.681 17.181 1.00 97.12 368 VAL A O 1
ATOM 2905 N N . PRO A 1 369 ? -14.819 1.939 18.782 1.00 97.31 369 PRO A N 1
ATOM 2906 C CA . PRO A 1 369 ? -15.078 0.659 18.133 1.00 97.31 369 PRO A CA 1
ATOM 2907 C C . PRO A 1 369 ? -16.387 0.662 17.333 1.00 97.31 369 PRO A C 1
ATOM 2909 O O . PRO A 1 369 ? -17.446 0.988 17.869 1.00 97.31 369 PRO A O 1
ATOM 2912 N N . GLU A 1 370 ? -16.332 0.168 16.099 1.00 97.25 370 GLU A N 1
ATOM 2913 C CA . GLU A 1 370 ? -17.491 -0.093 15.243 1.00 97.25 370 GLU A CA 1
ATOM 2914 C C . GLU A 1 370 ? -17.461 -1.539 14.732 1.00 97.25 370 GLU A C 1
ATOM 2916 O O . GLU A 1 370 ? -16.408 -2.092 14.408 1.00 97.25 370 GLU A O 1
ATOM 2921 N N . LEU A 1 371 ? -18.627 -2.180 14.655 1.00 97.38 371 LEU A N 1
ATOM 2922 C CA . LEU A 1 371 ? -18.744 -3.562 14.190 1.00 97.38 371 LEU A CA 1
ATOM 2923 C C . LEU A 1 371 ? -19.600 -3.604 12.935 1.00 97.38 371 LEU A C 1
ATOM 2925 O O . LEU A 1 371 ? -20.753 -3.182 12.954 1.00 97.38 371 LEU A O 1
ATOM 2929 N N . ILE A 1 372 ? -19.055 -4.169 11.865 1.00 95.19 372 ILE A N 1
ATOM 2930 C CA . ILE A 1 372 ? -19.659 -4.152 10.538 1.00 95.19 372 ILE A CA 1
ATOM 2931 C C . ILE A 1 372 ? -19.920 -5.589 10.088 1.00 95.19 372 ILE A C 1
ATOM 2933 O O . ILE A 1 372 ? -19.023 -6.434 10.064 1.00 95.19 372 ILE A O 1
ATOM 2937 N N . ALA A 1 373 ? -21.162 -5.870 9.710 1.00 94.31 373 ALA A N 1
ATOM 2938 C CA . ALA A 1 373 ? -21.537 -7.065 8.971 1.00 94.31 373 ALA A CA 1
ATOM 2939 C C . ALA A 1 373 ? -21.548 -6.748 7.474 1.00 94.31 373 ALA A C 1
ATOM 2941 O O . ALA A 1 373 ? -22.289 -5.875 7.032 1.00 94.31 373 ALA A O 1
ATOM 2942 N N . ARG A 1 374 ? -20.765 -7.488 6.692 1.00 90.94 374 ARG A N 1
ATOM 2943 C CA . ARG A 1 374 ? -20.688 -7.343 5.237 1.00 90.94 374 ARG A CA 1
ATOM 2944 C C . ARG A 1 374 ? -21.444 -8.469 4.548 1.00 90.94 374 ARG A C 1
ATOM 2946 O O . ARG A 1 374 ? -21.120 -9.637 4.750 1.00 90.94 374 ARG A O 1
ATOM 2953 N N . ASP A 1 375 ? -22.412 -8.148 3.701 1.00 89.12 375 ASP A N 1
ATOM 2954 C CA . ASP A 1 375 ? -23.015 -9.105 2.766 1.00 89.12 375 ASP A CA 1
ATOM 2955 C C . ASP A 1 375 ? -22.264 -9.053 1.430 1.00 89.12 375 ASP A C 1
ATOM 2957 O O . ASP A 1 375 ? -22.338 -8.060 0.703 1.00 89.12 375 ASP A O 1
ATOM 2961 N N . TYR A 1 376 ? -21.481 -10.090 1.126 1.00 86.62 376 TYR A N 1
ATOM 2962 C CA . TYR A 1 376 ? -20.605 -10.091 -0.044 1.00 86.62 376 TYR A CA 1
ATOM 2963 C C . TYR A 1 376 ? -21.390 -10.204 -1.352 1.00 86.62 376 TYR A C 1
ATOM 2965 O O . TYR A 1 376 ? -22.241 -11.077 -1.531 1.00 86.62 376 TYR A O 1
ATOM 2973 N N . LEU A 1 377 ? -21.017 -9.378 -2.327 1.00 83.88 377 LEU A N 1
ATOM 2974 C CA . LEU A 1 377 ? -21.558 -9.462 -3.674 1.00 83.88 377 LEU A CA 1
ATOM 2975 C C . LEU A 1 377 ? -21.059 -10.743 -4.367 1.00 83.88 377 LEU A C 1
ATOM 2977 O O . LEU A 1 377 ? -19.850 -10.986 -4.439 1.00 83.88 377 LEU A O 1
ATOM 2981 N N . PRO A 1 378 ? -21.960 -11.568 -4.930 1.00 81.94 378 PRO A N 1
ATOM 2982 C CA . PRO A 1 378 ? -21.567 -12.820 -5.555 1.00 81.94 378 PRO A CA 1
ATOM 2983 C C . PRO A 1 378 ? -20.758 -12.575 -6.835 1.00 81.94 378 PRO A C 1
ATOM 2985 O O . PRO A 1 378 ? -21.193 -11.846 -7.724 1.00 81.94 378 PRO A O 1
ATOM 2988 N N . GLY A 1 379 ? -19.618 -13.259 -6.963 1.00 79.06 379 GLY A N 1
ATOM 2989 C CA . GLY A 1 379 ? -18.836 -13.320 -8.206 1.00 79.06 379 GLY A CA 1
ATOM 2990 C C . GLY A 1 379 ? -17.817 -12.198 -8.424 1.00 79.06 379 GLY A C 1
ATOM 2991 O O . GLY A 1 379 ? -17.238 -12.146 -9.505 1.00 79.06 379 GLY A O 1
ATOM 2992 N N . TYR A 1 380 ? -17.571 -11.342 -7.428 1.00 72.81 380 TYR A N 1
ATOM 2993 C CA . TYR A 1 380 ? -16.644 -10.201 -7.524 1.00 72.81 380 TYR A CA 1
ATOM 2994 C C . TYR A 1 380 ? -15.392 -10.345 -6.642 1.00 72.81 380 TYR A C 1
ATOM 2996 O O . TYR A 1 380 ? -14.838 -9.356 -6.168 1.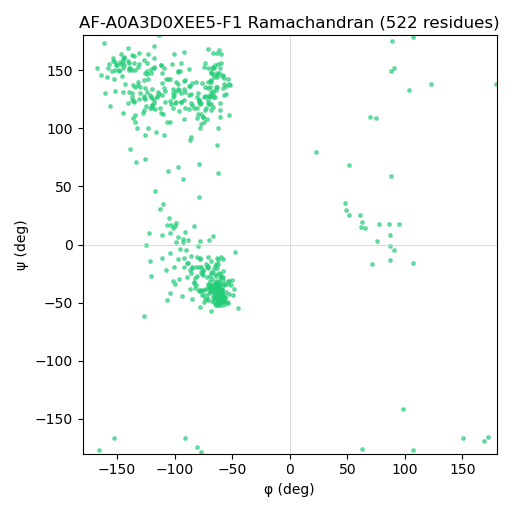00 72.81 380 TYR A O 1
ATOM 3004 N N . GLU A 1 381 ? -14.934 -11.574 -6.406 1.00 83.00 381 GLU A N 1
ATOM 3005 C CA . GLU A 1 381 ? -13.709 -11.818 -5.639 1.00 83.00 381 GLU A CA 1
ATOM 3006 C C . GLU A 1 381 ? -12.480 -11.620 -6.533 1.00 83.00 381 GLU A C 1
ATOM 3008 O O . GLU A 1 381 ? -12.385 -12.229 -7.601 1.00 83.00 381 GLU A O 1
ATOM 3013 N N . HIS A 1 382 ? -11.537 -10.786 -6.102 1.00 84.19 382 HIS A N 1
ATOM 3014 C CA . HIS A 1 382 ? -10.260 -10.618 -6.792 1.00 84.19 382 HIS A CA 1
ATOM 3015 C C . HIS A 1 382 ? -9.131 -10.342 -5.803 1.00 84.19 382 HIS A C 1
ATOM 3017 O O . HIS A 1 382 ? -9.364 -9.873 -4.691 1.00 84.19 382 HIS A O 1
ATOM 3023 N N . LEU A 1 383 ? -7.903 -10.663 -6.206 1.00 88.12 383 LEU A N 1
ATOM 3024 C CA . LEU A 1 383 ? -6.726 -10.240 -5.461 1.00 88.12 383 LEU A CA 1
ATOM 3025 C C . LEU A 1 383 ? -6.575 -8.728 -5.613 1.00 88.12 383 LEU A C 1
ATOM 3027 O O . LEU A 1 383 ? -6.598 -8.217 -6.736 1.00 88.12 383 LEU A O 1
ATOM 3031 N N . ARG A 1 384 ? -6.446 -8.045 -4.480 1.00 90.62 384 ARG A N 1
ATOM 3032 C CA . ARG A 1 384 ? -6.177 -6.617 -4.385 1.00 90.62 384 ARG A CA 1
ATOM 3033 C C . ARG A 1 384 ? -4.805 -6.424 -3.764 1.00 90.62 384 ARG A C 1
ATOM 3035 O O . ARG A 1 384 ? -4.515 -7.078 -2.763 1.00 90.62 384 ARG A O 1
ATOM 3042 N N . ILE A 1 385 ? -3.965 -5.588 -4.364 1.00 94.69 385 ILE A N 1
ATOM 3043 C CA . ILE A 1 385 ? -2.668 -5.255 -3.767 1.00 94.69 385 ILE A CA 1
ATOM 3044 C C . ILE A 1 385 ? -2.897 -4.536 -2.432 1.00 94.69 385 ILE A C 1
ATOM 3046 O O . ILE A 1 385 ? -3.913 -3.857 -2.281 1.00 94.69 385 ILE A O 1
ATOM 3050 N N . HIS A 1 386 ? -2.027 -4.747 -1.444 1.00 89.31 386 HIS A N 1
ATOM 3051 C CA . HIS A 1 386 ? -2.240 -4.179 -0.109 1.00 89.31 386 HIS A CA 1
ATOM 3052 C C . HIS A 1 386 ? -2.268 -2.649 -0.120 1.00 89.31 386 HIS A C 1
ATOM 3054 O O . HIS A 1 386 ? -3.224 -2.057 0.372 1.00 89.31 386 HIS A O 1
ATOM 3060 N N . ASP A 1 387 ? -1.241 -2.050 -0.708 1.00 92.12 387 ASP A N 1
ATOM 3061 C CA . ASP A 1 387 ? -0.976 -0.617 -0.712 1.00 92.12 387 ASP A CA 1
ATOM 3062 C C . ASP A 1 387 ? 0.083 -0.297 -1.789 1.00 92.12 387 ASP A C 1
ATOM 3064 O O . ASP A 1 387 ? 0.519 -1.170 -2.557 1.00 92.12 387 ASP A O 1
ATOM 3068 N N . VAL A 1 388 ? 0.486 0.973 -1.874 1.00 92.94 388 VAL A N 1
ATOM 3069 C CA . VAL A 1 388 ? 1.509 1.436 -2.822 1.00 92.94 388 VAL A CA 1
ATOM 3070 C C . VAL A 1 388 ? 2.908 0.887 -2.497 1.00 92.94 388 VAL A C 1
ATOM 3072 O O . VAL A 1 388 ? 3.699 0.624 -3.406 1.00 92.94 388 VAL A O 1
ATOM 3075 N N . ASP A 1 389 ? 3.215 0.619 -1.227 1.00 93.50 389 ASP A N 1
ATOM 3076 C CA . ASP A 1 389 ? 4.498 0.039 -0.819 1.00 93.50 389 ASP A CA 1
ATOM 3077 C C . ASP A 1 389 ? 4.612 -1.422 -1.268 1.00 93.50 389 ASP A C 1
ATOM 3079 O O . ASP A 1 389 ? 5.662 -1.862 -1.748 1.00 93.50 389 ASP A O 1
ATOM 3083 N N . ALA A 1 390 ? 3.521 -2.180 -1.191 1.00 93.75 390 ALA A N 1
ATOM 3084 C CA . ALA A 1 390 ? 3.417 -3.530 -1.716 1.00 93.75 390 ALA A CA 1
ATOM 3085 C C . ALA A 1 390 ? 3.606 -3.552 -3.242 1.00 93.75 390 ALA A C 1
ATOM 3087 O O . ALA A 1 390 ? 4.252 -4.466 -3.762 1.00 93.75 390 ALA A O 1
ATOM 3088 N N . LEU A 1 391 ? 3.141 -2.527 -3.968 1.00 94.12 391 LEU A N 1
ATOM 3089 C CA . LEU A 1 391 ? 3.436 -2.370 -5.397 1.00 94.12 391 LEU A CA 1
ATOM 3090 C C . LEU A 1 391 ? 4.939 -2.180 -5.652 1.00 94.12 391 LEU A C 1
ATOM 3092 O O . LEU A 1 391 ? 5.509 -2.866 -6.505 1.00 94.12 391 LEU A O 1
ATOM 3096 N N . GLN A 1 392 ? 5.616 -1.334 -4.874 1.00 91.25 392 GLN A N 1
ATOM 3097 C CA . GLN A 1 392 ? 7.073 -1.176 -4.979 1.00 91.25 392 GLN A CA 1
ATOM 3098 C C . GLN A 1 392 ? 7.818 -2.483 -4.659 1.00 91.25 392 GLN A C 1
ATOM 3100 O O . GLN A 1 392 ? 8.785 -2.852 -5.332 1.00 91.25 392 GLN A O 1
ATOM 3105 N N . GLN A 1 393 ? 7.359 -3.228 -3.652 1.00 93.31 393 GLN A N 1
ATOM 3106 C CA . GLN A 1 393 ? 7.914 -4.539 -3.309 1.00 93.31 393 GLN A CA 1
ATOM 3107 C C . GLN A 1 393 ? 7.705 -5.563 -4.429 1.00 93.31 393 GLN A C 1
ATOM 3109 O O . GLN A 1 393 ? 8.613 -6.352 -4.700 1.00 93.31 393 GLN A O 1
ATOM 3114 N N . LEU A 1 394 ? 6.563 -5.526 -5.123 1.00 90.94 394 LEU A N 1
ATOM 3115 C CA . LEU A 1 394 ? 6.281 -6.401 -6.261 1.00 90.94 394 LEU A CA 1
ATOM 3116 C C . LEU A 1 394 ? 7.272 -6.170 -7.407 1.00 90.94 394 LEU A C 1
ATOM 3118 O O . LEU A 1 394 ? 7.787 -7.139 -7.970 1.00 90.94 394 LEU A O 1
ATOM 3122 N N . ILE A 1 395 ? 7.569 -4.907 -7.726 1.00 89.38 395 ILE A N 1
ATOM 3123 C CA . ILE A 1 395 ? 8.552 -4.533 -8.754 1.00 89.38 395 ILE A CA 1
ATOM 3124 C C . ILE A 1 395 ? 9.926 -5.123 -8.404 1.00 89.38 395 ILE A C 1
ATOM 3126 O O . ILE A 1 395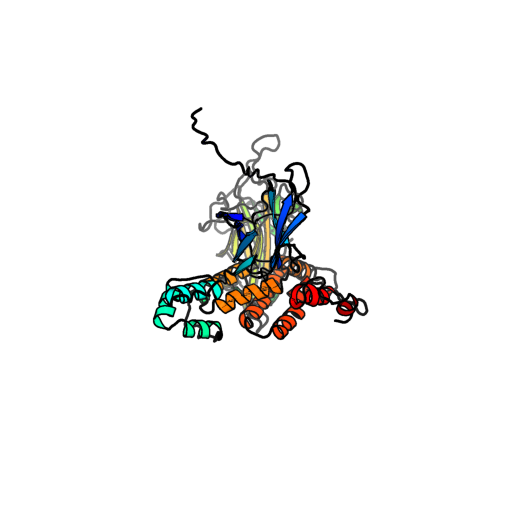 ? 10.549 -5.799 -9.227 1.00 89.38 395 ILE A O 1
ATOM 3130 N N . HIS A 1 396 ? 10.367 -4.978 -7.151 1.00 88.19 396 HIS A N 1
ATOM 3131 C CA . HIS A 1 396 ? 11.626 -5.566 -6.689 1.00 88.19 396 HIS A CA 1
ATOM 3132 C C . HIS A 1 396 ? 11.614 -7.099 -6.698 1.00 88.19 396 HIS A C 1
ATOM 3134 O O . HIS A 1 396 ? 12.605 -7.722 -7.085 1.00 88.19 396 HIS A O 1
ATOM 3140 N N . ALA A 1 397 ? 10.508 -7.725 -6.289 1.00 87.38 397 ALA A N 1
ATOM 3141 C CA . ALA A 1 397 ? 10.364 -9.175 -6.322 1.00 87.38 397 ALA A CA 1
ATOM 3142 C C . ALA A 1 397 ? 10.516 -9.703 -7.755 1.00 87.38 397 ALA A C 1
ATOM 3144 O O . ALA A 1 397 ? 11.260 -10.663 -7.969 1.00 87.38 397 ALA A O 1
ATOM 3145 N N . ARG A 1 398 ? 9.911 -9.028 -8.742 1.00 86.06 398 ARG A N 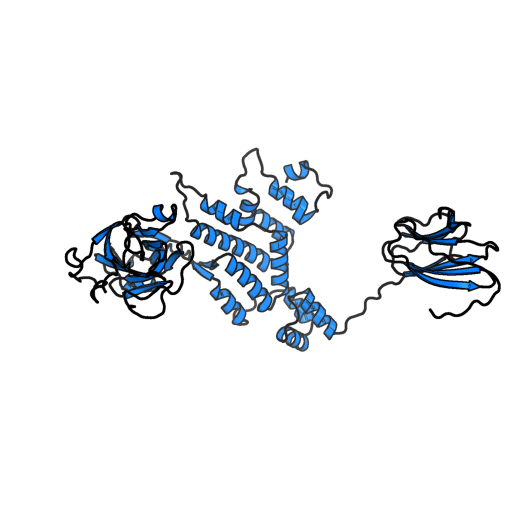1
ATOM 3146 C CA . ARG A 1 398 ? 10.091 -9.332 -10.170 1.00 86.06 398 ARG A CA 1
ATOM 3147 C C . ARG A 1 398 ? 11.536 -9.134 -10.609 1.00 86.06 398 ARG A C 1
ATOM 3149 O O . ARG A 1 398 ? 12.122 -10.036 -11.199 1.00 86.06 398 ARG A O 1
ATOM 3156 N N . GLY A 1 399 ? 12.159 -8.021 -10.232 1.00 82.31 399 GLY A N 1
ATOM 3157 C CA . GLY A 1 399 ? 13.565 -7.767 -10.543 1.00 82.31 399 GLY A CA 1
ATOM 3158 C C . GLY A 1 399 ? 14.534 -8.812 -9.972 1.00 82.31 399 GLY A C 1
ATOM 3159 O O . GLY A 1 399 ? 15.580 -9.063 -10.562 1.00 82.31 399 GLY A O 1
ATOM 3160 N N . ILE A 1 400 ? 14.195 -9.486 -8.870 1.00 82.25 400 ILE A N 1
ATOM 3161 C CA . ILE A 1 400 ? 15.062 -10.498 -8.242 1.00 82.25 400 ILE A CA 1
ATOM 3162 C C . ILE A 1 400 ? 14.750 -11.918 -8.726 1.00 82.25 400 ILE A C 1
ATOM 3164 O O . ILE A 1 400 ? 15.673 -12.709 -8.946 1.00 82.25 400 ILE A O 1
ATOM 3168 N N . TYR A 1 401 ? 13.467 -12.265 -8.814 1.00 81.62 401 TYR A N 1
ATOM 3169 C CA . TYR A 1 401 ? 13.021 -13.646 -8.992 1.00 81.62 401 TYR A CA 1
ATOM 3170 C C . TYR A 1 401 ? 12.488 -13.939 -10.395 1.00 81.62 401 TYR A C 1
ATOM 3172 O O . TYR A 1 401 ? 12.521 -15.097 -10.797 1.00 81.62 401 TYR A O 1
ATOM 3180 N N . ASP A 1 402 ? 12.045 -12.943 -11.167 1.00 80.62 402 ASP A N 1
ATOM 3181 C CA . ASP A 1 402 ? 11.480 -13.204 -12.492 1.00 80.62 402 ASP A CA 1
ATOM 3182 C C . ASP A 1 402 ? 12.578 -13.636 -13.484 1.00 80.62 402 ASP A C 1
ATOM 3184 O O . ASP A 1 402 ? 13.561 -12.910 -13.674 1.00 80.62 402 ASP A O 1
ATOM 3188 N N . PRO A 1 403 ? 12.461 -14.798 -14.151 1.00 79.75 403 PRO A N 1
ATOM 3189 C CA . PRO A 1 403 ? 13.420 -15.202 -15.176 1.00 79.75 403 PRO A CA 1
ATOM 3190 C C . PRO A 1 403 ? 13.411 -14.287 -16.416 1.00 79.75 403 PRO A C 1
ATOM 3192 O O . PRO A 1 403 ? 14.411 -14.246 -17.143 1.00 79.75 403 PRO A O 1
ATOM 3195 N N . HIS A 1 404 ? 12.336 -13.534 -16.660 1.00 84.75 404 HIS A N 1
ATOM 3196 C CA . HIS A 1 404 ? 12.181 -12.561 -17.743 1.00 84.75 404 HIS A CA 1
ATOM 3197 C C . HIS A 1 404 ? 12.578 -11.155 -17.283 1.00 84.75 404 HIS A C 1
ATOM 3199 O O . HIS A 1 404 ? 11.829 -10.189 -17.380 1.00 84.75 404 HIS A O 1
ATOM 3205 N N . GLN A 1 405 ? 13.810 -11.029 -16.803 1.00 85.94 405 GLN A N 1
ATOM 3206 C CA . GLN A 1 405 ? 14.384 -9.782 -16.294 1.00 85.94 405 GLN A CA 1
ATOM 3207 C C . GLN A 1 405 ? 14.239 -8.596 -17.263 1.00 85.94 405 GLN A C 1
ATOM 3209 O O . GLN A 1 405 ? 14.008 -7.476 -16.817 1.00 85.94 405 GLN A O 1
ATOM 3214 N N . LEU A 1 406 ? 14.324 -8.829 -18.578 1.00 91.06 406 LEU A N 1
ATOM 3215 C CA . LEU A 1 406 ? 14.118 -7.778 -19.577 1.00 91.06 406 LEU A CA 1
ATOM 3216 C C . LEU A 1 406 ? 12.694 -7.225 -19.538 1.00 91.06 406 LEU A C 1
ATOM 3218 O O . LEU A 1 406 ? 12.512 -6.026 -19.713 1.00 91.06 406 LEU A O 1
ATOM 3222 N N . GLN A 1 407 ? 11.698 -8.079 -19.298 1.00 90.38 407 GLN A N 1
ATOM 3223 C CA . GLN A 1 407 ? 10.307 -7.665 -19.157 1.00 90.38 407 GLN A CA 1
ATOM 3224 C C . GLN A 1 407 ? 10.136 -6.758 -17.936 1.00 90.38 407 GLN A C 1
ATOM 3226 O O . GLN A 1 407 ? 9.556 -5.687 -18.071 1.00 90.38 407 GLN A O 1
ATOM 3231 N N . ALA A 1 408 ? 10.716 -7.123 -16.788 1.00 88.19 408 ALA A N 1
ATOM 3232 C CA . ALA A 1 408 ? 10.687 -6.301 -15.576 1.00 88.19 408 ALA A CA 1
ATOM 3233 C C . ALA A 1 408 ? 11.398 -4.945 -15.766 1.00 88.19 408 ALA A C 1
ATOM 3235 O O . ALA A 1 408 ? 10.820 -3.903 -15.459 1.00 88.19 408 ALA A O 1
ATOM 3236 N N . VAL A 1 409 ? 12.595 -4.938 -16.368 1.00 91.81 409 VAL A N 1
ATOM 3237 C CA . VAL A 1 409 ? 13.336 -3.700 -16.683 1.00 91.81 409 VAL A CA 1
ATOM 3238 C C . VAL A 1 409 ? 12.538 -2.800 -17.628 1.00 91.81 409 VAL A C 1
ATOM 3240 O O . VAL A 1 409 ? 12.494 -1.584 -17.447 1.00 91.81 409 VAL A O 1
ATOM 3243 N N . MET A 1 410 ? 11.914 -3.380 -18.654 1.00 94.00 410 MET A N 1
ATOM 3244 C CA . MET A 1 410 ? 11.098 -2.621 -19.598 1.00 94.00 410 MET A CA 1
ATOM 3245 C C . MET A 1 410 ? 9.795 -2.128 -18.962 1.00 94.00 410 MET A C 1
ATOM 3247 O O . MET A 1 410 ? 9.372 -1.023 -19.278 1.00 94.00 410 MET A O 1
ATOM 3251 N N . ALA A 1 411 ? 9.190 -2.888 -18.046 1.00 92.06 411 ALA A N 1
ATOM 3252 C CA . ALA A 1 411 ? 8.028 -2.447 -17.277 1.00 92.06 411 ALA A CA 1
ATOM 3253 C C . ALA A 1 411 ? 8.350 -1.184 -16.468 1.00 92.06 411 ALA A C 1
ATOM 3255 O O . ALA A 1 411 ? 7.634 -0.197 -16.577 1.00 92.06 411 ALA A O 1
ATOM 3256 N N . GLU A 1 412 ? 9.472 -1.179 -15.739 1.00 90.06 412 GLU A N 1
ATOM 3257 C CA . GLU A 1 412 ? 9.942 0.007 -15.005 1.00 90.06 412 GLU A CA 1
ATOM 3258 C C . GLU A 1 412 ? 10.246 1.187 -15.933 1.00 90.06 412 GLU A C 1
ATOM 3260 O O . GLU A 1 412 ? 9.973 2.338 -15.596 1.00 90.06 412 GLU A O 1
ATOM 3265 N N . PHE A 1 413 ? 10.812 0.917 -17.113 1.00 93.75 413 PHE A N 1
ATOM 3266 C CA . PHE A 1 413 ? 11.020 1.959 -18.112 1.00 93.75 413 PHE A CA 1
ATOM 3267 C C . PHE A 1 413 ? 9.693 2.586 -18.550 1.00 93.75 413 PHE A C 1
ATOM 3269 O O . PHE A 1 413 ? 9.613 3.808 -18.619 1.00 93.75 413 PHE A O 1
ATOM 3276 N N . TRP A 1 414 ? 8.671 1.777 -18.841 1.00 94.56 414 TRP A N 1
ATOM 3277 C CA . TRP A 1 414 ? 7.370 2.276 -19.288 1.00 94.56 414 TRP A CA 1
ATOM 3278 C C . TRP A 1 414 ? 6.601 2.999 -18.191 1.00 94.56 414 TRP A C 1
ATOM 3280 O O . TRP A 1 414 ? 6.064 4.063 -18.474 1.00 94.56 414 TRP A O 1
ATOM 3290 N N . GLU A 1 415 ? 6.626 2.486 -16.963 1.00 88.75 415 GLU A N 1
ATOM 3291 C CA . GLU A 1 415 ? 6.107 3.180 -15.778 1.00 88.75 415 GLU A CA 1
ATOM 3292 C C . GLU A 1 415 ? 6.720 4.570 -15.629 1.00 88.75 415 GLU A C 1
ATOM 3294 O O . GLU A 1 415 ? 6.022 5.570 -15.550 1.00 88.75 415 GLU A O 1
ATOM 3299 N N . ASN A 1 416 ? 8.048 4.666 -15.690 1.00 89.69 416 ASN A N 1
ATOM 3300 C CA . ASN A 1 416 ? 8.729 5.952 -15.561 1.00 89.69 416 ASN A CA 1
ATOM 3301 C C . ASN A 1 416 ? 8.466 6.866 -16.774 1.00 89.69 416 ASN A C 1
ATOM 3303 O O . ASN A 1 416 ? 8.361 8.084 -16.648 1.00 89.69 416 ASN A O 1
ATOM 3307 N N . HIS A 1 417 ? 8.345 6.283 -17.970 1.00 93.12 417 HIS A N 1
ATOM 3308 C CA . HIS A 1 417 ? 8.056 7.022 -19.199 1.00 93.12 417 HIS A CA 1
ATOM 3309 C C . HIS A 1 417 ? 6.633 7.589 -19.214 1.00 93.12 417 HIS A C 1
ATOM 3311 O O . HIS A 1 417 ? 6.447 8.693 -19.715 1.00 93.12 417 HIS A O 1
ATOM 3317 N N . PHE A 1 418 ? 5.654 6.871 -18.661 1.00 94.38 418 PHE A N 1
ATOM 3318 C CA . PHE A 1 418 ? 4.245 7.264 -18.559 1.00 94.38 418 PHE A CA 1
ATOM 3319 C C . PHE A 1 418 ? 3.833 7.563 -17.113 1.00 94.38 418 PHE A C 1
ATOM 3321 O O . PHE A 1 418 ? 2.705 7.271 -16.738 1.00 94.38 418 PHE A O 1
ATOM 3328 N N . THR A 1 419 ? 4.740 8.131 -16.315 1.00 90.38 419 THR A N 1
ATOM 3329 C CA . THR A 1 419 ? 4.543 8.287 -14.867 1.00 90.38 419 THR A CA 1
ATOM 3330 C C . THR A 1 419 ? 3.213 8.953 -14.512 1.00 90.38 419 THR A C 1
ATOM 3332 O O . THR A 1 419 ? 2.815 9.956 -15.112 1.00 90.38 419 THR A O 1
ATOM 3335 N N . THR A 1 420 ? 2.569 8.399 -13.494 1.00 93.81 420 THR A N 1
ATOM 3336 C CA . THR A 1 420 ? 1.347 8.883 -12.845 1.00 93.81 420 THR A CA 1
ATOM 3337 C C . THR A 1 420 ? 1.648 9.324 -11.413 1.00 93.81 420 THR A C 1
ATOM 3339 O O . THR A 1 420 ? 2.803 9.308 -10.975 1.00 93.81 420 THR A O 1
ATOM 3342 N N . ASP A 1 421 ? 0.616 9.788 -10.708 1.00 94.06 421 ASP A N 1
ATOM 3343 C CA . ASP A 1 421 ? 0.696 10.233 -9.319 1.00 94.06 421 ASP A CA 1
ATOM 3344 C C . ASP A 1 421 ? -0.377 9.521 -8.488 1.00 94.06 421 ASP A C 1
ATOM 3346 O O . ASP A 1 421 ? -1.585 9.731 -8.674 1.00 94.06 421 ASP A O 1
ATOM 3350 N N . TYR A 1 422 ? 0.099 8.671 -7.580 1.00 95.75 422 TYR A N 1
ATOM 3351 C CA . TYR A 1 422 ? -0.722 7.913 -6.647 1.00 95.75 422 TYR A CA 1
ATOM 3352 C C . TYR A 1 422 ? -1.520 8.839 -5.723 1.00 95.75 422 TYR A C 1
ATOM 3354 O O . TYR A 1 422 ? -2.725 8.633 -5.574 1.00 95.75 422 TYR A O 1
ATOM 3362 N N . ASP A 1 423 ? -0.885 9.877 -5.164 1.00 95.62 423 ASP A N 1
ATOM 3363 C CA . ASP A 1 423 ? -1.508 10.761 -4.170 1.00 95.62 423 ASP A CA 1
ATOM 3364 C C . ASP A 1 423 ? -2.696 11.489 -4.804 1.00 95.62 423 ASP A C 1
ATOM 3366 O O . ASP A 1 423 ? -3.789 11.542 -4.245 1.00 95.62 423 ASP A O 1
ATOM 3370 N N . LYS A 1 424 ? -2.520 11.952 -6.047 1.00 95.31 424 LYS A N 1
ATOM 3371 C CA . LYS A 1 424 ? -3.594 12.591 -6.815 1.00 95.31 424 LYS A CA 1
ATOM 3372 C C . LYS A 1 424 ? -4.745 11.634 -7.137 1.00 95.31 424 LYS A C 1
ATOM 3374 O O . LYS A 1 424 ? -5.898 12.054 -7.225 1.00 95.31 424 LYS A O 1
ATOM 3379 N N . THR A 1 425 ? -4.445 10.353 -7.346 1.00 96.69 425 THR A N 1
ATOM 3380 C CA . THR A 1 425 ? -5.475 9.330 -7.559 1.00 96.69 425 THR A CA 1
ATOM 3381 C C . THR A 1 425 ? -6.246 9.049 -6.271 1.00 96.69 425 THR A C 1
ATOM 3383 O O . THR A 1 425 ? -7.470 8.949 -6.326 1.00 96.69 425 THR A O 1
ATOM 3386 N N . ALA A 1 426 ? -5.561 8.958 -5.129 1.00 96.00 426 ALA A N 1
ATOM 3387 C CA . ALA A 1 426 ? -6.185 8.762 -3.823 1.00 96.00 426 ALA A CA 1
ATOM 3388 C C . ALA A 1 426 ? -7.088 9.950 -3.446 1.00 96.00 426 ALA A C 1
ATOM 3390 O O . ALA A 1 426 ? -8.273 9.737 -3.198 1.00 96.00 426 ALA A O 1
ATOM 3391 N N . GLU A 1 427 ? -6.575 11.183 -3.540 1.00 94.81 427 GLU A N 1
ATOM 3392 C CA . GLU A 1 427 ? -7.320 12.426 -3.268 1.00 94.81 427 GLU A CA 1
ATOM 3393 C C . GLU A 1 427 ? -8.578 12.519 -4.145 1.00 94.81 427 GLU A C 1
ATOM 3395 O O . GLU A 1 427 ? -9.683 12.740 -3.657 1.00 94.81 427 GLU A O 1
ATOM 3400 N N . PHE A 1 428 ? -8.454 12.250 -5.450 1.00 95.12 428 PHE A N 1
ATOM 3401 C CA . PHE A 1 428 ? -9.610 12.272 -6.348 1.00 95.12 428 PHE A CA 1
ATOM 3402 C C . PHE A 1 428 ? -10.698 11.263 -5.955 1.00 95.12 428 PHE A C 1
ATOM 3404 O O . PHE A 1 428 ? -11.882 11.536 -6.153 1.00 95.12 428 PHE A O 1
ATOM 3411 N N . LEU A 1 429 ? -10.311 10.074 -5.485 1.00 94.44 429 LEU A N 1
ATOM 3412 C CA . LEU A 1 429 ? -11.255 9.028 -5.095 1.00 94.44 429 LEU A CA 1
ATOM 3413 C C . LEU A 1 429 ? -11.933 9.346 -3.757 1.00 94.44 429 LEU A C 1
ATOM 3415 O O . LEU A 1 429 ? -13.129 9.087 -3.624 1.00 94.44 429 LEU A O 1
ATOM 3419 N N . GLU A 1 430 ? -11.189 9.905 -2.804 1.00 92.56 430 GLU A N 1
ATOM 3420 C CA . GLU A 1 430 ? -11.692 10.378 -1.511 1.00 92.56 430 GLU A CA 1
ATOM 3421 C C . GLU A 1 430 ? -12.745 11.483 -1.694 1.00 92.56 430 GLU A C 1
ATOM 3423 O O . GLU A 1 430 ? -13.844 11.383 -1.155 1.00 92.56 430 GLU A O 1
ATOM 3428 N N . GLU A 1 431 ? -12.476 12.464 -2.563 1.00 93.00 431 GLU A N 1
ATOM 3429 C CA . GLU A 1 431 ? -13.370 13.601 -2.840 1.00 93.00 431 GLU A CA 1
ATOM 3430 C C . GLU A 1 431 ? -14.659 13.232 -3.614 1.00 93.00 431 GLU A C 1
ATOM 3432 O O . GLU A 1 431 ? -15.449 14.105 -3.999 1.00 93.00 431 GLU A O 1
ATOM 3437 N N . ILE A 1 432 ? -14.910 11.947 -3.894 1.00 90.62 432 ILE A N 1
ATOM 3438 C CA . ILE A 1 432 ? -16.152 11.523 -4.548 1.00 90.62 432 ILE A CA 1
ATOM 3439 C C . ILE A 1 432 ? -17.317 11.660 -3.564 1.00 90.62 432 ILE A C 1
ATOM 3441 O O . ILE A 1 432 ? -17.497 10.839 -2.668 1.00 90.62 432 ILE A O 1
ATOM 3445 N N . GLU A 1 433 ? -18.172 12.650 -3.814 1.00 90.38 433 GLU A N 1
ATOM 3446 C CA . GLU A 1 433 ? -19.390 12.907 -3.040 1.00 90.38 433 GLU A CA 1
ATOM 3447 C C . GLU A 1 433 ? -20.652 12.273 -3.659 1.00 90.38 433 GLU A C 1
ATOM 3449 O O . GLU A 1 433 ? -20.817 12.157 -4.883 1.00 90.38 433 GLU A O 1
ATOM 3454 N N . ASP A 1 434 ? -21.604 11.903 -2.801 1.00 86.38 434 ASP A N 1
ATOM 3455 C CA . ASP A 1 434 ? -22.947 11.493 -3.197 1.00 86.38 434 ASP A CA 1
ATOM 3456 C C . ASP A 1 434 ? -23.874 12.702 -3.489 1.00 86.38 434 ASP A C 1
ATOM 3458 O O . ASP A 1 434 ? -23.481 13.867 -3.500 1.00 86.38 434 ASP A O 1
ATOM 3462 N N . MET A 1 435 ? -25.166 12.452 -3.744 1.00 86.38 435 MET A N 1
ATOM 3463 C CA . MET A 1 435 ? -26.135 13.541 -3.975 1.00 86.38 435 MET A CA 1
ATOM 3464 C C . MET A 1 435 ? -26.428 14.398 -2.730 1.00 86.38 435 MET A C 1
ATOM 3466 O O . MET A 1 435 ? -27.070 15.447 -2.854 1.00 86.38 435 MET A O 1
ATOM 3470 N N . SER A 1 436 ? -26.031 13.930 -1.552 1.00 83.81 436 SER A N 1
ATOM 3471 C CA . SER A 1 436 ? -26.184 14.593 -0.259 1.00 83.81 436 SER A CA 1
ATOM 3472 C C . SER A 1 436 ? -24.995 15.510 0.050 1.00 83.81 436 SER A C 1
ATOM 3474 O O . SER A 1 436 ? -25.154 16.420 0.866 1.00 83.81 436 SER A O 1
ATOM 3476 N N . GLY A 1 437 ? -23.879 15.344 -0.669 1.00 83.31 437 GLY A N 1
ATOM 3477 C CA . GLY A 1 437 ? -22.611 16.032 -0.424 1.00 83.31 437 GLY A CA 1
ATOM 3478 C C . GLY A 1 437 ? -21.741 15.321 0.611 1.00 83.31 437 GLY A C 1
ATOM 3479 O O . GLY A 1 437 ? -20.864 15.958 1.181 1.00 83.31 437 GLY A O 1
ATOM 3480 N N . ASP A 1 438 ? -22.027 14.046 0.892 1.00 76.62 438 ASP A N 1
ATOM 3481 C CA . ASP A 1 438 ? -21.226 13.219 1.789 1.00 76.62 438 ASP A CA 1
ATOM 3482 C C . ASP A 1 438 ? -20.248 12.375 0.952 1.00 76.62 438 ASP A C 1
ATOM 3484 O O . ASP A 1 438 ? -20.625 11.836 -0.096 1.00 76.62 438 ASP A O 1
ATOM 3488 N N . GLU A 1 439 ? -19.003 12.253 1.414 1.00 80.94 439 GLU A N 1
ATOM 3489 C CA . GLU A 1 439 ? -17.979 11.396 0.804 1.00 80.94 439 GLU A CA 1
ATOM 3490 C C . GLU A 1 439 ? -18.449 9.934 0.759 1.00 80.94 439 GLU A C 1
ATOM 3492 O O . GLU A 1 439 ? -19.018 9.393 1.714 1.00 80.94 439 GLU A O 1
ATOM 3497 N N . VAL A 1 440 ? -18.245 9.282 -0.387 1.00 80.81 440 VAL A N 1
ATOM 3498 C CA . VAL A 1 440 ? -18.779 7.937 -0.660 1.00 80.81 440 VAL A CA 1
ATOM 3499 C C . VAL A 1 440 ? -17.859 6.836 -0.132 1.00 80.81 440 VAL A C 1
ATOM 3501 O O . VAL A 1 440 ? -18.317 5.717 0.121 1.00 80.81 440 VAL A O 1
ATOM 3504 N N . ILE A 1 441 ? -16.568 7.126 0.012 1.00 81.94 441 ILE A N 1
ATOM 3505 C CA . ILE A 1 441 ? -15.548 6.186 0.479 1.00 81.94 441 ILE A CA 1
ATOM 3506 C C . ILE A 1 441 ? -14.654 6.864 1.518 1.00 81.94 441 ILE A C 1
ATOM 3508 O O . ILE A 1 441 ? -14.462 8.070 1.464 1.00 81.94 441 ILE A O 1
ATOM 3512 N N . SER A 1 442 ? -14.113 6.091 2.461 1.00 78.50 442 SER A N 1
ATOM 3513 C CA . SER A 1 442 ? -13.118 6.606 3.409 1.00 78.50 442 SER A CA 1
ATOM 3514 C C . SER A 1 442 ? -11.763 6.812 2.735 1.00 78.50 442 SER A C 1
ATOM 3516 O O . SER A 1 442 ? -11.447 6.080 1.796 1.00 78.50 442 SER A O 1
ATOM 3518 N N . GLU A 1 443 ? -10.934 7.697 3.290 1.00 81.38 443 GLU A N 1
ATOM 3519 C CA . GLU A 1 443 ? -9.525 7.904 2.910 1.00 81.38 443 GLU A CA 1
ATOM 3520 C C . GLU A 1 443 ? -8.778 6.567 2.738 1.00 81.38 443 GLU A C 1
ATOM 3522 O O . GLU A 1 443 ? -8.332 6.227 1.646 1.00 81.38 443 GLU A O 1
ATOM 3527 N N . SER A 1 444 ? -8.800 5.703 3.759 1.00 79.25 444 SER A N 1
ATOM 3528 C CA . SER A 1 444 ? -8.170 4.370 3.709 1.00 79.25 444 SER A CA 1
ATOM 3529 C C . SER A 1 444 ? -8.679 3.457 2.584 1.00 79.25 444 SER A C 1
ATOM 3531 O O . SER A 1 444 ? -7.955 2.600 2.071 1.00 79.25 444 SER A O 1
ATOM 3533 N N . GLN A 1 445 ? -9.945 3.601 2.184 1.00 83.62 445 GLN A N 1
ATOM 3534 C CA . GLN A 1 445 ? -10.500 2.851 1.061 1.00 83.62 445 GLN A CA 1
ATOM 3535 C C . GLN A 1 445 ? -10.118 3.512 -0.271 1.00 83.62 445 GLN A C 1
ATOM 3537 O O . GLN A 1 445 ? -9.878 2.783 -1.232 1.00 83.62 445 GLN A O 1
ATOM 3542 N N . ALA A 1 446 ? -10.031 4.842 -0.336 1.00 90.69 446 ALA A N 1
ATOM 3543 C CA . ALA A 1 446 ? -9.545 5.582 -1.496 1.00 90.69 446 ALA A CA 1
ATOM 3544 C C . ALA A 1 446 ? -8.086 5.224 -1.817 1.00 90.69 446 ALA A C 1
ATOM 3546 O O . ALA A 1 446 ? -7.791 4.848 -2.951 1.00 90.69 446 ALA A O 1
ATOM 3547 N N . GLU A 1 447 ? -7.213 5.211 -0.809 1.00 92.19 447 GLU A N 1
ATOM 3548 C CA . GLU A 1 447 ? -5.814 4.775 -0.905 1.00 92.19 447 GLU A CA 1
ATOM 3549 C C . GLU A 1 447 ? -5.685 3.339 -1.431 1.00 92.19 447 GLU A C 1
ATOM 3551 O O . GLU A 1 447 ? -4.950 3.064 -2.385 1.00 92.19 447 GLU A O 1
ATOM 3556 N N . ALA A 1 448 ? -6.461 2.406 -0.868 1.00 90.31 448 ALA A N 1
ATOM 3557 C CA . ALA A 1 448 ? -6.444 1.010 -1.298 1.00 90.31 448 ALA A CA 1
ATOM 3558 C C . ALA A 1 448 ? -6.916 0.828 -2.755 1.00 90.31 448 ALA A C 1
ATOM 3560 O O . ALA A 1 448 ? -6.400 -0.031 -3.479 1.00 90.31 448 ALA A O 1
ATOM 3561 N N . GLU A 1 449 ? -7.901 1.612 -3.207 1.00 92.06 449 GLU A N 1
ATOM 3562 C CA . GLU A 1 449 ? -8.339 1.597 -4.606 1.00 92.06 449 GLU A CA 1
ATOM 3563 C C . GLU A 1 449 ? -7.322 2.278 -5.532 1.00 92.06 449 GLU A C 1
ATOM 3565 O O . GLU A 1 449 ? -7.060 1.755 -6.616 1.00 92.06 449 GLU A O 1
ATOM 3570 N N . ALA A 1 450 ? -6.694 3.377 -5.107 1.00 96.25 450 ALA A N 1
ATOM 3571 C CA . ALA A 1 450 ? -5.630 4.044 -5.855 1.00 96.25 450 ALA A CA 1
ATOM 3572 C C . ALA A 1 450 ? -4.438 3.101 -6.082 1.00 96.25 450 ALA A C 1
ATOM 3574 O O . ALA A 1 450 ? -4.039 2.884 -7.226 1.00 96.25 450 ALA A O 1
ATOM 3575 N N . ALA A 1 451 ? -3.956 2.424 -5.034 1.00 96.31 451 ALA A N 1
ATOM 3576 C CA . ALA A 1 451 ? -2.884 1.432 -5.144 1.00 96.31 451 ALA A CA 1
ATOM 3577 C C . ALA A 1 451 ? -3.255 0.291 -6.108 1.00 96.31 451 ALA A C 1
ATOM 3579 O O . ALA A 1 451 ? -2.439 -0.175 -6.908 1.00 96.31 451 ALA A O 1
ATOM 3580 N N . GLN A 1 452 ? -4.517 -0.144 -6.081 1.00 95.44 452 GLN A N 1
ATOM 3581 C CA . GLN A 1 452 ? -5.025 -1.170 -6.984 1.00 95.44 452 GLN A CA 1
ATOM 3582 C C . GLN A 1 452 ? -5.119 -0.702 -8.446 1.00 95.44 452 GLN A C 1
ATOM 3584 O O . GLN A 1 452 ? -4.992 -1.535 -9.355 1.00 95.44 452 GLN A O 1
ATOM 3589 N N . LEU A 1 453 ? -5.372 0.585 -8.693 1.00 96.06 453 LEU A N 1
ATOM 3590 C CA . LEU A 1 453 ? -5.355 1.178 -10.029 1.00 96.06 453 LEU A CA 1
ATOM 3591 C C . LEU A 1 453 ? -3.923 1.301 -10.564 1.00 96.06 453 LEU A C 1
ATOM 3593 O O . LEU A 1 453 ? -3.682 0.835 -11.678 1.00 96.06 453 LEU A O 1
ATOM 3597 N N . GLU A 1 454 ? -2.986 1.795 -9.753 1.00 96.50 454 GLU A N 1
ATOM 3598 C CA . GLU A 1 454 ? -1.552 1.852 -10.086 1.00 96.50 454 GLU A CA 1
ATOM 3599 C C . GLU A 1 454 ? -1.003 0.451 -10.396 1.00 96.50 454 GLU A C 1
ATOM 3601 O O . GLU A 1 454 ? -0.382 0.217 -11.431 1.00 96.50 454 GLU A O 1
ATOM 3606 N N . TYR A 1 455 ? -1.343 -0.553 -9.579 1.00 95.81 455 TYR A N 1
ATOM 3607 C CA . TYR A 1 455 ? -0.959 -1.938 -9.860 1.00 95.81 455 TYR A CA 1
ATOM 3608 C C . TYR A 1 455 ? -1.497 -2.440 -11.208 1.00 95.81 455 TYR A C 1
ATOM 3610 O O . TYR A 1 455 ? -0.803 -3.175 -11.909 1.00 95.81 455 TYR A O 1
ATOM 3618 N N . ARG A 1 456 ? -2.730 -2.083 -11.592 1.00 95.19 456 ARG A N 1
ATOM 3619 C CA . ARG A 1 456 ? -3.303 -2.503 -12.886 1.00 95.19 456 ARG A CA 1
ATOM 3620 C C . ARG A 1 456 ? -2.595 -1.841 -14.060 1.00 95.19 456 ARG A C 1
ATOM 3622 O O . ARG A 1 456 ? -2.420 -2.494 -15.087 1.00 95.19 456 ARG A O 1
ATOM 3629 N N . GLU A 1 457 ? -2.214 -0.576 -13.923 1.00 95.50 457 GLU A N 1
ATOM 3630 C CA . GLU A 1 457 ? -1.404 0.122 -14.918 1.00 95.50 457 GLU A CA 1
ATOM 3631 C C . GLU A 1 457 ? -0.023 -0.523 -15.063 1.00 95.50 457 GLU A C 1
ATOM 3633 O O . GLU A 1 457 ? 0.317 -0.986 -16.157 1.00 95.50 457 GLU A O 1
ATOM 3638 N N . TYR A 1 458 ? 0.679 -0.728 -13.950 1.00 95.00 458 TYR A N 1
ATOM 3639 C CA . TYR A 1 458 ? 1.950 -1.446 -13.926 1.00 95.00 458 TYR A CA 1
ATOM 3640 C C . TYR A 1 458 ? 1.859 -2.849 -14.513 1.00 95.00 458 TYR A C 1
ATOM 3642 O O . TYR A 1 458 ? 2.703 -3.261 -15.313 1.00 95.00 458 TYR A O 1
ATOM 3650 N N . GLN A 1 459 ? 0.822 -3.604 -14.152 1.00 93.81 459 GLN A N 1
ATOM 3651 C CA . GLN A 1 459 ? 0.600 -4.943 -14.680 1.00 93.81 459 GLN A CA 1
ATOM 3652 C C . GLN A 1 459 ? 0.436 -4.917 -16.201 1.00 93.81 459 GLN A C 1
ATOM 3654 O O . GLN A 1 459 ? 0.999 -5.773 -16.883 1.00 93.81 459 GLN A O 1
ATOM 3659 N N . PHE A 1 460 ? -0.279 -3.927 -16.742 1.00 95.00 460 PHE A N 1
ATOM 3660 C CA . PHE A 1 460 ? -0.399 -3.757 -18.184 1.00 95.00 460 PHE A CA 1
ATOM 3661 C C . PHE A 1 460 ? 0.964 -3.477 -18.827 1.00 95.00 460 PHE A C 1
ATOM 3663 O O . PHE A 1 460 ? 1.353 -4.182 -19.759 1.00 95.00 460 PHE A O 1
ATOM 3670 N N . PHE A 1 461 ? 1.723 -2.498 -18.327 1.00 95.00 461 PHE A N 1
ATOM 3671 C CA . PHE A 1 461 ? 3.034 -2.177 -18.898 1.00 95.00 461 PHE A CA 1
ATOM 3672 C C . PHE A 1 461 ? 4.031 -3.325 -18.776 1.00 95.00 461 PHE A C 1
ATOM 3674 O O . PHE A 1 461 ? 4.843 -3.530 -19.677 1.00 95.00 461 PHE A O 1
ATOM 3681 N N . HIS A 1 462 ? 3.937 -4.114 -17.711 1.00 93.12 462 HIS A N 1
ATOM 3682 C CA . HIS A 1 462 ? 4.700 -5.338 -17.548 1.00 93.12 462 HIS A CA 1
ATOM 3683 C C . HIS A 1 462 ? 4.339 -6.391 -18.599 1.00 93.12 462 HIS A C 1
ATOM 3685 O O . HIS A 1 462 ? 5.215 -6.905 -19.299 1.00 93.12 462 HIS A O 1
ATOM 3691 N N . ASP A 1 463 ? 3.057 -6.707 -18.757 1.00 92.06 463 ASP A N 1
ATOM 3692 C CA . ASP A 1 463 ? 2.609 -7.764 -19.669 1.00 92.06 463 ASP A CA 1
ATOM 3693 C C . ASP A 1 463 ? 2.818 -7.389 -21.143 1.00 92.06 463 ASP A C 1
ATOM 3695 O O . ASP A 1 463 ? 3.053 -8.260 -21.982 1.00 92.06 463 ASP A O 1
ATOM 3699 N N . HIS A 1 464 ? 2.819 -6.089 -21.437 1.00 93.25 464 HIS A N 1
ATOM 3700 C CA . HIS A 1 464 ? 2.990 -5.521 -22.770 1.00 93.25 464 HIS A CA 1
ATOM 3701 C C . HIS A 1 464 ? 4.369 -4.872 -22.984 1.00 93.25 464 HIS A C 1
ATOM 3703 O O . HIS A 1 464 ? 4.568 -4.135 -23.948 1.00 93.25 464 HIS A O 1
ATOM 3709 N N . ALA A 1 465 ? 5.361 -5.164 -22.137 1.00 93.00 465 ALA A N 1
ATOM 3710 C CA . ALA A 1 465 ? 6.629 -4.427 -22.094 1.00 93.00 465 ALA A CA 1
ATOM 3711 C C . ALA A 1 465 ? 7.426 -4.404 -23.417 1.00 93.00 465 ALA A C 1
ATOM 3713 O O . ALA A 1 465 ? 8.254 -3.516 -23.634 1.00 93.00 465 ALA A O 1
ATOM 3714 N N . LEU A 1 466 ? 7.193 -5.374 -24.307 1.00 92.31 466 LEU A N 1
ATOM 3715 C CA . LEU A 1 466 ? 7.854 -5.500 -25.613 1.00 92.31 466 LEU A CA 1
ATOM 3716 C C . LEU A 1 466 ? 6.914 -5.232 -26.805 1.00 92.31 466 LEU A C 1
ATOM 3718 O O . LEU A 1 466 ? 7.303 -5.451 -27.958 1.00 92.31 466 LEU A O 1
ATOM 3722 N N . ASP A 1 467 ? 5.692 -4.764 -26.544 1.00 93.75 467 ASP A N 1
ATOM 3723 C CA . ASP A 1 467 ? 4.711 -4.438 -27.575 1.00 93.75 467 ASP A CA 1
ATOM 3724 C C . ASP A 1 467 ? 5.017 -3.098 -28.263 1.00 93.75 467 ASP A C 1
ATOM 3726 O O . ASP A 1 467 ? 6.038 -2.435 -28.055 1.00 93.75 467 ASP A O 1
ATOM 3730 N N . ARG A 1 468 ? 4.147 -2.708 -29.197 1.00 95.38 468 ARG A N 1
ATOM 3731 C CA . ARG A 1 468 ? 4.336 -1.489 -29.980 1.00 95.38 468 ARG A CA 1
ATOM 3732 C C . ARG A 1 468 ? 4.055 -0.275 -29.110 1.00 95.38 468 ARG A C 1
ATOM 3734 O O . ARG A 1 468 ? 2.995 -0.177 -28.506 1.00 95.38 468 ARG A O 1
ATOM 3741 N N . PHE A 1 469 ? 4.930 0.723 -29.204 1.00 95.12 469 PHE A N 1
ATOM 3742 C CA . PHE A 1 469 ? 4.761 2.006 -28.519 1.00 95.12 469 PHE A CA 1
ATOM 3743 C C . PHE A 1 469 ? 3.366 2.630 -28.700 1.00 95.12 469 PHE A C 1
ATOM 3745 O O . PHE A 1 469 ? 2.821 3.178 -27.756 1.00 95.12 469 PHE A O 1
ATOM 3752 N N . GLY A 1 470 ? 2.761 2.522 -29.889 1.00 94.56 470 GLY A N 1
ATOM 3753 C CA . GLY A 1 470 ? 1.417 3.060 -30.127 1.00 94.56 470 GLY A CA 1
ATOM 3754 C C . GLY A 1 470 ? 0.311 2.386 -29.304 1.00 94.56 470 GLY A C 1
ATOM 3755 O O . GLY A 1 470 ? -0.648 3.058 -28.942 1.00 94.56 470 GLY A O 1
ATOM 3756 N N . ASP A 1 471 ? 0.452 1.095 -28.992 1.00 95.12 471 ASP A N 1
ATOM 3757 C CA . ASP A 1 471 ? -0.511 0.357 -28.167 1.00 95.12 471 ASP A CA 1
ATOM 3758 C C . ASP A 1 471 ? -0.326 0.719 -26.680 1.00 95.12 471 ASP A C 1
ATOM 3760 O O . ASP A 1 471 ? -1.306 0.955 -25.977 1.00 95.12 471 ASP A O 1
ATOM 3764 N N . LEU A 1 472 ? 0.929 0.873 -26.237 1.00 95.88 472 LEU A N 1
ATOM 3765 C CA . LEU A 1 472 ? 1.274 1.346 -24.888 1.00 95.88 472 LEU A CA 1
ATOM 3766 C C . LEU A 1 472 ? 0.799 2.782 -24.641 1.00 95.88 472 LEU A C 1
ATOM 3768 O O . LEU A 1 472 ? 0.175 3.067 -23.623 1.00 95.88 472 LEU A O 1
ATOM 3772 N N . LEU A 1 473 ? 1.033 3.670 -25.610 1.00 94.94 473 LEU A N 1
ATOM 3773 C CA . LEU A 1 473 ? 0.574 5.056 -25.571 1.00 94.94 473 LEU A CA 1
ATOM 3774 C C . LEU A 1 473 ? -0.955 5.136 -25.504 1.00 94.94 473 LEU A C 1
ATOM 3776 O O . LEU A 1 473 ? -1.496 5.946 -24.762 1.00 94.94 473 LEU A O 1
ATOM 3780 N N . LEU A 1 474 ? -1.663 4.296 -26.267 1.00 94.62 474 LEU A N 1
ATOM 3781 C CA . LEU A 1 474 ? -3.125 4.257 -26.233 1.00 94.62 474 LEU A CA 1
ATOM 3782 C C . LEU A 1 474 ? -3.652 3.795 -24.870 1.00 94.62 474 LEU A C 1
ATOM 3784 O O . LEU A 1 474 ? -4.661 4.323 -24.404 1.00 94.62 474 LEU A O 1
ATOM 3788 N N . TYR A 1 475 ? -2.992 2.823 -24.237 1.00 95.81 475 TYR A N 1
ATOM 3789 C CA . TYR A 1 475 ? -3.370 2.406 -22.892 1.00 95.81 475 TYR A CA 1
ATOM 3790 C C . TYR A 1 475 ? -3.150 3.528 -21.883 1.00 95.81 475 TYR A C 1
ATOM 3792 O O . TYR A 1 475 ? -4.110 3.895 -21.218 1.00 95.81 475 TYR A O 1
ATOM 3800 N N . SER A 1 476 ? -1.958 4.140 -21.856 1.00 95.25 476 SER A N 1
ATOM 3801 C CA . SER A 1 476 ? -1.681 5.323 -21.027 1.00 95.25 476 SER A CA 1
ATOM 3802 C C . SER A 1 476 ? -2.761 6.398 -21.216 1.00 95.25 476 SER A C 1
ATOM 3804 O O . SER A 1 476 ? -3.304 6.913 -20.251 1.00 95.25 476 SER A O 1
ATOM 3806 N N . ALA A 1 477 ? -3.185 6.668 -22.454 1.00 92.69 477 ALA A N 1
ATOM 3807 C CA . ALA A 1 477 ? -4.207 7.678 -22.747 1.00 92.69 477 ALA A CA 1
ATOM 3808 C C . ALA A 1 477 ? -5.594 7.382 -22.159 1.00 92.69 477 ALA A C 1
ATOM 3810 O O . ALA A 1 477 ? -6.465 8.252 -22.143 1.00 92.69 477 ALA A O 1
ATOM 3811 N N . THR A 1 478 ? -5.834 6.137 -21.756 1.00 93.56 478 THR A N 1
ATOM 3812 C CA . THR A 1 478 ? -7.135 5.649 -21.293 1.00 93.56 478 THR A CA 1
ATOM 3813 C C . THR A 1 478 ? -7.078 5.012 -19.908 1.00 93.56 478 THR A C 1
ATOM 3815 O O . THR A 1 478 ? -8.124 4.583 -19.413 1.00 93.56 478 THR A O 1
ATOM 3818 N N . SER A 1 479 ? -5.903 4.953 -19.273 1.00 95.56 479 SER A N 1
ATOM 3819 C CA . SER A 1 479 ? -5.761 4.400 -17.933 1.00 95.56 479 SER A CA 1
ATOM 3820 C C . SER A 1 479 ? -6.407 5.346 -16.910 1.00 95.56 479 SER A C 1
ATOM 3822 O O . SER A 1 479 ? -6.330 6.571 -17.055 1.00 95.56 479 SER A O 1
ATOM 3824 N N . PRO A 1 480 ? -7.107 4.817 -15.889 1.00 95.94 480 PRO A N 1
ATOM 3825 C CA . PRO A 1 480 ? -7.763 5.655 -14.885 1.00 95.94 480 PRO A CA 1
ATOM 3826 C C . PRO A 1 480 ? -6.804 6.614 -14.167 1.00 95.94 480 PRO A C 1
ATOM 3828 O O . PRO A 1 480 ? -7.115 7.794 -14.038 1.00 95.94 480 PRO A O 1
ATOM 3831 N N . THR A 1 481 ? -5.635 6.118 -13.771 1.00 96.12 481 THR A N 1
ATOM 3832 C CA . THR A 1 481 ? -4.544 6.854 -13.112 1.00 96.12 481 THR A CA 1
ATOM 3833 C C . THR A 1 481 ? -4.059 8.023 -13.966 1.00 96.12 481 THR A C 1
ATOM 3835 O O . THR A 1 481 ? -4.046 9.154 -13.495 1.00 96.12 481 THR A O 1
ATOM 3838 N N . MET A 1 482 ? -3.783 7.818 -15.259 1.00 96.25 482 MET A N 1
ATOM 3839 C CA . MET A 1 482 ? -3.355 8.898 -16.161 1.00 96.25 482 MET A CA 1
ATOM 3840 C C . MET A 1 482 ? -4.463 9.925 -16.436 1.00 96.25 482 MET A C 1
ATOM 3842 O O . MET A 1 482 ? -4.217 11.134 -16.531 1.00 96.25 482 MET A O 1
ATOM 3846 N N . LEU A 1 483 ? -5.713 9.463 -16.562 1.00 95.50 483 LEU A N 1
ATOM 3847 C CA . LEU A 1 483 ? -6.863 10.348 -16.749 1.00 95.50 483 LEU A CA 1
ATOM 3848 C C . LEU A 1 483 ? -7.083 11.264 -15.539 1.00 95.50 483 LEU A C 1
ATOM 3850 O O . LEU A 1 483 ? -7.450 12.427 -15.726 1.00 95.50 483 LEU A O 1
ATOM 3854 N N . ILE A 1 484 ? -6.864 10.753 -14.328 1.00 95.81 484 ILE A N 1
ATOM 3855 C CA . ILE A 1 484 ? -6.940 11.527 -13.086 1.00 95.81 484 ILE A CA 1
ATOM 3856 C C . ILE A 1 484 ? -5.712 12.434 -12.957 1.00 95.81 484 ILE A C 1
ATOM 3858 O O . ILE A 1 484 ? -5.864 13.644 -12.794 1.00 95.81 484 ILE A O 1
ATOM 3862 N N . TYR A 1 485 ? -4.507 11.887 -13.141 1.00 95.81 485 TYR A N 1
ATOM 3863 C CA . TYR A 1 485 ? -3.241 12.600 -12.976 1.00 95.81 485 TYR A CA 1
ATOM 3864 C C . TYR A 1 485 ? -3.172 13.899 -13.786 1.00 95.81 485 TYR A C 1
ATOM 3866 O O . TYR A 1 485 ? -2.753 14.939 -13.277 1.00 95.81 485 TYR A O 1
ATOM 3874 N N . LEU A 1 486 ? -3.646 13.882 -15.033 1.00 95.31 486 LEU A N 1
ATOM 3875 C CA . LEU A 1 486 ? -3.603 15.052 -15.917 1.00 95.31 486 LEU A CA 1
ATOM 3876 C C . LEU A 1 486 ? -4.928 15.812 -16.000 1.00 95.31 486 LEU A C 1
ATOM 3878 O O . LEU A 1 486 ? -5.098 16.655 -16.883 1.00 95.31 486 LEU A O 1
ATOM 3882 N N . ASP A 1 487 ? -5.845 15.561 -15.063 1.00 93.62 487 ASP A N 1
ATOM 3883 C CA . ASP A 1 487 ? -7.141 16.236 -14.934 1.00 93.62 487 ASP A CA 1
ATOM 3884 C C . ASP A 1 487 ? -8.062 16.052 -16.153 1.00 93.62 487 ASP A C 1
ATOM 3886 O O . ASP A 1 487 ? -8.949 16.871 -16.421 1.00 93.62 487 ASP A O 1
ATOM 3890 N N . ASN A 1 488 ? -7.891 14.971 -16.917 1.00 91.69 488 ASN A N 1
ATOM 3891 C CA . ASN A 1 488 ? -8.781 14.658 -18.038 1.00 91.69 488 ASN A CA 1
ATOM 3892 C C . ASN A 1 488 ? -10.189 14.287 -17.569 1.00 91.69 488 ASN A C 1
ATOM 3894 O O . ASN A 1 488 ? -11.153 14.467 -18.316 1.00 91.69 488 ASN A O 1
ATOM 3898 N N . VAL A 1 489 ? -10.323 13.819 -16.328 1.00 91.12 489 VAL A N 1
ATOM 3899 C CA . VAL A 1 489 ? -11.617 13.606 -15.663 1.00 91.12 489 VAL A CA 1
ATOM 3900 C C . VAL A 1 489 ? -12.413 14.906 -15.471 1.00 91.12 489 VAL A C 1
ATOM 3902 O O . VAL A 1 489 ? -13.637 14.861 -15.374 1.00 91.12 489 VAL A O 1
ATOM 3905 N N . LEU A 1 490 ? -11.755 16.074 -15.506 1.00 89.50 490 LEU A N 1
ATOM 3906 C CA . LEU A 1 490 ? -12.382 17.394 -15.344 1.00 89.50 490 LEU A CA 1
ATOM 3907 C C . LEU A 1 490 ? -12.786 18.055 -16.676 1.00 89.50 490 LEU A C 1
ATOM 3909 O O . LEU A 1 490 ? -13.252 19.199 -16.685 1.00 89.50 490 LEU A O 1
ATOM 3913 N N . ASN A 1 491 ? -12.622 17.351 -17.801 1.00 88.69 491 ASN A N 1
ATOM 3914 C CA . ASN A 1 491 ? -12.919 17.851 -19.143 1.00 88.69 491 ASN A CA 1
ATOM 3915 C C . ASN A 1 491 ? -14.362 18.364 -19.300 1.00 88.69 491 ASN A C 1
ATOM 3917 O O . ASN A 1 491 ? -15.329 17.709 -18.903 1.00 88.69 491 ASN A O 1
ATOM 3921 N N . ARG A 1 492 ? -14.531 19.515 -19.969 1.00 86.81 492 ARG A N 1
ATOM 3922 C CA . ARG A 1 492 ? -15.847 20.119 -20.240 1.00 86.81 492 ARG A CA 1
ATOM 3923 C C . ARG A 1 492 ? -16.066 20.360 -21.726 1.00 86.81 492 ARG A C 1
ATOM 3925 O O . ARG A 1 492 ? -15.150 20.647 -22.492 1.00 86.81 492 ARG A O 1
ATOM 3932 N N . VAL A 1 493 ? -17.328 20.287 -22.150 1.00 86.62 493 VAL A N 1
ATOM 3933 C CA . VAL A 1 493 ? -17.706 20.561 -23.544 1.00 86.62 493 VAL A CA 1
ATOM 3934 C C . VAL A 1 493 ? -17.332 22.001 -23.911 1.00 86.62 493 VAL A C 1
ATOM 3936 O O . VAL A 1 493 ? -17.910 22.944 -23.376 1.00 86.62 493 VAL A O 1
ATOM 3939 N N . GLY A 1 494 ? -16.410 22.157 -24.865 1.00 85.69 494 GLY A N 1
ATOM 3940 C CA . GLY A 1 494 ? -15.931 23.458 -25.351 1.00 85.69 494 GLY A CA 1
ATOM 3941 C C . GLY A 1 494 ? -14.713 24.022 -24.609 1.00 85.69 494 GLY A C 1
ATOM 3942 O O . GLY A 1 494 ? -14.187 25.038 -25.050 1.00 85.69 494 GLY A O 1
ATOM 3943 N N . GLU A 1 495 ? -14.257 23.355 -23.547 1.00 86.88 495 GLU A N 1
ATOM 3944 C CA . GLU A 1 495 ? -13.055 23.683 -22.768 1.00 86.88 495 GLU A CA 1
ATOM 3945 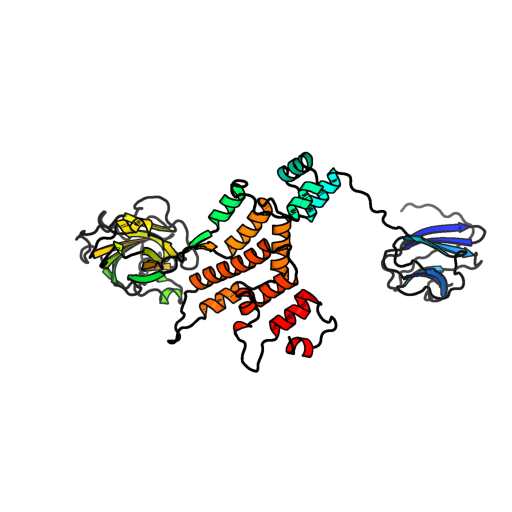C C . GLU A 1 495 ? -12.257 22.382 -22.539 1.00 86.88 495 GLU A C 1
ATOM 3947 O O . GLU A 1 495 ? -12.293 21.826 -21.438 1.00 86.88 495 GLU A O 1
ATOM 3952 N N . PRO A 1 496 ? -11.629 21.820 -23.594 1.00 85.12 496 PRO A N 1
ATOM 3953 C CA . PRO A 1 496 ? -10.830 20.609 -23.461 1.00 85.12 496 PRO A CA 1
ATOM 3954 C C . PRO A 1 496 ? -9.562 20.888 -22.648 1.00 85.12 496 PRO A C 1
ATOM 3956 O O . PRO A 1 496 ? -8.931 21.935 -22.782 1.00 85.12 496 PRO A O 1
ATOM 3959 N N . ASN A 1 497 ? -9.196 19.930 -21.812 1.00 90.44 497 ASN A N 1
ATOM 3960 C CA . ASN A 1 497 ? -7.938 19.873 -21.102 1.00 90.44 497 ASN A CA 1
ATOM 3961 C C . ASN A 1 497 ? -6.847 19.408 -22.073 1.00 90.44 497 ASN A C 1
ATOM 3963 O O . ASN A 1 497 ? -6.935 18.340 -22.673 1.00 90.44 497 ASN A O 1
ATOM 3967 N N . GLU A 1 498 ? -5.825 20.240 -22.226 1.00 91.31 498 GLU A N 1
ATOM 3968 C CA . GLU A 1 498 ? -4.716 20.036 -23.155 1.00 91.31 498 GLU A CA 1
ATOM 3969 C C . GLU A 1 498 ? -3.536 19.273 -22.540 1.00 91.31 498 GLU A C 1
ATOM 3971 O O . GLU A 1 498 ? -2.567 18.990 -23.245 1.00 91.31 498 GLU A O 1
ATOM 3976 N N . ASN A 1 499 ? -3.573 18.963 -21.238 1.00 91.56 499 ASN A N 1
ATOM 3977 C CA . ASN A 1 499 ? -2.430 18.418 -20.507 1.00 91.56 499 ASN A CA 1
ATOM 3978 C C . ASN A 1 499 ? -1.914 17.132 -21.157 1.00 91.56 499 ASN A C 1
ATOM 3980 O O . ASN A 1 499 ? -0.744 17.066 -21.513 1.00 91.56 499 ASN A O 1
ATOM 3984 N N . TYR A 1 500 ? -2.778 16.149 -21.430 1.00 91.75 500 TYR A N 1
ATOM 3985 C CA . TYR A 1 500 ? -2.318 14.896 -22.044 1.00 91.75 500 TYR A CA 1
ATOM 3986 C C . TYR A 1 500 ? -1.795 15.081 -23.471 1.00 91.75 500 TYR A C 1
ATOM 3988 O O . TYR A 1 500 ? -0.765 14.517 -23.835 1.00 91.75 500 TYR A O 1
ATOM 3996 N N . ALA A 1 501 ? -2.456 15.916 -24.278 1.00 91.06 501 ALA A N 1
ATOM 3997 C CA . ALA A 1 501 ? -1.978 16.251 -25.619 1.00 91.06 501 ALA A CA 1
ATOM 3998 C C . ALA A 1 501 ? -0.577 16.884 -25.578 1.00 91.06 501 ALA A C 1
ATOM 4000 O O . ALA A 1 501 ? 0.278 16.584 -26.418 1.00 91.06 501 ALA A O 1
ATOM 4001 N N . ARG A 1 502 ? -0.322 17.723 -24.568 1.00 93.06 502 ARG A N 1
ATOM 4002 C CA . ARG A 1 502 ? 0.993 18.299 -24.305 1.00 93.06 502 ARG A CA 1
ATOM 4003 C C . ARG A 1 502 ? 1.999 17.228 -23.901 1.00 93.06 502 ARG A C 1
ATOM 4005 O O . ARG A 1 502 ? 3.053 17.183 -24.523 1.00 93.06 502 ARG A O 1
ATOM 4012 N N . GLU A 1 503 ? 1.666 16.340 -22.967 1.00 91.75 503 GLU A N 1
ATOM 4013 C CA . GLU A 1 503 ? 2.557 15.253 -22.533 1.00 91.75 503 GLU A CA 1
ATOM 4014 C C . GLU A 1 503 ? 2.966 14.327 -23.687 1.00 91.75 503 GLU A C 1
ATOM 4016 O O . GLU A 1 503 ? 4.149 14.015 -23.850 1.00 91.75 503 GLU A O 1
ATOM 4021 N N . ILE A 1 504 ? 2.026 13.971 -24.575 1.00 90.81 504 ILE A N 1
ATOM 4022 C CA . ILE A 1 504 ? 2.321 13.190 -25.788 1.00 90.81 504 ILE A CA 1
ATOM 4023 C C . ILE A 1 504 ? 3.416 13.868 -26.616 1.00 90.81 504 ILE A C 1
ATOM 4025 O O . ILE A 1 504 ? 4.369 13.219 -27.058 1.00 90.81 504 ILE A O 1
ATOM 4029 N N . LEU A 1 505 ? 3.266 15.168 -26.874 1.00 90.81 505 LEU A N 1
ATOM 4030 C CA . LEU A 1 505 ? 4.179 15.901 -27.743 1.00 90.81 505 LEU A CA 1
ATOM 4031 C C . LEU A 1 505 ? 5.509 16.201 -27.039 1.00 90.81 505 LEU A C 1
ATOM 4033 O O . LEU A 1 505 ? 6.573 16.002 -27.628 1.00 90.81 505 LEU A O 1
ATOM 4037 N N . GLU A 1 506 ? 5.463 16.628 -25.782 1.00 88.81 506 GLU A N 1
ATOM 4038 C CA . GLU A 1 506 ? 6.604 17.148 -25.029 1.00 88.81 506 GLU A CA 1
ATOM 4039 C C . GLU A 1 506 ? 7.441 16.067 -24.363 1.00 88.81 506 GLU A C 1
ATOM 4041 O O . GLU A 1 506 ? 8.665 16.105 -24.494 1.00 88.81 506 GLU A O 1
ATOM 4046 N N . LEU A 1 507 ? 6.817 15.114 -23.674 1.00 86.88 507 LEU A N 1
ATOM 4047 C CA . LEU A 1 507 ? 7.535 14.127 -22.871 1.00 86.88 507 LEU A CA 1
ATOM 4048 C C . LEU A 1 507 ? 7.594 12.760 -23.552 1.00 86.88 507 LEU A C 1
ATOM 4050 O O . LEU A 1 507 ? 8.657 12.140 -23.575 1.00 86.88 507 LEU A O 1
ATOM 4054 N N . TYR A 1 508 ? 6.503 12.305 -24.174 1.00 88.31 508 TYR A N 1
ATOM 4055 C CA . TYR A 1 508 ? 6.421 10.908 -24.610 1.00 88.31 508 TYR A CA 1
ATOM 4056 C C . TYR A 1 508 ? 6.951 10.643 -26.021 1.00 88.31 508 TYR A C 1
ATOM 4058 O O . TYR A 1 508 ? 7.392 9.523 -26.288 1.00 88.31 508 TYR A O 1
ATOM 4066 N N . ALA A 1 509 ? 6.910 11.626 -26.932 1.00 84.62 509 ALA A N 1
ATOM 4067 C CA . ALA A 1 509 ? 7.261 11.404 -28.339 1.00 84.62 509 ALA A CA 1
ATOM 4068 C C . ALA A 1 509 ? 8.323 12.357 -28.910 1.00 84.62 509 ALA A C 1
ATOM 4070 O O . ALA A 1 509 ? 9.362 11.888 -29.383 1.00 84.62 509 ALA A O 1
ATOM 4071 N N . PHE A 1 510 ? 8.075 13.673 -28.954 1.00 85.31 510 PHE A N 1
ATOM 4072 C CA . PHE A 1 510 ? 8.927 14.587 -29.728 1.00 85.31 510 PHE A CA 1
ATOM 4073 C C . PHE A 1 510 ? 10.007 15.266 -28.888 1.00 85.31 510 PHE A C 1
ATOM 4075 O O . PHE A 1 510 ? 11.078 15.563 -29.425 1.00 85.31 510 PHE A O 1
ATOM 4082 N N . GLY A 1 511 ? 9.768 15.495 -27.600 1.00 83.50 511 GLY A N 1
ATOM 4083 C CA . GLY A 1 511 ? 10.625 16.355 -26.794 1.00 83.50 511 GLY A CA 1
ATOM 4084 C C . GLY A 1 511 ? 10.187 17.819 -26.875 1.00 83.50 511 GLY A C 1
ATOM 4085 O O . GLY A 1 511 ? 9.689 18.288 -27.905 1.00 83.50 511 GLY A O 1
ATOM 4086 N N . VAL A 1 512 ? 10.427 18.555 -25.792 1.00 82.38 512 VAL A N 1
ATOM 4087 C CA . VAL A 1 512 ? 10.142 19.994 -25.684 1.00 82.38 512 VAL A CA 1
ATOM 4088 C C . VAL A 1 512 ? 10.769 20.776 -26.849 1.00 82.38 512 VAL A C 1
ATOM 4090 O O . VAL A 1 512 ? 11.904 20.516 -27.258 1.00 82.38 512 VAL A O 1
ATOM 4093 N N . ASP A 1 513 ? 10.018 21.741 -27.390 1.00 81.19 513 ASP A N 1
ATOM 4094 C CA . ASP A 1 513 ? 10.417 22.630 -28.495 1.00 81.19 513 ASP A CA 1
ATOM 4095 C C . ASP A 1 513 ? 10.709 21.932 -29.842 1.00 81.19 513 ASP A C 1
ATOM 4097 O O . ASP A 1 513 ? 11.344 22.504 -30.739 1.00 81.19 513 ASP A O 1
ATOM 4101 N N . ASN A 1 514 ? 10.221 20.704 -30.049 1.00 83.94 514 ASN A N 1
ATOM 4102 C CA . ASN A 1 514 ? 10.525 19.935 -31.255 1.00 83.94 514 ASN A CA 1
ATOM 4103 C C . ASN A 1 514 ? 9.448 20.022 -32.356 1.00 83.94 514 ASN A C 1
ATOM 4105 O O . ASN A 1 514 ? 8.844 19.032 -32.763 1.00 83.94 514 ASN A O 1
ATOM 4109 N N . ARG A 1 515 ? 9.286 21.225 -32.923 1.00 86.88 515 ARG A N 1
ATOM 4110 C CA . ARG A 1 515 ? 8.534 21.512 -34.172 1.00 86.88 515 ARG A CA 1
ATOM 4111 C C . ARG A 1 515 ? 7.014 21.267 -34.157 1.00 86.88 515 ARG A C 1
ATOM 4113 O O . ARG A 1 515 ? 6.421 21.302 -35.236 1.00 86.88 515 ARG A O 1
ATOM 4120 N N . TYR A 1 516 ? 6.393 21.088 -32.997 1.00 90.69 516 TYR A N 1
ATOM 4121 C CA . TYR A 1 516 ? 4.943 21.229 -32.825 1.00 90.69 516 TYR A CA 1
ATOM 4122 C C . TYR A 1 516 ? 4.594 22.670 -32.408 1.00 90.69 516 TYR A C 1
ATOM 4124 O O . TYR A 1 516 ? 5.465 23.467 -32.045 1.00 90.69 516 TYR A O 1
ATOM 4132 N N . THR A 1 517 ? 3.321 23.031 -32.507 1.00 90.19 517 THR A N 1
ATOM 4133 C CA . THR A 1 517 ? 2.772 24.335 -32.126 1.00 90.19 517 THR A CA 1
ATOM 4134 C C . THR A 1 517 ? 1.658 24.166 -31.100 1.00 90.19 517 THR A C 1
ATOM 4136 O O . THR A 1 517 ? 1.085 23.092 -30.971 1.00 90.19 517 THR A O 1
ATOM 4139 N N . GLN A 1 518 ? 1.288 25.252 -30.417 1.00 90.69 518 GLN A N 1
ATOM 4140 C CA . GLN A 1 518 ? 0.121 25.263 -29.526 1.00 90.69 518 GLN A CA 1
ATOM 4141 C C . GLN A 1 518 ? -1.160 24.785 -30.235 1.00 90.69 518 GLN A C 1
ATOM 4143 O O . GLN A 1 518 ? -1.972 24.088 -29.646 1.00 90.69 518 GLN A O 1
ATOM 4148 N N . LYS A 1 519 ? -1.302 25.081 -31.533 1.00 91.75 519 LYS A N 1
ATOM 4149 C CA . LYS A 1 519 ? -2.430 24.602 -32.338 1.00 91.75 519 LYS A CA 1
ATOM 4150 C C . LYS A 1 519 ? -2.435 23.078 -32.493 1.00 91.75 519 LYS A C 1
ATOM 4152 O O . LYS A 1 519 ? -3.504 22.494 -32.568 1.00 91.75 519 LYS A O 1
ATOM 4157 N N . ASP A 1 520 ? -1.261 22.449 -32.559 1.00 90.69 520 ASP A N 1
ATOM 4158 C CA . ASP A 1 520 ? -1.160 20.991 -32.657 1.00 90.69 520 ASP A CA 1
ATOM 4159 C C . ASP A 1 520 ? -1.544 20.312 -31.333 1.00 90.69 520 ASP A C 1
ATOM 4161 O O . ASP A 1 520 ? -2.042 19.196 -31.372 1.00 90.69 520 ASP A O 1
ATOM 4165 N N . ILE A 1 521 ? -1.361 20.987 -30.188 1.00 89.19 521 ILE A N 1
ATOM 4166 C CA . ILE A 1 521 ? -1.851 20.529 -28.875 1.00 89.19 521 ILE A CA 1
ATOM 4167 C C . ILE A 1 521 ? -3.380 20.641 -28.814 1.00 89.19 521 ILE A C 1
ATOM 4169 O O . ILE A 1 521 ? -4.043 19.689 -28.436 1.00 89.19 521 ILE A O 1
ATOM 4173 N N . GLU A 1 522 ? -3.938 21.784 -29.222 1.00 87.69 522 GLU A N 1
ATOM 4174 C CA . GLU A 1 522 ? -5.389 22.044 -29.206 1.00 87.69 522 GLU A CA 1
ATOM 4175 C C . GLU A 1 522 ? -6.196 21.140 -30.160 1.00 87.69 522 GLU A C 1
ATOM 4177 O O . GLU A 1 522 ? -7.403 20.967 -29.983 1.00 87.69 522 GLU A O 1
ATOM 4182 N N . GLU A 1 523 ? -5.567 20.632 -31.227 1.00 86.69 523 GLU A N 1
ATOM 4183 C CA . GLU A 1 523 ? -6.215 19.793 -32.247 1.00 86.69 523 GLU A CA 1
ATOM 4184 C C . GLU A 1 523 ? -6.122 18.283 -31.968 1.00 86.69 523 GLU A C 1
ATOM 4186 O O . GLU A 1 523 ? -6.793 17.515 -32.669 1.00 86.69 523 GLU A O 1
ATOM 4191 N N . LEU A 1 524 ? -5.294 17.872 -31.002 1.00 81.19 524 LEU A N 1
ATOM 4192 C CA . LEU A 1 524 ? -5.107 16.482 -30.575 1.00 81.19 524 LEU A CA 1
ATOM 4193 C C . LEU A 1 524 ? -6.152 16.104 -29.520 1.00 81.19 524 LEU A C 1
ATOM 4195 O O . LEU A 1 524 ? -6.712 14.990 -29.650 1.00 81.19 524 LEU A O 1
#

Radius of gyration: 39.1 Å; Cα contacts (8 Å, |Δi|>4): 952; chains: 1; bounding box: 106×66×90 Å

pLDDT: mean 85.33, std 15.42, range [20.94, 98.44]